Protein AF-0000000076126625 (afdb_homodimer)

Nearest PDB structures (foldseek):
  3po4-assembly1_A  TM=3.884E-01  e=6.428E+00  Thermus aquaticus
  5m52-assembly2_B  TM=1.556E-01  e=1.421E+00  Saccharomyces cerevisiae
  5m52-assembly1_A  TM=1.516E-01  e=2.270E+00  Saccharomyces cerevisiae
  8r2m-assembly1_C  TM=2.492E-01  e=7.133E+00  Mycolicibacterium smegmatis MC2 155
  3po4-assembly1_A  TM=3.760E-01  e=5.041E+00  Thermus aquaticus

Foldseek 3Di:
DCPVVVVVVVVPPPDPPPPDQDPLLVCLCPQACVNPVVVVCLVPQVVNCLQQVDGPVVLVVLCVQQQVQVDDDCPDDDDQHSSNLLSLLSNCQQPLDDLVVSCSRSSHDSVSNVVSNLSRLLSLLVRQCVPQQAADQEQVLQVVLQCLCCPPLVDHLERWAKDKDWQFAPDDPPPPCQQQAPVRTGTKIKIFIAGSVLATHDIDIQHRRHDFPQVCLCPTPNNVCVVVVVRHHDAWDDDVPDRDTAHRAYEYEPSHDDDSRYDYADDPPPDDPVSVVVNVSSVSSNCSNVVSVVVLCNRGVSRVDHHHDDSVSVRSSVSSSSSVSRSD/DCPVVVVVVVVPPDDPPPPDQDPLLVCLCPQACVNPVQVVCLVPQVVNCLQQVDGPVVLVVLCVQQQVQVDDDCPDDDDQHSSNLLSLLSNCQQPLDDLVVSCSRSSHDSVSNVVSNLSRLLSLLVRQCVPQQAADQEQVLQVVLQCLCCPPLVDHLERWAKDKDWQFAPDDPPPPCQQQAPVRTGTKIKIFIAGSVLATHDIDIQHRRHDFPQVCLCPTPNNVCVVVVVRHHDAWDDDVPGRDTAHREYEYEPSHDDDSRYDYADDPPPDDPVSVVVNVSSVSSNCSNVVSVVVLCNRGVSRVDHHHDDSVSVRSSVSSSSSVSRSD

InterPro domains:
  IPR027806 Harbinger transposase-derived nuclease domain [PF13359] (162-326)
  IPR045249 Putative nuclease HARBI1-like [PTHR22930] (35-326)

Structure (mmCIF, N/CA/C/O backbone):
data_AF-0000000076126625-model_v1
#
loop_
_entity.id
_entity.type
_entity.pdbx_description
1 polymer 'DDE Tnp4 domain-containing protein'
#
loop_
_atom_site.group_PDB
_atom_site.id
_atom_site.type_symbol
_atom_site.label_atom_id
_atom_site.label_alt_id
_atom_site.label_comp_id
_atom_site.label_asym_id
_atom_site.label_entity_id
_atom_site.label_seq_id
_atom_site.pdbx_PDB_ins_code
_atom_site.Cartn_x
_atom_site.Cartn_y
_atom_site.Cartn_z
_atom_site.occupancy
_atom_site.B_iso_or_equiv
_atom_site.auth_seq_id
_atom_site.auth_comp_id
_atom_site.auth_asym_id
_atom_site.auth_atom_id
_atom_site.pdbx_PDB_model_num
ATOM 1 N N . MET A 1 1 ? -5.285 -17.578 -19.266 1 30.25 1 MET A N 1
ATOM 2 C CA . MET A 1 1 ? -4.434 -16.656 -18.5 1 30.25 1 MET A CA 1
ATOM 3 C C . MET A 1 1 ? -4.426 -15.281 -19.141 1 30.25 1 MET A C 1
ATOM 5 O O . MET A 1 1 ? -4.477 -14.266 -18.453 1 30.25 1 MET A O 1
ATOM 9 N N . THR A 1 2 ? -4.164 -15.469 -20.469 1 40.91 2 THR A N 1
ATOM 10 C CA . THR A 1 2 ? -4.492 -14.469 -21.484 1 40.91 2 THR A CA 1
ATOM 11 C C . THR A 1 2 ? -5.953 -14.039 -21.375 1 40.91 2 THR A C 1
ATOM 13 O O . THR A 1 2 ? -6.297 -12.898 -21.688 1 40.91 2 THR A O 1
ATOM 16 N N . GLY A 1 3 ? -6.562 -15 -20.688 1 39.75 3 GLY A N 1
ATOM 17 C CA . GLY A 1 3 ? -8 -14.797 -20.766 1 39.75 3 GLY A CA 1
ATOM 18 C C . GLY A 1 3 ? -8.508 -13.742 -19.797 1 39.75 3 GLY A C 1
ATOM 19 O O . GLY A 1 3 ? -9.367 -12.938 -20.156 1 39.75 3 GLY A O 1
ATOM 20 N N . ILE A 1 4 ? -7.945 -13.852 -18.609 1 42.31 4 ILE A N 1
ATOM 21 C CA . ILE A 1 4 ? -8.508 -12.906 -17.656 1 42.31 4 ILE A CA 1
ATOM 22 C C . ILE A 1 4 ? -7.988 -11.5 -17.953 1 42.31 4 ILE A C 1
ATOM 24 O O . ILE A 1 4 ? -8.742 -10.523 -17.891 1 42.31 4 ILE A O 1
ATOM 28 N N . TRP A 1 5 ? -6.695 -11.375 -18.219 1 44.44 5 TRP A N 1
ATOM 29 C CA . TRP A 1 5 ? -6.188 -10.07 -18.641 1 44.44 5 TRP A CA 1
ATOM 30 C C . TRP A 1 5 ? -6.93 -9.562 -19.875 1 44.44 5 TRP A C 1
ATOM 32 O O . TRP A 1 5 ? -7.309 -8.391 -19.938 1 44.44 5 TRP A O 1
ATOM 42 N N . LEU A 1 6 ? -7.07 -10.461 -20.859 1 43.75 6 LEU A N 1
ATOM 43 C CA . LEU A 1 6 ? -7.848 -10.133 -22.047 1 43.75 6 LEU A CA 1
ATOM 44 C C . LEU A 1 6 ? -9.289 -9.789 -21.672 1 43.75 6 LEU A C 1
ATOM 46 O O . LEU A 1 6 ? -9.883 -8.883 -22.266 1 43.75 6 LEU A O 1
ATOM 50 N N . LEU A 1 7 ? -9.75 -10.43 -20.719 1 41.84 7 LEU A N 1
ATOM 51 C CA . LEU A 1 7 ? -11.117 -10.133 -20.312 1 41.84 7 LEU A CA 1
ATOM 52 C C . LEU A 1 7 ? -11.195 -8.781 -19.609 1 41.84 7 LEU A C 1
ATOM 54 O O . LEU A 1 7 ? -12.125 -8.008 -19.844 1 41.84 7 LEU A O 1
ATOM 58 N N . TYR A 1 8 ? -10.258 -8.461 -18.812 1 42.84 8 TYR A N 1
ATOM 59 C CA . TYR A 1 8 ? -10.227 -7.141 -18.188 1 42.84 8 TYR A CA 1
ATOM 60 C C . TYR A 1 8 ? -10.07 -6.047 -19.25 1 42.84 8 TYR A C 1
ATOM 62 O O . TYR A 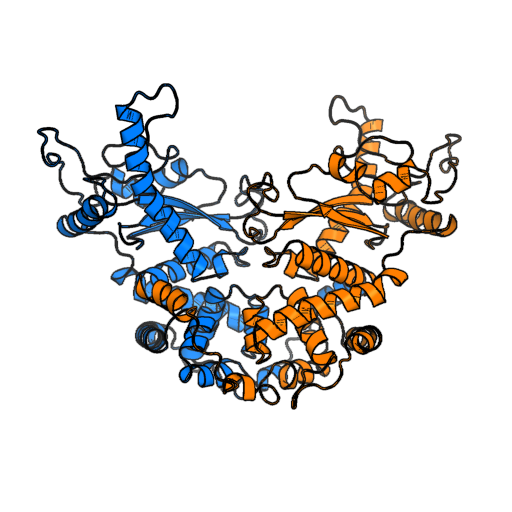1 8 ? -10.75 -5.023 -19.188 1 42.84 8 TYR A O 1
ATOM 70 N N . ASN A 1 9 ? -9.156 -6.199 -20.188 1 43.12 9 ASN A N 1
ATOM 71 C CA . ASN A 1 9 ? -9.031 -5.254 -21.281 1 43.12 9 ASN A CA 1
ATOM 72 C C . ASN A 1 9 ? -10.297 -5.223 -22.141 1 43.12 9 ASN A C 1
ATOM 74 O O . ASN A 1 9 ? -10.68 -4.168 -22.641 1 43.12 9 ASN A O 1
ATOM 78 N N . ARG A 1 10 ? -10.812 -6.387 -22.516 1 41.62 10 ARG A N 1
ATOM 79 C CA . ARG A 1 10 ? -12.039 -6.414 -23.312 1 41.62 10 ARG A CA 1
ATOM 80 C C . ARG A 1 10 ? -13.195 -5.75 -22.562 1 41.62 10 ARG A C 1
ATOM 82 O O . ARG A 1 10 ? -14.062 -5.129 -23.172 1 41.62 10 ARG A O 1
ATOM 89 N N . LEU A 1 11 ? -13.25 -5.883 -21.328 1 43.09 11 LEU A N 1
ATOM 90 C CA . LEU A 1 11 ? -14.312 -5.23 -20.562 1 43.09 11 LEU A CA 1
ATOM 91 C C . LEU A 1 11 ? -14.102 -3.721 -20.516 1 43.09 11 LEU A C 1
ATOM 93 O O . LEU A 1 11 ? -15.031 -2.969 -20.203 1 43.09 11 LEU A O 1
ATOM 97 N N . ARG A 1 12 ? -12.906 -3.311 -20.719 1 40.72 12 ARG A N 1
ATOM 98 C CA . ARG A 1 12 ? -12.68 -1.878 -20.875 1 40.72 12 ARG A CA 1
ATOM 99 C C . ARG A 1 12 ? -13.219 -1.384 -22.219 1 40.72 12 ARG A C 1
ATOM 101 O O . ARG A 1 12 ? -13.094 -0.202 -22.547 1 40.72 12 ARG A O 1
ATOM 108 N N . SER A 1 13 ? -13.414 -2.191 -23.219 1 36.56 13 SER A N 1
ATOM 109 C CA . SER A 1 13 ? -13.969 -1.616 -24.438 1 36.56 13 SER A CA 1
ATOM 110 C C . SER A 1 13 ? -15.211 -0.78 -24.141 1 36.56 13 SER A C 1
ATOM 112 O O . SER A 1 13 ? -15.914 -1.034 -23.156 1 36.56 13 SER A O 1
ATOM 114 N N . ARG A 1 14 ? -15.492 0.24 -25.109 1 40.16 14 ARG A N 1
ATOM 115 C CA . ARG A 1 14 ? -16.469 1.322 -25.109 1 40.16 14 ARG A CA 1
ATOM 116 C C . ARG A 1 14 ? -17.891 0.776 -25 1 40.16 14 ARG A C 1
ATOM 118 O O . ARG A 1 14 ? -18.562 0.55 -26 1 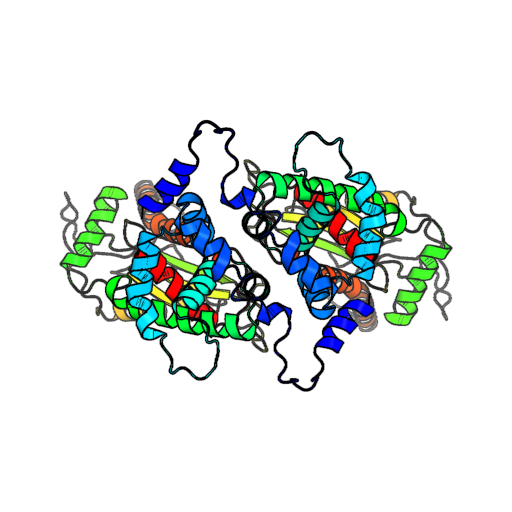40.16 14 ARG A O 1
ATOM 125 N N . ARG A 1 15 ? -18.172 -0.172 -24.25 1 34.47 15 ARG A N 1
ATOM 126 C CA . ARG A 1 15 ? -19.609 -0.454 -24.344 1 34.47 15 ARG A CA 1
ATOM 127 C C . ARG A 1 15 ? -20.438 0.813 -24.141 1 34.47 15 ARG A C 1
ATOM 129 O O . ARG A 1 15 ? -20.047 1.697 -23.375 1 34.47 15 ARG A O 1
ATOM 136 N N . LYS A 1 16 ? -21.391 1.102 -24.922 1 34.84 16 LYS A N 1
ATOM 137 C CA . LYS A 1 16 ? -22.406 2.156 -24.844 1 34.84 16 LYS A CA 1
ATOM 138 C C . LYS A 1 16 ? -22.906 2.34 -23.422 1 34.84 16 LYS A C 1
ATOM 140 O O . LYS A 1 16 ? -23.312 1.373 -22.766 1 34.84 16 LYS A O 1
ATOM 145 N N . ARG A 1 17 ? -22.422 3.352 -22.703 1 41.38 17 ARG A N 1
ATOM 146 C CA . ARG A 1 17 ? -22.938 3.807 -21.406 1 41.38 17 ARG A CA 1
ATOM 147 C C . ARG A 1 17 ? -24.422 3.5 -21.281 1 41.38 17 ARG A C 1
ATOM 149 O O . ARG A 1 17 ? -25.25 4.199 -21.844 1 41.38 17 ARG A O 1
ATOM 156 N N . THR A 1 18 ? -24.953 2.299 -21.391 1 38.34 18 THR A N 1
ATOM 157 C CA . THR A 1 18 ? -26.375 2.203 -21.125 1 38.34 18 THR A CA 1
ATOM 158 C C . THR A 1 18 ? -26.734 2.887 -19.812 1 38.34 18 THR A C 1
ATOM 160 O O . THR A 1 18 ? -25.984 2.803 -18.828 1 38.34 18 THR A O 1
ATOM 163 N N . LYS A 1 19 ? -27.578 3.895 -19.734 1 42.88 19 LYS A N 1
ATOM 164 C CA . LYS A 1 19 ? -28.281 4.699 -18.734 1 42.88 19 LYS A CA 1
ATOM 165 C C . LYS A 1 19 ? -28.672 3.85 -17.531 1 42.88 19 LYS A C 1
ATOM 167 O O . LYS A 1 19 ? -29.391 4.316 -16.641 1 42.88 19 LYS A O 1
ATOM 172 N N . TYR A 1 20 ? -28.469 2.531 -17.469 1 47.06 20 TYR A N 1
ATOM 173 C CA . TYR A 1 20 ? -29.047 1.716 -16.422 1 47.06 20 TYR A CA 1
ATOM 174 C C . TYR A 1 20 ? -28.094 1.594 -15.234 1 47.06 20 TYR A C 1
ATOM 176 O O . TYR A 1 20 ? -26.922 1.24 -15.406 1 47.06 20 TYR A O 1
ATOM 184 N N . THR A 1 21 ? -28.453 2.311 -14.195 1 62.97 21 THR A N 1
ATOM 185 C CA . THR A 1 21 ? -27.797 2.104 -12.914 1 62.97 21 THR A CA 1
ATOM 186 C C . THR A 1 21 ? -27.656 0.614 -12.602 1 62.97 21 THR A C 1
ATOM 188 O O . THR A 1 21 ? -28.656 -0.116 -12.609 1 62.97 21 THR A O 1
ATOM 191 N N . ARG A 1 22 ? -26.531 0.138 -12.492 1 77.88 22 ARG A N 1
ATOM 192 C CA . ARG A 1 22 ? -26.266 -1.253 -12.141 1 77.88 22 ARG A CA 1
ATOM 193 C C . ARG A 1 22 ? -27.016 -1.65 -10.875 1 77.88 22 ARG A C 1
ATOM 195 O O . ARG A 1 22 ? -27.125 -0.854 -9.938 1 77.88 22 ARG A O 1
ATOM 202 N N . SER A 1 23 ? -27.688 -2.674 -10.891 1 78.69 23 SER A N 1
ATOM 203 C CA . SER A 1 23 ? -28.516 -3.16 -9.789 1 78.69 23 SER A CA 1
ATOM 204 C C . SER A 1 23 ? -27.781 -3.051 -8.461 1 78.69 23 SER A C 1
ATOM 206 O O . SER A 1 23 ? -28.375 -2.689 -7.445 1 78.69 23 SER A O 1
ATOM 208 N N . ILE A 1 24 ? -26.531 -3.301 -8.453 1 82.56 24 ILE A N 1
ATOM 209 C CA . ILE A 1 24 ? -25.734 -3.268 -7.23 1 82.56 24 ILE A CA 1
ATOM 210 C C . ILE A 1 24 ? -25.688 -1.846 -6.68 1 82.56 24 ILE A C 1
ATOM 212 O O . ILE A 1 24 ? -25.766 -1.643 -5.465 1 82.56 24 ILE A O 1
ATOM 216 N N . LEU A 1 25 ? -25.672 -0.874 -7.523 1 83.94 25 LEU A N 1
ATOM 217 C CA . LEU A 1 25 ? -25.609 0.522 -7.105 1 83.94 25 LEU A CA 1
ATOM 218 C C . LEU A 1 25 ? -26.969 1.021 -6.645 1 83.94 25 LEU A C 1
ATOM 220 O O . LEU A 1 25 ? -27.047 1.939 -5.828 1 83.94 25 LEU A O 1
ATOM 224 N N . ALA A 1 26 ? -27.938 0.359 -7.164 1 81.44 26 ALA A N 1
ATOM 225 C CA . ALA A 1 26 ? -29.297 0.724 -6.789 1 81.44 26 ALA A CA 1
ATOM 226 C C . ALA A 1 26 ? -29.578 0.393 -5.324 1 81.44 26 ALA A C 1
ATOM 228 O O . ALA A 1 26 ? -30.5 0.94 -4.719 1 81.44 26 ALA A O 1
ATOM 229 N N . GLN A 1 27 ? -28.719 -0.432 -4.715 1 83.94 27 GLN A N 1
ATOM 230 C CA . GLN A 1 27 ? -28.922 -0.875 -3.34 1 83.94 27 GLN A CA 1
ATOM 231 C C . GLN A 1 27 ? -28.172 0.017 -2.357 1 83.94 27 GLN A C 1
ATOM 233 O O . GLN A 1 27 ? -28.125 -0.274 -1.161 1 83.94 27 GLN A O 1
ATOM 238 N N . ARG A 1 28 ? -27.719 1.124 -2.793 1 88 28 ARG A N 1
ATOM 239 C CA . ARG A 1 28 ? -26.859 1.982 -1.991 1 88 28 ARG A CA 1
ATOM 240 C C . ARG A 1 28 ? -27.547 2.398 -0.696 1 88 28 ARG A C 1
ATOM 242 O O . ARG A 1 28 ? -26.953 2.311 0.383 1 88 28 ARG A O 1
ATOM 249 N N . ARG A 1 29 ? -28.734 2.826 -0.815 1 85.81 29 ARG A N 1
ATOM 250 C CA . ARG A 1 29 ? -29.438 3.41 0.325 1 85.81 29 ARG A CA 1
ATOM 251 C C . ARG A 1 29 ? -29.781 2.344 1.359 1 85.81 29 ARG A C 1
ATOM 253 O O . ARG A 1 29 ? -30.062 2.662 2.518 1 85.81 29 ARG A O 1
ATOM 260 N N . ARG A 1 30 ? -29.641 1.096 0.968 1 83.75 30 ARG A N 1
ATOM 261 C CA . ARG A 1 30 ? -30 0.018 1.883 1 83.75 30 ARG A CA 1
ATOM 262 C C . ARG A 1 30 ? -28.766 -0.774 2.312 1 83.75 30 ARG A C 1
ATOM 264 O O . ARG A 1 30 ? -28.688 -1.218 3.459 1 83.75 30 ARG A O 1
ATOM 271 N N . GLN A 1 31 ? -27.859 -0.89 1.404 1 87.12 31 GLN A N 1
ATOM 272 C CA . GLN A 1 31 ? -26.781 -1.853 1.659 1 87.12 31 GLN A CA 1
ATOM 273 C C . GLN A 1 31 ? -25.422 -1.172 1.67 1 87.12 31 GLN A C 1
ATOM 275 O O . GLN A 1 31 ? -24.422 -1.789 2.031 1 87.12 31 GLN A O 1
ATOM 280 N N . GLY A 1 32 ? -25.375 0.095 1.284 1 90.94 32 GLY A N 1
ATOM 281 C CA . GLY A 1 32 ? -24.109 0.801 1.316 1 90.94 32 GLY A CA 1
ATOM 282 C C . GLY A 1 32 ? -23.594 1.033 2.725 1 90.94 32 GLY A C 1
ATOM 283 O O . GLY A 1 32 ? -24.375 1.115 3.674 1 90.94 32 GLY A O 1
ATOM 284 N N . ASP A 1 33 ? -22.312 1.173 2.855 1 93.31 33 ASP A N 1
ATOM 285 C CA . ASP A 1 33 ? -21.672 1.33 4.16 1 93.31 33 ASP A CA 1
ATOM 286 C C . ASP A 1 33 ? -22.25 2.521 4.914 1 93.31 33 ASP A C 1
ATOM 288 O O . ASP A 1 33 ? -22.438 2.461 6.133 1 93.31 33 ASP A O 1
ATOM 292 N N . TYR A 1 34 ? -22.5 3.605 4.18 1 94 34 TYR A N 1
ATOM 293 C CA . TYR A 1 34 ? -22.953 4.816 4.855 1 94 34 TYR A CA 1
ATOM 294 C C . TYR A 1 34 ? -24.281 4.582 5.555 1 94 34 TYR A C 1
ATOM 296 O O . TYR A 1 34 ? -24.484 5.016 6.691 1 94 34 TYR A O 1
ATOM 304 N N . ALA A 1 35 ? -25.156 3.91 4.879 1 90.5 35 ALA A N 1
ATOM 305 C CA . ALA A 1 35 ? -26.516 3.701 5.379 1 90.5 35 ALA A CA 1
ATOM 306 C C . ALA A 1 35 ? -26.547 2.607 6.441 1 90.5 35 ALA A C 1
ATOM 308 O O . ALA A 1 35 ? -27.5 2.52 7.223 1 90.5 35 ALA A O 1
ATOM 309 N N . ASN A 1 36 ? -25.531 1.801 6.508 1 91.19 36 ASN A N 1
ATOM 310 C CA . ASN A 1 36 ? -25.531 0.663 7.422 1 91.19 36 ASN A CA 1
ATOM 311 C C . ASN A 1 36 ? -24.391 0.755 8.438 1 91.19 36 ASN A C 1
ATOM 313 O O . ASN A 1 36 ? -24.578 1.269 9.539 1 91.19 36 ASN A O 1
ATOM 317 N N . LEU A 1 37 ? -23.25 0.447 8.016 1 91.81 37 LEU A N 1
ATOM 318 C CA . LEU A 1 37 ? -22.094 0.315 8.898 1 91.81 37 LEU A CA 1
ATOM 319 C C . LEU A 1 37 ? -21.797 1.632 9.602 1 91.81 37 LEU A C 1
ATOM 321 O O . LEU A 1 37 ? -21.609 1.658 10.82 1 91.81 37 LEU A O 1
ATOM 325 N N . VAL A 1 38 ? -21.781 2.701 8.836 1 94.06 38 VAL A N 1
ATOM 326 C CA . VAL A 1 38 ? -21.422 4.004 9.383 1 94.06 38 VAL A CA 1
ATOM 327 C C . VAL A 1 38 ? -22.469 4.449 10.414 1 94.06 38 VAL A C 1
ATOM 329 O O . VAL A 1 38 ? -22.109 5.016 11.445 1 94.06 38 VAL A O 1
ATOM 332 N N . GLN A 1 39 ? -23.734 4.152 10.125 1 91.94 39 GLN A N 1
ATOM 333 C CA . GLN A 1 39 ? -24.781 4.508 11.07 1 91.94 39 GLN A CA 1
ATOM 334 C C . GLN A 1 39 ? -24.672 3.688 12.352 1 91.94 39 GLN A C 1
ATOM 336 O O . GLN A 1 39 ? -24.844 4.215 13.453 1 91.94 39 GLN A O 1
ATOM 341 N N . GLU A 1 40 ? -24.375 2.459 12.188 1 90.88 40 GLU A N 1
ATOM 342 C CA . GLU A 1 40 ? -24.234 1.573 13.336 1 90.88 40 GLU A CA 1
ATOM 343 C C . GLU A 1 40 ? -23.047 1.978 14.203 1 90.88 40 GLU A C 1
ATOM 345 O O . GLU A 1 40 ? -23.094 1.879 15.43 1 90.88 40 GLU A O 1
ATOM 350 N N . MET A 1 41 ? -22.031 2.424 13.617 1 90.88 41 MET A N 1
ATOM 351 C CA . MET A 1 41 ? -20.797 2.754 14.32 1 90.88 41 MET A CA 1
ATOM 352 C C . MET A 1 41 ? -20.953 4.031 15.141 1 90.88 41 MET A C 1
ATOM 354 O O . MET A 1 41 ? -20.172 4.285 16.062 1 90.88 41 MET A O 1
ATOM 358 N N . ARG A 1 42 ? -21.938 4.805 14.781 1 89.94 42 ARG A N 1
ATOM 359 C CA . ARG A 1 42 ? -22.188 6.004 15.57 1 89.94 42 ARG A CA 1
ATOM 360 C C . ARG A 1 42 ? -22.484 5.648 17.031 1 89.94 42 ARG A C 1
ATOM 362 O O . ARG A 1 42 ? -22.25 6.453 17.922 1 89.94 42 ARG A O 1
ATOM 369 N N . LEU A 1 43 ? -22.906 4.402 17.219 1 88.88 43 LEU A N 1
ATOM 370 C CA . LEU A 1 43 ? -23.234 3.939 18.562 1 88.88 43 LEU A CA 1
ATOM 371 C C . LEU A 1 43 ? -22.078 3.139 19.172 1 88.88 43 LEU A C 1
ATOM 373 O O . LEU A 1 43 ? -22.203 2.588 20.266 1 88.88 43 LEU A O 1
ATOM 377 N N . ASP A 1 44 ? -21.062 3.021 18.5 1 90.69 44 ASP A N 1
ATOM 378 C CA . ASP A 1 44 ? -19.859 2.299 18.922 1 90.69 44 ASP A CA 1
ATOM 379 C C . ASP A 1 44 ? -18.609 3.152 18.734 1 90.69 44 ASP A C 1
ATOM 381 O O . ASP A 1 44 ? -17.938 3.062 17.703 1 90.69 44 ASP A O 1
ATOM 385 N N . PRO A 1 45 ? -18.234 3.859 19.703 1 89.81 45 PRO A N 1
ATOM 386 C CA . PRO A 1 45 ? -17.125 4.812 19.578 1 89.81 45 PRO A CA 1
ATOM 387 C C . PRO A 1 45 ? -15.82 4.148 19.156 1 89.81 45 PRO A C 1
ATOM 389 O O . PRO A 1 45 ? -15.031 4.746 18.422 1 89.81 45 PRO A O 1
ATOM 392 N N . GLU A 1 46 ? -15.531 2.982 19.578 1 90.75 46 GLU A N 1
ATOM 393 C CA . GLU A 1 46 ? -14.297 2.297 19.219 1 90.75 46 GLU A CA 1
ATOM 394 C C . GLU A 1 46 ? -14.234 2.004 17.734 1 90.75 46 GLU A C 1
ATOM 396 O O . GLU A 1 46 ? -13.211 2.25 17.078 1 90.75 46 GLU A O 1
ATOM 401 N N . TYR A 1 47 ? -15.305 1.54 17.234 1 92.06 47 TYR A N 1
ATOM 402 C CA . TYR A 1 47 ? -15.32 1.207 15.812 1 92.06 47 TYR A CA 1
ATOM 403 C C . TYR A 1 47 ? -15.352 2.469 14.953 1 92.06 47 TYR A C 1
ATOM 405 O O . TYR A 1 47 ? -14.82 2.484 13.844 1 92.06 47 TYR A O 1
ATOM 413 N N . HIS A 1 48 ? -16.031 3.496 15.539 1 94.31 48 HIS A N 1
ATOM 414 C CA . HIS A 1 48 ? -16.016 4.762 14.812 1 94.31 48 HIS A CA 1
ATOM 415 C C . HIS A 1 48 ? -14.602 5.285 14.641 1 94.31 48 HIS A C 1
ATOM 417 O O . HIS A 1 48 ? -14.219 5.695 13.539 1 94.31 48 HIS A O 1
ATOM 423 N N . ILE A 1 49 ? -13.844 5.16 15.641 1 94.12 49 ILE A N 1
ATOM 424 C CA . ILE A 1 49 ? -12.461 5.617 15.602 1 94.12 49 ILE A CA 1
ATOM 425 C C . ILE A 1 49 ? -11.641 4.699 14.703 1 94.12 49 ILE A C 1
ATOM 427 O O . ILE A 1 49 ? -10.781 5.168 13.945 1 94.12 49 ILE A O 1
ATOM 431 N N . LEU A 1 50 ? -11.922 3.475 14.766 1 93 50 LEU A N 1
ATOM 432 C CA . LEU A 1 50 ? -11.219 2.5 13.938 1 93 50 LEU A CA 1
ATOM 433 C C . LEU A 1 50 ? -11.477 2.752 12.461 1 93 50 LEU A C 1
ATOM 435 O O . LEU A 1 50 ? -10.562 2.629 11.633 1 93 50 LEU A O 1
ATOM 439 N N . TYR A 1 51 ? -12.68 3.139 12.148 1 95.56 51 TYR A N 1
ATOM 440 C CA . TYR A 1 51 ? -13.125 3.289 10.766 1 95.56 51 TYR A CA 1
ATOM 441 C C . TYR A 1 51 ? -12.703 4.637 10.195 1 95.56 51 TYR A C 1
ATOM 443 O O . TYR A 1 51 ? -12.203 4.715 9.07 1 95.56 51 TYR A O 1
ATOM 451 N N . PHE A 1 52 ? -12.812 5.746 10.977 1 96.5 52 PHE A N 1
ATOM 452 C CA . PHE A 1 52 ? -12.602 7.094 10.461 1 96.5 52 PHE A CA 1
ATOM 453 C C . PHE A 1 52 ? -11.336 7.707 11.047 1 96.5 52 PHE A C 1
ATOM 455 O O . PHE A 1 52 ? -10.883 8.758 10.594 1 96.5 52 PHE A O 1
ATOM 462 N N . ARG A 1 53 ? -10.805 7.164 12.078 1 95.31 53 ARG A N 1
ATOM 463 C CA . ARG A 1 53 ? -9.641 7.672 12.805 1 95.31 53 ARG A CA 1
ATOM 464 C C . ARG A 1 53 ? -9.977 8.977 13.523 1 95.31 53 ARG A C 1
ATOM 466 O O . ARG A 1 53 ? -9.125 9.867 13.625 1 95.31 53 ARG A O 1
ATOM 473 N N . MET A 1 54 ? -11.195 9.125 13.883 1 94.94 54 MET A N 1
ATOM 474 C CA . MET A 1 54 ? -11.656 10.25 14.688 1 94.94 54 MET A CA 1
ATOM 475 C C . MET A 1 54 ? -12.945 9.898 15.422 1 94.94 54 MET A C 1
ATOM 477 O O . MET A 1 54 ? -13.664 8.984 15.008 1 94.94 54 MET A O 1
ATOM 481 N N . SER A 1 55 ? -13.234 10.562 16.453 1 94.88 55 SER A N 1
ATOM 482 C CA . SER A 1 55 ? -14.461 10.344 17.219 1 94.88 55 SER A CA 1
ATOM 483 C C . SER A 1 55 ? -15.68 10.859 16.453 1 94.88 55 SER A C 1
ATOM 485 O O . SER A 1 55 ? -15.547 11.625 15.5 1 94.88 55 SER A O 1
ATOM 487 N N . ARG A 1 56 ? -16.797 10.391 16.969 1 95.38 56 ARG A N 1
ATOM 488 C CA . ARG A 1 56 ? -18.062 10.859 16.375 1 95.38 56 ARG A CA 1
ATOM 489 C C . ARG A 1 56 ? -18.188 12.375 16.516 1 95.38 56 ARG A C 1
ATOM 491 O O . ARG A 1 56 ? -18.609 13.055 15.578 1 95.38 56 ARG A O 1
ATOM 498 N N . GLU A 1 57 ? -17.859 12.883 17.641 1 95.12 57 GLU A N 1
ATOM 499 C CA . GLU A 1 57 ? -17.953 14.32 17.906 1 95.12 57 GLU A CA 1
ATOM 500 C C . GLU A 1 57 ? -17.062 15.109 16.953 1 95.12 57 GLU A C 1
ATOM 502 O O . GLU A 1 57 ? -17.484 16.141 16.422 1 95.12 57 GLU A O 1
ATOM 507 N N . HIS A 1 58 ? -15.891 14.625 16.781 1 95.44 58 HIS A N 1
ATOM 508 C CA . HIS A 1 58 ? -14.969 15.297 15.875 1 95.44 58 HIS A CA 1
ATOM 509 C C . HIS A 1 58 ? -15.469 15.234 14.438 1 95.44 58 HIS A C 1
ATOM 511 O O . HIS A 1 58 ? -15.312 16.188 13.672 1 95.44 58 HIS A O 1
ATOM 517 N N . PHE A 1 59 ? -16.016 14.109 14.102 1 96.81 59 PHE A N 1
ATOM 518 C CA . PHE A 1 59 ? -16.609 13.953 12.773 1 96.81 59 PHE A CA 1
ATOM 519 C C . PHE A 1 59 ? -17.719 14.969 12.547 1 96.81 59 PHE A C 1
ATOM 521 O O . PHE A 1 59 ? -17.781 15.609 11.492 1 96.81 59 PHE A O 1
ATOM 528 N N . GLU A 1 60 ? -18.562 15.109 13.5 1 96.44 60 GLU A N 1
ATOM 529 C CA . GLU A 1 60 ? -19.688 16.031 13.383 1 96.44 60 GLU A CA 1
ATOM 530 C C . GLU A 1 60 ? -19.203 17.484 13.32 1 96.44 60 GLU A C 1
ATOM 532 O O . GLU A 1 60 ? -19.75 18.281 12.562 1 96.44 60 GLU A O 1
ATOM 537 N N . LYS A 1 61 ? -18.234 17.797 14.109 1 96.44 61 LYS A N 1
ATOM 538 C CA . LYS A 1 61 ? -17.656 19.125 14.062 1 96.44 61 LYS A CA 1
ATOM 539 C C . LYS A 1 61 ? -17.062 19.422 12.688 1 96.44 61 LYS A C 1
ATOM 541 O O . LYS A 1 61 ? -17.25 20.5 12.133 1 96.44 61 LYS A O 1
ATOM 546 N N . LEU A 1 62 ? -16.359 18.438 12.172 1 97.19 62 LEU A N 1
ATOM 547 C CA . LEU A 1 62 ? -15.766 18.578 10.844 1 97.19 62 LEU A CA 1
ATOM 548 C C . LEU A 1 62 ? -16.844 18.719 9.781 1 97.19 62 LEU A C 1
ATOM 550 O O . LEU A 1 62 ? -16.734 19.547 8.875 1 97.19 62 LEU A O 1
ATOM 554 N N . ALA A 1 63 ? -17.859 17.922 9.875 1 97.38 63 ALA A N 1
ATOM 555 C CA . ALA A 1 63 ? -18.953 17.953 8.914 1 97.38 63 ALA A CA 1
ATOM 556 C C . ALA A 1 63 ? -19.625 19.328 8.891 1 97.38 63 ALA A C 1
ATOM 558 O O . ALA A 1 63 ? -19.969 19.828 7.82 1 97.38 63 ALA A O 1
ATOM 559 N N . ARG A 1 64 ? -19.766 19.938 10.016 1 96.75 64 ARG A N 1
ATOM 560 C CA . ARG A 1 64 ? -20.391 21.266 10.102 1 96.75 64 ARG A CA 1
ATOM 561 C C . ARG A 1 64 ? -19.547 22.297 9.367 1 96.75 64 ARG A C 1
ATOM 563 O O . ARG A 1 64 ? -20.094 23.234 8.781 1 96.75 64 ARG A O 1
ATOM 570 N N . LYS A 1 65 ? -18.312 22.109 9.367 1 95.94 65 LYS A N 1
ATOM 571 C CA . LYS A 1 65 ? -17.406 23.078 8.742 1 95.94 65 LYS A CA 1
ATOM 572 C C . LYS A 1 65 ? -17.266 22.797 7.246 1 95.94 65 LYS A C 1
ATOM 574 O O . LYS A 1 65 ? -17.188 23.734 6.441 1 95.94 65 LYS A O 1
ATOM 579 N N . VAL A 1 66 ? -17.281 21.547 6.84 1 97.06 66 VAL A N 1
ATOM 580 C CA . VAL A 1 66 ? -16.859 21.156 5.5 1 97.06 66 VAL A CA 1
ATOM 581 C C . VAL A 1 66 ? -18.094 20.984 4.609 1 97.06 66 VAL A C 1
ATOM 583 O O . VAL A 1 66 ? -18.078 21.375 3.438 1 97.06 66 VAL A O 1
ATOM 586 N N . CYS A 1 67 ? -19.203 20.469 5.09 1 96.44 67 CYS A N 1
ATOM 587 C CA . CYS A 1 67 ? -20.344 20.031 4.289 1 96.44 67 CYS A CA 1
ATOM 588 C C . CYS A 1 67 ? -20.984 21.219 3.586 1 96.44 67 CYS A C 1
ATOM 590 O O . CYS A 1 67 ? -21.438 21.094 2.447 1 96.44 67 CYS A O 1
ATOM 592 N N . PRO A 1 68 ? -21.047 22.391 4.215 1 94.94 68 PRO A N 1
ATOM 593 C CA . PRO A 1 68 ? -21.625 23.547 3.504 1 94.94 68 PRO A CA 1
ATOM 594 C C . PRO A 1 68 ? -20.859 23.891 2.223 1 94.94 68 PRO A C 1
ATOM 596 O O . PRO A 1 68 ? -21.453 24.406 1.276 1 94.94 68 PRO A O 1
ATOM 599 N N . LEU A 1 69 ? -19.625 23.562 2.137 1 94.88 69 LEU A N 1
ATOM 600 C CA . LEU A 1 69 ? -18.797 23.859 0.971 1 94.88 69 LEU A CA 1
ATOM 601 C C . LEU A 1 69 ? -19.016 22.828 -0.129 1 94.88 69 LEU A C 1
ATOM 603 O O . LEU A 1 69 ? -18.594 23.031 -1.268 1 94.88 69 LEU A O 1
ATOM 607 N N . LEU A 1 70 ? -19.656 21.734 0.206 1 93.69 70 LEU A N 1
ATOM 608 C CA . LEU A 1 70 ? -19.844 20.641 -0.732 1 93.69 70 LEU A CA 1
ATOM 609 C C . LEU A 1 70 ? -21.25 20.672 -1.334 1 93.69 70 LEU A C 1
ATOM 611 O O . LEU A 1 70 ? -21.562 19.891 -2.242 1 93.69 70 LEU A O 1
ATOM 615 N N . GLU A 1 71 ? -22.047 21.438 -0.834 1 84.44 71 GLU A N 1
ATOM 616 C CA . GLU A 1 71 ? -23.438 21.453 -1.272 1 84.44 71 GLU A CA 1
ATOM 617 C C . GLU A 1 71 ? -23.547 21.922 -2.719 1 84.44 71 GLU A C 1
ATOM 619 O O . GLU A 1 71 ? -22.875 22.875 -3.121 1 84.44 71 GLU A O 1
ATOM 624 N N . ARG A 1 72 ? -24.234 21.016 -3.5 1 75.12 72 ARG A N 1
ATOM 625 C CA . ARG A 1 72 ? -24.516 21.266 -4.91 1 75.12 72 ARG A CA 1
ATOM 626 C C . ARG A 1 72 ? -26 21.297 -5.188 1 75.12 72 ARG A C 1
ATOM 628 O O . ARG A 1 72 ? -26.797 20.734 -4.438 1 75.12 72 ARG A O 1
ATOM 635 N N . PRO A 1 73 ? -26.281 22.078 -6.18 1 68.19 73 PRO A N 1
ATOM 636 C CA . PRO A 1 73 ? -27.688 22 -6.566 1 68.19 73 PRO A CA 1
ATOM 637 C C . PRO A 1 73 ? -28.109 20.578 -6.949 1 68.19 73 PRO A C 1
ATOM 639 O O . PRO A 1 73 ? -27.297 19.812 -7.473 1 68.19 73 PRO A O 1
ATOM 642 N N . ARG A 1 74 ? -29.172 20.156 -6.48 1 63.69 74 ARG A N 1
ATOM 643 C CA . ARG A 1 74 ? -29.703 18.812 -6.727 1 63.69 74 ARG A CA 1
ATOM 644 C C . ARG A 1 74 ? -29.875 18.562 -8.219 1 63.69 74 ARG A C 1
ATOM 646 O O . ARG A 1 74 ? -30.609 19.266 -8.898 1 63.69 74 ARG A O 1
ATOM 653 N N . THR A 1 75 ? -29.016 17.922 -8.828 1 57.53 75 THR A N 1
ATOM 654 C CA . THR A 1 75 ? -29.109 17.672 -10.266 1 57.53 75 THR A CA 1
ATOM 655 C C . THR A 1 75 ? -29.75 16.312 -10.531 1 57.53 75 THR A C 1
ATOM 657 O O . THR A 1 75 ? -30.172 16.016 -11.648 1 57.53 75 THR A O 1
ATOM 660 N N . HIS A 1 76 ? -29.75 15.414 -9.516 1 65.94 76 HIS A N 1
ATOM 661 C CA . HIS A 1 76 ? -30.281 14.078 -9.789 1 65.94 76 HIS A CA 1
ATOM 662 C C . HIS A 1 76 ? -31.141 13.578 -8.633 1 65.94 76 HIS A C 1
ATOM 664 O O . HIS A 1 76 ? -31.156 14.188 -7.559 1 65.94 76 HIS A O 1
ATOM 670 N N . LEU A 1 77 ? -31.906 12.594 -8.93 1 56.12 77 LEU A N 1
ATOM 671 C CA . LEU A 1 7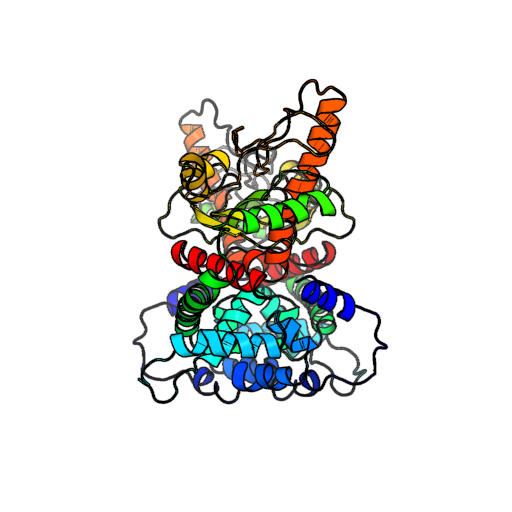7 ? -32.938 12.062 -8.055 1 56.12 77 LEU A CA 1
ATOM 672 C C . LEU A 1 77 ? -32.344 11.562 -6.742 1 56.12 77 LEU A C 1
ATOM 674 O O . LEU A 1 77 ? -32.906 11.773 -5.672 1 56.12 77 LEU A O 1
ATOM 678 N N . TYR A 1 78 ? -31.219 10.906 -6.77 1 67 78 TYR A N 1
ATOM 679 C CA . TYR A 1 78 ? -30.656 10.383 -5.539 1 67 78 TYR A CA 1
ATOM 680 C C . TYR A 1 78 ? -29.203 10.828 -5.379 1 67 78 TYR A C 1
ATOM 682 O O . TYR A 1 78 ? -28.281 10.016 -5.5 1 67 78 TYR A O 1
ATOM 690 N N . PRO A 1 79 ? -29.188 12.086 -5.051 1 80.75 79 PRO A N 1
ATOM 691 C CA . PRO A 1 79 ? -27.812 12.602 -4.949 1 80.75 79 PRO A CA 1
ATOM 692 C C . PRO A 1 79 ? -27.094 12.102 -3.707 1 80.75 79 PRO A C 1
ATOM 694 O O . PRO A 1 79 ? -27.719 11.789 -2.695 1 80.75 79 PRO A O 1
ATOM 697 N N . ILE A 1 80 ? -25.875 11.797 -3.756 1 90.19 80 ILE A N 1
ATOM 698 C CA . ILE A 1 80 ? -25.016 11.469 -2.619 1 90.19 80 ILE A CA 1
ATOM 699 C C . ILE A 1 80 ? -24.859 12.695 -1.725 1 90.19 80 ILE A C 1
ATOM 701 O O . ILE A 1 80 ? -24.438 13.758 -2.189 1 90.19 80 ILE A O 1
ATOM 705 N N . SER A 1 81 ? -25.25 12.586 -0.487 1 91.69 81 SER A N 1
ATOM 706 C CA . SER A 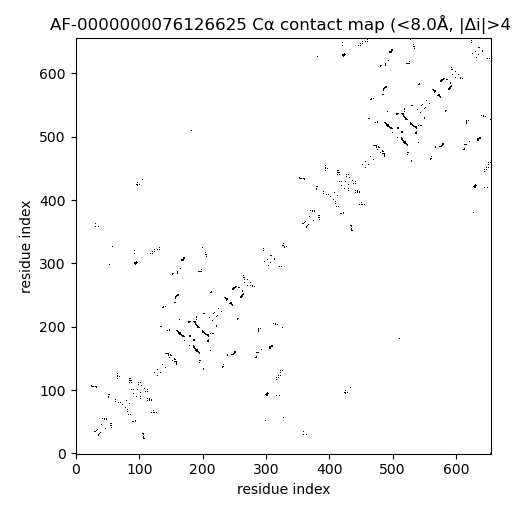1 81 ? -25.203 13.711 0.435 1 91.69 81 SER A CA 1
ATOM 707 C C . SER A 1 81 ? -23.781 14.172 0.691 1 91.69 81 SER A C 1
ATOM 709 O O . SER A 1 81 ? -22.828 13.422 0.463 1 91.69 81 SER A O 1
ATOM 711 N N . ALA A 1 82 ? -23.641 15.367 1.138 1 94.75 82 ALA A N 1
ATOM 712 C CA . ALA A 1 82 ? -22.328 15.922 1.485 1 94.75 82 ALA A CA 1
ATOM 713 C C . ALA A 1 82 ? -21.656 15.094 2.582 1 94.75 82 ALA A C 1
ATOM 715 O O . ALA A 1 82 ? -20.453 14.836 2.529 1 94.75 82 ALA A O 1
ATOM 716 N N . THR A 1 83 ? -22.453 14.664 3.492 1 95.56 83 THR A N 1
ATOM 717 C CA . THR A 1 83 ? -21.922 13.898 4.613 1 95.56 83 THR A CA 1
ATOM 718 C C . THR A 1 83 ? -21.453 12.523 4.152 1 95.56 83 THR A C 1
ATOM 720 O O . THR A 1 83 ? -20.469 11.984 4.68 1 95.56 83 THR A O 1
ATOM 723 N N . GLU A 1 84 ? -22.156 11.961 3.271 1 95.75 84 GLU A N 1
ATOM 724 C CA . GLU A 1 84 ? -21.75 10.672 2.715 1 95.75 84 GLU A CA 1
ATOM 725 C C . GLU A 1 84 ? -20.438 10.805 1.94 1 95.75 84 GLU A C 1
ATOM 727 O O . GLU A 1 84 ? -19.578 9.93 2.014 1 95.75 84 GLU A O 1
ATOM 732 N N . ARG A 1 85 ? -20.281 11.875 1.201 1 97.06 85 ARG A N 1
ATOM 733 C CA . ARG A 1 85 ? -19.031 12.133 0.488 1 97.06 85 ARG A CA 1
ATOM 734 C C . ARG A 1 85 ? -17.875 12.336 1.462 1 97.06 85 ARG A C 1
ATOM 736 O O . ARG A 1 85 ? -16.766 11.859 1.226 1 97.06 85 ARG A O 1
ATOM 743 N N . LEU A 1 86 ? -18.172 13.039 2.514 1 97.88 86 LEU A N 1
ATOM 744 C CA . LEU A 1 86 ? -17.172 13.227 3.562 1 97.88 86 LEU A CA 1
ATOM 745 C C . LEU A 1 86 ? -16.766 11.891 4.172 1 97.88 86 LEU A C 1
ATOM 747 O O . LEU A 1 86 ? -15.586 11.617 4.363 1 97.88 86 LEU A O 1
ATOM 751 N N . ALA A 1 87 ? -17.75 11.062 4.395 1 97.81 87 ALA A N 1
ATOM 752 C CA . ALA A 1 87 ? -17.516 9.758 5 1 97.81 87 ALA A CA 1
ATOM 753 C C . ALA A 1 87 ? -16.641 8.891 4.098 1 97.81 87 ALA A C 1
ATOM 755 O O . ALA A 1 87 ? -15.68 8.266 4.562 1 97.81 87 ALA A O 1
ATOM 756 N N . MET A 1 88 ? -16.938 8.867 2.867 1 97 88 MET A N 1
ATOM 757 C CA . MET A 1 88 ? -16.172 8.078 1.904 1 97 88 MET A CA 1
ATOM 758 C C . MET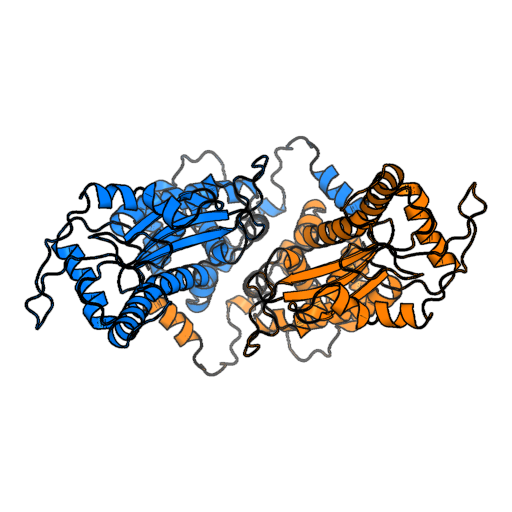 A 1 88 ? -14.719 8.555 1.846 1 97 88 MET A C 1
ATOM 760 O O . MET A 1 88 ? -13.797 7.734 1.789 1 97 88 MET A O 1
ATOM 764 N N . THR A 1 89 ? -14.57 9.797 1.841 1 98.19 89 THR A N 1
ATOM 765 C CA . THR A 1 89 ? -13.242 10.375 1.706 1 98.19 89 THR A CA 1
ATOM 766 C C . THR A 1 89 ? -12.406 10.109 2.955 1 98.19 89 THR A C 1
ATOM 768 O O . THR A 1 89 ? -11.234 9.727 2.855 1 98.19 89 THR A O 1
ATOM 771 N N . LEU A 1 90 ? -13.031 10.305 4.086 1 98.31 90 LEU A N 1
ATOM 772 C CA . LEU A 1 90 ? -12.312 10.039 5.328 1 98.31 90 LEU A CA 1
ATOM 773 C C . LEU A 1 90 ? -11.93 8.57 5.438 1 98.31 90 LEU A C 1
ATOM 775 O O . LEU A 1 90 ? -10.852 8.242 5.938 1 98.31 90 LEU A O 1
ATOM 779 N N . ARG A 1 91 ? -12.828 7.695 4.98 1 98.12 91 ARG A N 1
ATOM 780 C CA . ARG A 1 91 ? -12.523 6.266 4.969 1 98.12 91 ARG A CA 1
ATOM 781 C C . ARG A 1 91 ? -11.336 5.969 4.059 1 98.12 91 ARG A C 1
ATOM 783 O O . ARG A 1 91 ? -10.461 5.176 4.41 1 98.12 91 ARG A O 1
ATOM 790 N N . TYR A 1 92 ? -11.336 6.637 2.986 1 98 92 TYR A N 1
ATOM 791 C CA . TYR A 1 92 ? -10.242 6.496 2.029 1 98 92 TYR A CA 1
ATOM 792 C C . TYR A 1 92 ? -8.914 6.918 2.646 1 98 92 TYR A C 1
ATOM 794 O O . TYR A 1 92 ? -7.926 6.188 2.561 1 98 92 TYR A O 1
ATOM 802 N N . LEU A 1 93 ? -8.891 8.008 3.254 1 98.19 93 LEU A N 1
ATOM 803 C CA . LEU A 1 93 ? -7.684 8.516 3.895 1 98.19 93 LEU A CA 1
ATOM 804 C C . LEU A 1 93 ? -7.266 7.617 5.055 1 98.19 93 LEU A C 1
ATOM 806 O O . LEU A 1 93 ? -6.082 7.309 5.211 1 98.19 93 LEU A O 1
ATOM 810 N N . ALA A 1 94 ? -8.227 7.23 5.852 1 97.81 94 ALA A N 1
ATOM 811 C CA . ALA A 1 94 ? -7.973 6.488 7.082 1 97.81 94 ALA A CA 1
ATOM 812 C C . ALA A 1 94 ? -7.43 5.094 6.781 1 97.81 94 ALA A C 1
ATOM 814 O O . ALA A 1 94 ? -6.535 4.605 7.477 1 97.81 94 ALA A O 1
ATOM 815 N N . SER A 1 95 ? -7.965 4.441 5.793 1 95.88 95 SER A N 1
ATOM 816 C CA . SER A 1 95 ? -7.676 3.029 5.562 1 95.88 95 SER A CA 1
ATOM 817 C C . SER A 1 95 ? -6.555 2.855 4.539 1 95.88 95 SER A C 1
ATOM 819 O O . SER A 1 95 ? -5.812 1.872 4.586 1 95.88 95 SER A O 1
ATOM 821 N N . GLY A 1 96 ? -6.535 3.762 3.586 1 94.44 96 GLY A N 1
ATOM 822 C CA . GLY A 1 96 ? -5.645 3.559 2.453 1 94.44 96 GLY A CA 1
ATOM 823 C C . GLY A 1 96 ? -6.18 2.559 1.446 1 94.44 96 GLY A C 1
ATOM 824 O O . GLY A 1 96 ? -5.469 2.156 0.525 1 94.44 96 GLY A O 1
ATOM 825 N N . ASP A 1 97 ? -7.426 2.156 1.595 1 95.06 97 ASP A N 1
ATOM 826 C CA . ASP A 1 97 ? -8.031 1.223 0.649 1 95.06 97 ASP A CA 1
ATOM 827 C C . ASP A 1 97 ? -8.164 1.854 -0.734 1 95.06 97 ASP A C 1
ATOM 829 O O . ASP A 1 97 ? -8.141 3.08 -0.869 1 95.06 97 ASP A O 1
ATOM 833 N N . SER A 1 98 ? -8.32 1.017 -1.719 1 93.44 98 SER A N 1
ATOM 834 C CA . SER A 1 98 ? -8.453 1.517 -3.084 1 93.44 98 SER A CA 1
ATOM 835 C C . SER A 1 98 ? -9.781 2.229 -3.287 1 93.44 98 SER A C 1
ATOM 837 O O . SER A 1 98 ? -10.758 1.952 -2.58 1 93.44 98 SER A O 1
ATOM 839 N N . GLN A 1 99 ? -9.766 3.104 -4.281 1 94.25 99 GLN A N 1
ATOM 840 C CA . GLN A 1 99 ? -11.023 3.76 -4.629 1 94.25 99 GLN A CA 1
ATOM 841 C C . GLN A 1 99 ? -12.07 2.74 -5.055 1 94.25 99 GLN A C 1
ATOM 843 O O . GLN A 1 99 ? -13.266 2.922 -4.785 1 94.25 99 GLN A O 1
ATOM 848 N N . THR A 1 100 ? -11.609 1.693 -5.617 1 93.75 100 THR A N 1
ATOM 849 C CA . THR A 1 100 ? -12.508 0.617 -6.023 1 93.75 100 THR A CA 1
ATOM 850 C C . THR A 1 100 ? -13.148 -0.041 -4.805 1 93.75 100 THR A C 1
ATOM 852 O O . THR A 1 100 ? -14.352 -0.306 -4.805 1 93.75 100 THR A O 1
ATOM 855 N N . SER A 1 101 ? -12.359 -0.287 -3.811 1 95.69 101 SER A N 1
ATOM 856 C CA . SER A 1 101 ? -12.883 -0.899 -2.592 1 95.69 101 SER A CA 1
ATOM 857 C C . SER A 1 101 ? -13.914 0.002 -1.917 1 95.69 101 SER A C 1
ATOM 859 O O . SER A 1 101 ? -14.953 -0.47 -1.464 1 95.69 101 SER A O 1
ATOM 861 N N . ILE A 1 102 ? -13.578 1.26 -1.868 1 96.5 102 ILE A N 1
ATOM 862 C CA . ILE A 1 102 ? -14.5 2.213 -1.271 1 96.5 102 ILE A CA 1
ATOM 863 C C . ILE A 1 102 ? -15.789 2.264 -2.092 1 96.5 102 ILE A C 1
ATOM 865 O O . ILE A 1 102 ? -16.891 2.281 -1.533 1 96.5 102 ILE A O 1
ATOM 869 N N . ALA A 1 103 ? -15.656 2.281 -3.42 1 95.44 103 ALA A N 1
ATOM 870 C CA . ALA A 1 103 ? -16.797 2.336 -4.324 1 95.44 103 ALA A CA 1
ATOM 871 C C . ALA A 1 103 ? -17.734 1.146 -4.105 1 95.44 103 ALA A C 1
ATOM 873 O O . ALA A 1 103 ? -18.938 1.314 -3.986 1 95.44 103 ALA A O 1
ATOM 874 N N . LEU A 1 104 ? -17.203 -0.005 -3.998 1 93.88 104 LEU A N 1
ATOM 875 C CA . LEU A 1 104 ? -17.984 -1.218 -3.801 1 93.88 104 LEU A CA 1
ATOM 876 C C . LEU A 1 104 ? -18.641 -1.221 -2.426 1 93.88 104 LEU A C 1
ATOM 878 O O . LEU A 1 104 ? -19.812 -1.583 -2.295 1 93.88 104 LEU A O 1
ATOM 882 N N . ALA A 1 105 ? -17.938 -0.773 -1.425 1 94.75 105 ALA A N 1
ATOM 883 C CA . ALA A 1 105 ? -18.453 -0.764 -0.056 1 94.75 105 ALA A CA 1
ATOM 884 C C . ALA A 1 105 ? -19.609 0.217 0.09 1 94.75 105 ALA A C 1
ATOM 886 O O . ALA A 1 105 ? -20.594 -0.081 0.757 1 94.75 105 ALA A O 1
ATOM 887 N N . TYR A 1 106 ? -19.453 1.354 -0.553 1 95.56 106 TYR A N 1
ATOM 888 C CA . TYR A 1 106 ? -20.469 2.404 -0.418 1 95.56 106 TYR A CA 1
ATOM 889 C C . TYR A 1 106 ? -21.516 2.299 -1.517 1 95.56 106 TYR A C 1
ATOM 891 O O . TYR A 1 106 ? -22.484 3.062 -1.534 1 95.56 106 TYR A O 1
ATOM 899 N N . ARG A 1 107 ? -21.312 1.341 -2.414 1 93.25 107 ARG A N 1
ATOM 900 C CA . ARG A 1 107 ? -22.25 1.084 -3.508 1 93.25 107 ARG A CA 1
ATOM 901 C C . ARG A 1 107 ? -22.406 2.316 -4.391 1 93.25 107 ARG A C 1
ATOM 903 O O . ARG A 1 107 ? -23.531 2.707 -4.723 1 93.25 107 ARG A O 1
ATOM 910 N N . VAL A 1 108 ? -21.328 2.906 -4.797 1 93 108 VAL A N 1
ATOM 911 C CA . VAL A 1 108 ? -21.266 4.012 -5.746 1 93 108 VAL A CA 1
ATOM 912 C C . VAL A 1 108 ? -20.234 3.701 -6.832 1 93 108 VAL A C 1
ATOM 914 O O . VAL A 1 108 ? -19.484 2.727 -6.727 1 93 108 VAL A O 1
ATOM 917 N N . SER A 1 109 ? -20.312 4.461 -7.852 1 91.75 109 SER A N 1
ATOM 918 C CA . SER A 1 109 ? -19.344 4.246 -8.922 1 91.75 109 SER A CA 1
ATOM 919 C C . SER A 1 109 ? -17.953 4.73 -8.508 1 91.75 109 SER A C 1
ATOM 921 O O . SER A 1 109 ? -17.812 5.586 -7.637 1 91.75 109 SER A O 1
ATOM 923 N N . LYS A 1 110 ? -16.984 4.176 -9.133 1 92.56 110 LYS A N 1
ATOM 924 C CA . LYS A 1 110 ? -15.602 4.59 -8.883 1 92.56 110 LYS A CA 1
ATOM 925 C C . LYS A 1 110 ? -15.406 6.07 -9.203 1 92.56 110 LYS A C 1
ATOM 927 O O . LYS A 1 110 ? -14.68 6.773 -8.508 1 92.56 110 LYS A O 1
ATOM 932 N N . SER A 1 111 ? -15.992 6.504 -10.281 1 91.44 111 SER A N 1
ATOM 933 C CA . SER A 1 111 ? -15.883 7.906 -10.672 1 91.44 111 SER A CA 1
ATOM 934 C C . SER A 1 111 ? -16.453 8.828 -9.594 1 91.44 111 SER A C 1
ATOM 936 O O . SER A 1 111 ? -15.914 9.906 -9.344 1 91.44 111 SER A O 1
ATOM 938 N N . THR A 1 112 ? -17.531 8.391 -9 1 91.56 112 THR A N 1
ATOM 939 C CA . THR A 1 112 ? -18.141 9.156 -7.922 1 91.56 112 THR A CA 1
ATOM 940 C C . THR A 1 112 ? -17.188 9.273 -6.734 1 91.56 112 THR A C 1
ATOM 942 O O . THR A 1 112 ? -17.031 10.352 -6.152 1 91.56 112 THR A O 1
ATOM 945 N N . VAL A 1 113 ? -16.547 8.188 -6.398 1 95.12 113 VAL A N 1
ATOM 946 C CA . VAL A 1 113 ? -15.578 8.195 -5.301 1 95.12 113 VAL A CA 1
ATOM 947 C C . VAL A 1 113 ? -14.422 9.133 -5.637 1 95.12 113 VAL A C 1
ATOM 949 O O . VAL A 1 113 ? -14 9.938 -4.805 1 95.12 113 VAL A O 1
ATOM 952 N N . CYS A 1 114 ? -13.922 9 -6.824 1 94.5 114 CYS A N 1
ATOM 953 C CA . CYS A 1 114 ? -12.805 9.812 -7.277 1 94.5 114 CYS A CA 1
ATOM 954 C C . CYS A 1 114 ? -13.125 11.297 -7.156 1 94.5 114 CYS A C 1
ATOM 956 O O . CYS A 1 114 ? -12.336 12.07 -6.617 1 94.5 114 CYS A O 1
ATOM 958 N N . ASN A 1 115 ? -14.266 11.672 -7.602 1 93.75 115 ASN A N 1
ATOM 959 C CA . ASN A 1 115 ? -14.703 13.062 -7.543 1 93.75 115 ASN A CA 1
ATOM 960 C C . ASN A 1 115 ? -14.922 13.523 -6.105 1 93.75 115 ASN A C 1
ATOM 962 O O . ASN A 1 115 ? -14.562 14.641 -5.746 1 93.75 115 ASN A O 1
ATOM 966 N N . ALA A 1 116 ? -15.531 12.688 -5.348 1 95.69 116 ALA A N 1
ATOM 967 C CA . ALA A 1 116 ? -15.789 13.023 -3.949 1 95.69 116 ALA A CA 1
ATOM 968 C C . ALA A 1 116 ? -14.484 13.305 -3.203 1 95.69 116 ALA A C 1
ATOM 970 O O . ALA A 1 116 ? -14.391 14.266 -2.436 1 95.69 116 ALA A O 1
ATOM 971 N N . ILE A 1 117 ? -13.516 12.461 -3.418 1 97.12 117 ILE A N 1
ATOM 972 C CA . ILE A 1 117 ? -12.234 12.602 -2.74 1 97.12 117 ILE A CA 1
ATOM 973 C C . ILE A 1 117 ? -11.617 13.961 -3.072 1 97.12 117 ILE A C 1
ATOM 975 O O . ILE A 1 117 ? -11.164 14.68 -2.178 1 97.12 117 ILE A O 1
ATOM 979 N N . SER A 1 118 ? -11.617 14.32 -4.297 1 96.44 118 SER A N 1
ATOM 980 C CA . SER A 1 118 ? -11.047 15.602 -4.719 1 96.44 118 SER A CA 1
ATOM 981 C C . SER A 1 118 ? -11.812 16.766 -4.109 1 96.44 118 SER A C 1
ATOM 983 O O . SER A 1 118 ? -11.203 17.672 -3.535 1 96.44 118 SER A O 1
ATOM 985 N N . GLU A 1 119 ? -13.078 16.734 -4.199 1 96.5 119 GLU A N 1
ATOM 986 C CA . GLU A 1 119 ? -13.93 17.812 -3.711 1 96.5 119 GLU A CA 1
ATOM 987 C C . GLU A 1 119 ? -13.812 17.969 -2.197 1 96.5 119 GLU A C 1
ATOM 989 O O . GLU A 1 119 ? -13.688 19.078 -1.687 1 96.5 119 GLU A O 1
ATOM 994 N N . VAL A 1 120 ? -13.875 16.891 -1.58 1 98.25 120 VAL A N 1
ATOM 995 C CA . VAL A 1 120 ? -13.883 16.906 -0.121 1 98.25 120 VAL A CA 1
ATOM 996 C C . VAL A 1 120 ? -12.508 17.328 0.395 1 98.25 120 VAL A C 1
ATOM 998 O O . VAL A 1 120 ? -12.406 18.125 1.334 1 98.25 120 VAL A O 1
ATOM 1001 N N . CYS A 1 121 ? -11.453 16.797 -0.154 1 98.25 121 CYS A N 1
ATOM 1002 C CA . CYS A 1 121 ? -10.109 17.188 0.267 1 98.25 121 CYS A CA 1
ATOM 1003 C C . CYS A 1 121 ? -9.906 18.703 0.099 1 98.25 121 CYS A C 1
ATOM 1005 O O . CYS A 1 121 ? -9.352 19.359 0.978 1 98.25 121 CYS A O 1
ATOM 1007 N N . ASN A 1 122 ? -10.367 19.219 -0.986 1 97.38 122 ASN A N 1
ATOM 1008 C CA . ASN A 1 122 ? -10.281 20.656 -1.212 1 97.38 122 ASN A CA 1
ATOM 1009 C C . ASN A 1 122 ? -11.094 21.422 -0.183 1 97.38 122 ASN A C 1
ATOM 1011 O O . ASN A 1 122 ? -10.648 22.453 0.321 1 97.38 122 ASN A O 1
ATOM 1015 N N . ALA A 1 123 ? -12.242 20.953 0.073 1 97.88 123 ALA A N 1
ATOM 1016 C CA . ALA A 1 123 ? -13.109 21.594 1.056 1 97.88 123 ALA A CA 1
ATOM 1017 C C . ALA A 1 123 ? -12.477 21.562 2.445 1 97.88 123 ALA A C 1
ATOM 1019 O O . ALA A 1 123 ? -12.555 22.547 3.191 1 97.88 123 ALA A O 1
ATOM 1020 N N . ILE A 1 124 ? -11.891 20.453 2.779 1 97.88 124 ILE A N 1
ATOM 1021 C CA . ILE A 1 124 ? -11.219 20.328 4.062 1 97.88 124 ILE A CA 1
ATOM 1022 C C . ILE A 1 124 ? -10.086 21.344 4.156 1 97.88 124 ILE A C 1
ATOM 1024 O O . ILE A 1 124 ? -9.969 22.062 5.148 1 97.88 124 ILE A O 1
ATOM 1028 N N . TRP A 1 125 ? -9.336 21.438 3.137 1 97 125 TRP A N 1
ATOM 1029 C CA . TRP A 1 125 ? -8.219 22.375 3.105 1 97 125 TRP A CA 1
ATOM 1030 C C . TRP A 1 125 ? -8.711 23.812 3.246 1 97 125 TRP A C 1
ATOM 1032 O O . TRP A 1 125 ? -8.219 24.562 4.09 1 97 125 TRP A O 1
ATOM 1042 N N . ARG A 1 126 ? -9.695 24.141 2.566 1 95.5 126 ARG A N 1
ATOM 1043 C CA . ARG A 1 126 ? -10.219 25.5 2.568 1 95.5 126 ARG A CA 1
ATOM 1044 C C . ARG A 1 126 ? -10.812 25.859 3.928 1 95.5 126 ARG A C 1
ATOM 1046 O O . ARG A 1 126 ? -10.742 27.016 4.359 1 95.5 126 ARG A O 1
ATOM 1053 N N . SER A 1 127 ? -11.336 24.906 4.535 1 95.38 127 SER A N 1
ATOM 1054 C CA . SER A 1 127 ? -12.031 25.156 5.793 1 95.38 127 SER A CA 1
ATOM 1055 C C . SER A 1 127 ? -11.062 25.188 6.969 1 95.38 127 SER A C 1
ATOM 1057 O O . SER A 1 127 ? -11.273 25.906 7.938 1 95.38 127 SER A O 1
ATOM 1059 N N . LEU A 1 128 ? -10.016 24.391 6.844 1 95.31 128 LEU A N 1
ATOM 1060 C CA . LEU A 1 128 ? -9.234 24.156 8.055 1 95.31 128 LEU A CA 1
ATOM 1061 C C . LEU A 1 128 ? -7.879 24.844 7.969 1 95.31 128 LEU A C 1
ATOM 1063 O O . LEU A 1 128 ? -7.254 25.125 8.992 1 95.31 128 LEU A O 1
ATOM 1067 N N . ASN A 1 129 ? -7.332 25.125 6.84 1 92.44 129 ASN A N 1
ATOM 1068 C CA . ASN A 1 129 ? -5.949 25.562 6.695 1 92.44 129 ASN A CA 1
ATOM 1069 C C . ASN A 1 129 ? -5.695 26.875 7.426 1 92.44 129 ASN A C 1
ATOM 1071 O O . ASN A 1 129 ? -4.648 27.047 8.047 1 92.44 129 ASN A O 1
ATOM 1075 N N . THR A 1 130 ? -6.648 27.781 7.461 1 90.69 130 THR A N 1
ATOM 1076 C CA . THR A 1 130 ? -6.449 29.109 8.047 1 90.69 130 THR A CA 1
ATOM 1077 C C . THR A 1 130 ? -6.461 29.031 9.57 1 90.69 130 THR A C 1
ATOM 1079 O O . THR A 1 130 ? -5.859 29.859 10.242 1 90.69 130 THR A O 1
ATOM 1082 N N . GLU A 1 131 ? -7.062 28 9.984 1 91.06 131 GLU A N 1
ATOM 1083 C CA . GLU A 1 131 ? -7.195 27.875 11.438 1 91.06 131 GLU A CA 1
ATOM 1084 C C . GLU A 1 131 ? -6.121 26.938 12 1 91.06 131 GLU A C 1
ATOM 1086 O O . GLU A 1 131 ? -5.59 27.188 13.086 1 91.06 131 GLU A O 1
ATOM 1091 N N . TYR A 1 132 ? -5.793 25.938 11.258 1 91.75 132 TYR A N 1
ATOM 1092 C CA . TYR A 1 132 ? -5 24.875 11.875 1 91.75 132 TYR A CA 1
ATOM 1093 C C . TYR A 1 132 ? -3.633 24.766 11.211 1 91.75 132 TYR A C 1
ATOM 1095 O O . TYR A 1 132 ? -2.729 24.125 11.742 1 91.75 132 TYR A O 1
ATOM 1103 N N . LEU A 1 133 ? -3.465 25.266 10.094 1 91.12 133 LEU A N 1
ATOM 1104 C CA . LEU A 1 133 ? -2.184 25.234 9.391 1 91.12 133 LEU A CA 1
ATOM 1105 C C . LEU A 1 133 ? -1.732 26.641 9.016 1 91.12 133 LEU A C 1
ATOM 1107 O O . LEU A 1 133 ? -1.608 26.953 7.828 1 91.12 133 LEU A O 1
ATOM 1111 N N . LYS A 1 134 ? -1.536 27.406 10.047 1 86.31 134 LYS A N 1
ATOM 1112 C CA . LYS A 1 134 ? -1.12 28.797 9.859 1 86.31 134 LYS A CA 1
ATOM 1113 C C . LYS A 1 134 ? 0.262 29.031 10.461 1 86.31 134 LYS A C 1
ATOM 1115 O O . LYS A 1 134 ? 0.509 28.703 11.617 1 86.31 134 LYS A O 1
ATOM 1120 N N . ALA A 1 135 ? 1.039 29.578 9.578 1 89.94 135 ALA A N 1
ATOM 1121 C CA . ALA A 1 135 ? 2.35 29.984 10.086 1 89.94 135 ALA A CA 1
ATOM 1122 C C . ALA A 1 135 ? 2.221 31.078 11.141 1 89.94 135 ALA A C 1
ATOM 1124 O O . ALA A 1 135 ? 1.356 31.953 11.039 1 89.94 135 ALA A O 1
ATOM 1125 N N . PRO A 1 136 ? 3.051 31.016 12.133 1 92.88 136 PRO A N 1
ATOM 1126 C CA . PRO A 1 136 ? 3.041 32.125 13.086 1 92.88 136 PRO A CA 1
ATOM 1127 C C . PRO A 1 136 ? 3.25 33.5 12.422 1 92.88 136 PRO A C 1
ATOM 1129 O O . PRO A 1 136 ? 4.047 33.594 11.484 1 92.88 136 PRO A O 1
ATOM 1132 N N . THR A 1 137 ? 2.49 34.438 12.891 1 90 137 THR A N 1
ATOM 1133 C CA . THR A 1 137 ? 2.562 35.75 12.273 1 90 137 THR A CA 1
ATOM 1134 C C . THR A 1 137 ? 3.082 36.781 13.266 1 90 137 THR A C 1
ATOM 1136 O O . THR A 1 137 ? 3.465 37.875 12.867 1 90 137 THR A O 1
ATOM 1139 N N . THR A 1 138 ? 3.102 36.438 14.531 1 92.75 138 THR A N 1
ATOM 1140 C CA . THR A 1 138 ? 3.541 37.375 15.555 1 92.75 138 THR A CA 1
ATOM 1141 C C . THR A 1 138 ? 4.746 36.844 16.312 1 92.75 138 THR A C 1
ATOM 1143 O O . THR A 1 138 ? 4.957 35.625 16.344 1 92.75 138 THR A O 1
ATOM 1146 N N . GLY A 1 139 ? 5.414 37.719 16.875 1 93.69 139 GLY A N 1
ATOM 1147 C CA . GLY A 1 139 ? 6.543 37.312 17.703 1 93.69 139 GLY A CA 1
ATOM 1148 C C . GLY A 1 139 ? 6.148 36.406 18.859 1 93.69 139 GLY A C 1
ATOM 1149 O O . GLY A 1 139 ? 6.852 35.438 19.156 1 93.69 139 GLY A O 1
ATOM 1150 N N . GLN A 1 140 ? 5.043 36.75 19.391 1 95 140 GLN A N 1
ATOM 1151 C CA . GLN A 1 140 ? 4.574 35.969 20.547 1 95 140 GLN A CA 1
ATOM 1152 C C . GLN A 1 140 ? 4.281 34.531 20.156 1 95 140 GLN A C 1
ATOM 1154 O O . GLN A 1 140 ? 4.559 33.594 20.922 1 95 140 GLN A O 1
ATOM 1159 N N . GLU A 1 141 ? 3.709 34.312 18.984 1 95.31 141 GLU A N 1
ATOM 1160 C CA . GLU A 1 141 ? 3.422 32.969 18.516 1 95.31 141 GLU A CA 1
ATOM 1161 C C . GLU A 1 141 ? 4.707 32.156 18.344 1 95.31 141 GLU A C 1
ATOM 1163 O O . GLU A 1 141 ? 4.75 30.984 18.688 1 95.31 141 GLU A O 1
ATOM 1168 N N . TRP A 1 142 ? 5.719 32.812 17.875 1 96.81 142 TRP A N 1
ATOM 1169 C CA . TRP A 1 142 ? 7.016 32.156 17.719 1 96.81 142 TRP A CA 1
ATOM 1170 C C . TRP A 1 142 ? 7.613 31.797 19.078 1 96.81 142 TRP A C 1
ATOM 1172 O O . TRP A 1 142 ? 8.164 30.719 19.25 1 96.81 142 TRP A O 1
ATOM 1182 N N . LEU A 1 143 ? 7.492 32.688 19.969 1 96.06 143 LEU A N 1
ATOM 1183 C CA . LEU A 1 143 ? 8.055 32.469 21.297 1 96.06 143 LEU A CA 1
ATOM 1184 C C . LEU A 1 143 ? 7.332 31.328 22 1 96.06 143 LEU A C 1
ATOM 1186 O O . LEU A 1 143 ? 7.941 30.578 22.781 1 96.06 143 LEU A O 1
ATOM 1190 N N . ASN A 1 144 ? 6.043 31.234 21.719 1 96.44 144 ASN A N 1
ATOM 1191 C CA . ASN A 1 144 ? 5.301 30.094 22.266 1 96.44 144 ASN A CA 1
ATOM 1192 C C . ASN A 1 144 ? 5.863 28.766 21.781 1 96.44 144 ASN A C 1
ATOM 1194 O O . ASN A 1 144 ? 5.98 27.812 22.547 1 96.44 144 ASN A O 1
ATOM 1198 N N . ILE A 1 145 ? 6.121 28.672 20.531 1 97.25 145 ILE A N 1
ATOM 1199 C CA . ILE A 1 145 ? 6.715 27.453 19.953 1 97.25 145 ILE A CA 1
ATOM 1200 C C . ILE A 1 145 ? 8.086 27.219 20.578 1 97.25 145 ILE A C 1
ATOM 1202 O O . ILE A 1 145 ? 8.414 26.078 20.938 1 97.25 145 ILE A O 1
ATOM 1206 N N . GLU A 1 146 ? 8.867 28.281 20.688 1 97.56 146 GLU A N 1
ATOM 1207 C CA . GLU A 1 146 ? 10.195 28.188 21.297 1 97.56 146 GLU A CA 1
ATOM 1208 C C . GLU A 1 146 ? 10.125 27.609 22.703 1 97.56 146 GLU A C 1
ATOM 1210 O O . GLU A 1 146 ? 10.961 26.797 23.094 1 97.56 146 GLU A O 1
ATOM 1215 N N . GLU A 1 147 ? 9.203 28.062 23.422 1 96.69 147 GLU A N 1
ATOM 1216 C CA . GLU A 1 147 ? 9.031 27.578 24.797 1 96.69 147 GLU A CA 1
ATOM 1217 C C . GLU A 1 147 ? 8.812 26.062 24.812 1 96.69 147 GLU A C 1
ATOM 1219 O O . GLU A 1 147 ? 9.312 25.375 25.719 1 96.69 147 GLU A O 1
ATOM 1224 N N . GLY A 1 148 ? 8.078 25.625 23.844 1 97 148 GLY A N 1
ATOM 1225 C CA . GLY A 1 148 ? 7.875 24.188 23.75 1 97 148 GLY A CA 1
ATOM 1226 C C . GLY A 1 148 ? 9.156 23.422 23.469 1 97 148 GLY A C 1
ATOM 1227 O O . GLY A 1 148 ? 9.43 22.406 24.109 1 97 148 GLY A O 1
ATOM 1228 N N . PHE A 1 149 ? 9.945 23.859 22.578 1 97.62 149 PHE A N 1
ATOM 1229 C CA . PHE A 1 149 ? 11.188 23.188 22.219 1 97.62 149 PHE A CA 1
ATOM 1230 C C . PHE A 1 149 ? 12.188 23.281 23.375 1 97.62 149 PHE A C 1
ATOM 1232 O O . PHE A 1 149 ? 12.883 22.297 23.672 1 97.62 149 PHE A O 1
ATOM 1239 N N . SER A 1 150 ? 12.234 24.453 24 1 95.62 150 SER A N 1
ATOM 1240 C CA . SER A 1 150 ? 13.141 24.641 25.125 1 95.62 150 SER A CA 1
ATOM 1241 C C . SER A 1 150 ? 12.75 23.766 26.312 1 95.62 150 SER A C 1
ATOM 1243 O O . SER A 1 150 ? 13.602 23.125 26.922 1 95.62 150 SER A O 1
ATOM 1245 N N . GLY A 1 151 ? 11.555 23.75 26.578 1 95 151 GLY A N 1
ATOM 1246 C CA . GLY A 1 151 ? 11.062 23.031 27.734 1 95 151 GLY A CA 1
ATOM 1247 C C . GLY A 1 151 ? 11.016 21.531 27.531 1 95 151 GLY A C 1
ATOM 1248 O O . GLY A 1 151 ? 11.477 20.766 28.375 1 95 151 GLY A O 1
ATOM 1249 N N . THR A 1 152 ? 10.516 21.078 26.438 1 95.12 152 THR A N 1
ATOM 1250 C CA . THR A 1 152 ? 10.242 19.656 26.203 1 95.12 152 THR A CA 1
ATOM 1251 C C . THR A 1 152 ? 11.453 18.969 25.578 1 95.12 152 THR A C 1
ATOM 1253 O O . THR A 1 152 ? 11.758 17.828 25.891 1 95.12 152 THR A O 1
ATOM 1256 N N . TRP A 1 153 ? 12.156 19.688 24.734 1 94.38 153 TRP A N 1
ATOM 1257 C CA . TRP A 1 153 ? 13.18 19.016 23.938 1 94.38 153 TRP A CA 1
ATOM 1258 C C . TRP A 1 153 ? 14.562 19.578 24.25 1 94.38 153 TRP A C 1
ATOM 1260 O O . TRP A 1 153 ? 15.555 19.188 23.625 1 94.38 153 TRP A O 1
ATOM 1270 N N . ASN A 1 154 ? 14.641 20.562 25.125 1 93.81 154 ASN A N 1
ATOM 1271 C CA . ASN A 1 154 ? 15.883 21.109 25.656 1 93.81 154 ASN A CA 1
ATOM 1272 C C . ASN A 1 154 ? 16.734 21.734 24.547 1 93.81 154 ASN A C 1
ATOM 1274 O O . ASN A 1 154 ? 17.938 21.469 24.469 1 93.81 154 ASN A O 1
ATOM 1278 N N . PHE A 1 155 ? 16.141 22.438 23.656 1 96.62 155 PHE A N 1
ATOM 1279 C CA . PHE A 1 155 ? 16.844 23.172 22.625 1 96.62 155 PHE A CA 1
ATOM 1280 C C . PHE A 1 155 ? 16.344 24.609 22.531 1 96.62 155 PHE A C 1
ATOM 1282 O O . PHE A 1 155 ? 15.477 24.922 21.703 1 96.62 155 PHE A O 1
ATOM 1289 N N . PRO A 1 156 ? 16.969 25.391 23.297 1 95.38 156 PRO A N 1
ATOM 1290 C CA . PRO A 1 156 ? 16.531 26.781 23.344 1 95.38 156 PRO A CA 1
ATOM 1291 C C . PRO A 1 156 ? 16.641 27.484 22 1 95.38 156 PRO A C 1
ATOM 1293 O O . PRO A 1 156 ? 17.516 27.156 21.188 1 95.38 156 PRO A O 1
ATOM 1296 N N . HIS A 1 157 ? 15.727 28.391 21.734 1 96.75 157 HIS A N 1
ATOM 1297 C CA . HIS A 1 157 ? 15.664 29.25 20.562 1 96.75 157 HIS A CA 1
ATOM 1298 C C . HIS A 1 157 ? 15.25 28.469 19.328 1 96.75 157 HIS A C 1
ATOM 1300 O O . HIS A 1 157 ? 15.359 28.984 18.203 1 96.75 157 HIS A O 1
ATOM 1306 N N . CYS A 1 158 ? 14.836 27.281 19.5 1 98 158 CYS A N 1
ATOM 1307 C CA . CYS A 1 158 ? 14.266 26.531 18.391 1 98 158 CYS A CA 1
ATOM 1308 C C . CYS A 1 158 ? 12.805 26.922 18.172 1 98 158 CYS A C 1
ATOM 1310 O O . CYS A 1 158 ? 12.016 26.938 19.109 1 98 158 CYS A O 1
ATOM 1312 N N . ILE A 1 159 ? 12.492 27.188 16.938 1 97.81 159 ILE A N 1
ATOM 1313 C CA . ILE A 1 159 ? 11.133 27.625 16.672 1 97.81 159 ILE A CA 1
ATOM 1314 C C . ILE A 1 159 ? 10.469 26.688 15.672 1 97.81 159 ILE A C 1
ATOM 1316 O O . ILE A 1 159 ? 9.375 26.953 15.172 1 97.81 159 ILE A O 1
ATOM 1320 N N . GLY A 1 160 ? 11.047 25.578 15.328 1 98.19 160 GLY A N 1
ATOM 1321 C CA . GLY A 1 160 ? 10.461 24.578 14.445 1 98.19 160 GLY A CA 1
ATOM 1322 C C . GLY A 1 160 ? 11.461 23.562 13.953 1 98.19 160 GLY A C 1
ATOM 1323 O O . GLY A 1 160 ? 12.641 23.859 13.773 1 98.19 160 GLY A O 1
ATOM 1324 N N . ALA A 1 161 ? 11.008 22.391 13.758 1 98.5 161 ALA A N 1
ATOM 1325 C CA . ALA A 1 161 ? 11.789 21.344 13.117 1 98.5 161 ALA A CA 1
ATOM 1326 C C . ALA A 1 161 ? 11.352 21.141 11.672 1 98.5 161 ALA A C 1
ATOM 1328 O O . ALA A 1 161 ? 10.156 21.047 11.391 1 98.5 161 ALA A O 1
ATOM 1329 N N . ILE A 1 162 ? 12.32 21.047 10.758 1 97.69 162 ILE A N 1
ATOM 1330 C CA . ILE A 1 162 ? 12 21 9.336 1 97.69 162 ILE A CA 1
ATOM 1331 C C . ILE A 1 162 ? 12.547 19.703 8.727 1 97.69 162 ILE A C 1
ATOM 1333 O O . ILE A 1 162 ? 13.633 19.25 9.094 1 97.69 162 ILE A O 1
ATOM 1337 N N . ASP A 1 163 ? 11.828 19.109 7.852 1 96.5 163 ASP A N 1
ATOM 1338 C CA . ASP A 1 163 ? 12.273 17.938 7.098 1 96.5 163 ASP A CA 1
ATOM 1339 C C . ASP A 1 163 ? 11.414 17.734 5.855 1 96.5 163 ASP A C 1
ATOM 1341 O O . ASP A 1 163 ? 10.328 18.297 5.738 1 96.5 163 ASP A O 1
ATOM 1345 N N . GLY A 1 164 ? 11.969 17.016 4.918 1 93.5 164 GLY A N 1
ATOM 1346 C CA . GLY A 1 164 ? 11.219 16.578 3.746 1 93.5 164 GLY A CA 1
ATOM 1347 C C . GLY A 1 164 ? 10.781 15.133 3.824 1 93.5 164 GLY A C 1
ATOM 1348 O O . GLY A 1 164 ? 11.508 14.289 4.344 1 93.5 164 GLY A O 1
ATOM 1349 N N . LYS A 1 165 ? 9.578 14.914 3.367 1 92.88 165 LYS A N 1
ATOM 1350 C CA . LYS A 1 165 ? 9.055 13.555 3.299 1 92.88 165 LYS A CA 1
ATOM 1351 C C . LYS A 1 165 ? 8.586 13.211 1.888 1 92.88 165 LYS A C 1
ATOM 1353 O O . LYS A 1 165 ? 7.84 13.984 1.276 1 92.88 165 LYS A O 1
ATOM 1358 N N . HIS A 1 166 ? 9.023 12.062 1.39 1 89.5 166 HIS A N 1
ATOM 1359 C CA . HIS A 1 166 ? 8.562 11.586 0.09 1 89.5 166 HIS A CA 1
ATOM 1360 C C . HIS A 1 166 ? 7.227 10.867 0.208 1 89.5 166 HIS A C 1
ATOM 1362 O O . HIS A 1 166 ? 7.078 9.953 1.018 1 89.5 166 HIS A O 1
ATOM 1368 N N . VAL A 1 167 ? 6.273 11.336 -0.476 1 90.75 167 VAL A N 1
ATOM 1369 C CA . VAL A 1 167 ? 4.98 10.664 -0.608 1 90.75 167 VAL A CA 1
ATOM 1370 C C . VAL A 1 167 ? 4.934 9.891 -1.923 1 90.75 167 VAL A C 1
ATOM 1372 O O . VAL A 1 167 ? 4.895 10.492 -3.002 1 90.75 167 VAL A O 1
ATOM 1375 N N . THR A 1 168 ? 4.898 8.578 -1.761 1 87.62 168 THR A N 1
ATOM 1376 C CA . THR A 1 168 ? 4.957 7.719 -2.939 1 87.62 168 THR A CA 1
ATOM 1377 C C . THR A 1 168 ? 3.637 7.754 -3.701 1 87.62 168 THR A C 1
ATOM 1379 O O . THR A 1 168 ? 2.564 7.703 -3.096 1 87.62 168 THR A O 1
ATOM 1382 N N . ILE A 1 169 ? 3.738 7.898 -5.031 1 85.5 169 ILE A N 1
ATOM 1383 C CA . ILE A 1 169 ? 2.547 7.934 -5.875 1 85.5 169 ILE A CA 1
ATOM 1384 C C . ILE A 1 169 ? 2.701 6.941 -7.027 1 85.5 169 ILE A C 1
ATOM 1386 O O . ILE A 1 169 ? 3.791 6.406 -7.25 1 85.5 169 ILE A O 1
ATOM 1390 N N . GLN A 1 170 ? 1.562 6.562 -7.566 1 78.12 170 GLN A N 1
ATOM 1391 C CA . GLN A 1 170 ? 1.605 5.73 -8.766 1 78.12 170 GLN A CA 1
ATOM 1392 C C . GLN A 1 170 ? 2.334 6.441 -9.898 1 78.12 170 GLN A C 1
ATOM 1394 O O . GLN A 1 170 ? 2.271 7.664 -10.016 1 78.12 170 GLN A O 1
ATOM 1399 N N . SER A 1 171 ? 3.07 5.566 -10.625 1 68 171 SER A N 1
ATOM 1400 C CA . SER A 1 171 ? 3.764 6.152 -11.766 1 68 171 SER A CA 1
ATOM 1401 C C . SER A 1 171 ? 2.812 6.98 -12.625 1 68 171 SER A C 1
ATOM 1403 O O . SER A 1 171 ? 1.803 6.465 -13.109 1 68 171 SER A O 1
ATOM 1405 N N . PRO A 1 172 ? 3.082 8.25 -12.555 1 56.78 172 PRO A N 1
ATOM 1406 C CA . PRO A 1 172 ? 2.201 9.094 -13.367 1 56.78 172 PRO A CA 1
ATOM 1407 C C . PRO A 1 172 ? 2.268 8.75 -14.859 1 56.78 172 PRO A C 1
ATOM 1409 O O . PRO A 1 172 ? 3.295 8.273 -15.344 1 56.78 172 PRO A O 1
ATOM 1412 N N . ALA A 1 173 ? 1.165 8.852 -15.367 1 55.16 173 ALA A N 1
ATOM 1413 C CA . ALA A 1 173 ? 1.148 8.68 -16.812 1 55.16 173 ALA A CA 1
ATOM 1414 C C . ALA A 1 173 ? 2.096 9.664 -17.5 1 55.16 173 ALA A C 1
ATOM 1416 O O . ALA A 1 173 ? 2.127 10.844 -17.156 1 55.16 173 ALA A O 1
ATOM 1417 N N . ASN A 1 174 ? 2.916 9.234 -18.375 1 50.81 174 ASN A N 1
ATOM 1418 C CA . ASN A 1 174 ? 3.711 10.07 -19.281 1 50.81 174 ASN A CA 1
ATOM 1419 C C . ASN A 1 174 ? 4.777 10.852 -18.516 1 50.81 174 ASN A C 1
ATOM 1421 O O . ASN A 1 174 ? 5.133 11.961 -18.906 1 50.81 174 ASN A O 1
ATOM 1425 N N . SER A 1 175 ? 4.984 10.57 -17.234 1 52.19 175 SER A N 1
ATOM 1426 C CA . SER A 1 175 ? 5.812 11.5 -16.484 1 52.19 175 SER A CA 1
ATOM 1427 C C . SER A 1 175 ? 7.293 11.156 -16.609 1 52.19 175 SER A C 1
ATOM 1429 O O . SER A 1 175 ? 8.156 11.969 -16.281 1 52.19 175 SER A O 1
ATOM 1431 N N . GLY A 1 176 ? 7.633 10.266 -17.562 1 50.22 176 GLY A N 1
ATOM 1432 C CA . GLY A 1 176 ? 9.047 9.945 -17.656 1 50.22 176 GLY A CA 1
ATOM 1433 C C . GLY A 1 176 ? 9.711 9.75 -16.297 1 50.22 176 GLY A C 1
ATOM 1434 O O . GLY A 1 176 ? 9.148 9.094 -15.422 1 50.22 176 GLY A O 1
ATOM 1435 N N . SER A 1 177 ? 10.969 10.375 -15.977 1 55.84 177 SER A N 1
ATOM 1436 C CA . SER A 1 177 ? 11.828 10.219 -14.805 1 55.84 177 SER A CA 1
ATOM 1437 C C . SER A 1 177 ? 11.562 11.305 -13.773 1 55.84 177 SER A C 1
ATOM 1439 O O . SER A 1 177 ? 12.125 11.281 -12.68 1 55.84 177 SER A O 1
ATOM 1441 N N . ASN A 1 178 ? 10.711 12.227 -14.086 1 49.06 178 ASN A N 1
ATOM 1442 C CA . ASN A 1 178 ? 10.586 13.406 -13.234 1 49.06 178 ASN A CA 1
ATOM 1443 C C . ASN A 1 178 ? 10.18 13.023 -11.812 1 49.06 178 ASN A C 1
ATOM 1445 O O . ASN A 1 178 ? 10.672 13.617 -10.844 1 49.06 178 ASN A O 1
ATOM 1449 N N . PHE A 1 179 ? 9.438 11.992 -11.734 1 49.31 179 PHE A N 1
ATOM 1450 C CA . PHE A 1 179 ? 8.922 11.664 -10.406 1 49.31 179 PHE A CA 1
ATOM 1451 C C . PHE A 1 179 ? 9.57 10.398 -9.867 1 49.31 179 PHE A C 1
ATOM 1453 O O . PHE A 1 179 ? 9.172 9.883 -8.828 1 49.31 179 PHE A O 1
ATOM 1460 N N . PHE A 1 180 ? 10.547 10.109 -10.656 1 51.03 180 PHE A N 1
ATOM 1461 C CA . PHE A 1 180 ? 11.266 8.898 -10.281 1 51.03 180 PHE A CA 1
ATOM 1462 C C . PHE A 1 180 ? 12.328 9.203 -9.234 1 51.03 180 PHE A C 1
ATOM 1464 O O . PHE A 1 180 ? 13.172 10.078 -9.43 1 51.03 180 PHE A O 1
ATOM 1471 N N . ASN A 1 181 ? 12.141 8.617 -8.055 1 47.69 181 ASN A N 1
ATOM 1472 C CA . ASN A 1 181 ? 13.062 8.922 -6.965 1 47.69 181 ASN A CA 1
ATOM 1473 C C . ASN A 1 181 ? 14.219 7.93 -6.91 1 47.69 181 ASN A C 1
ATOM 1475 O O . ASN A 1 181 ? 14.25 6.969 -7.684 1 47.69 181 ASN A O 1
ATOM 1479 N N . TYR A 1 182 ? 15.234 8.305 -6.203 1 41.97 182 TYR A N 1
ATOM 1480 C CA . TYR A 1 182 ? 16.422 7.48 -6.059 1 41.97 182 TYR A CA 1
ATOM 1481 C C . TYR A 1 182 ? 16.078 6.078 -5.574 1 41.97 182 TYR A C 1
ATOM 1483 O O . TYR A 1 182 ? 16.859 5.148 -5.711 1 41.97 182 TYR A O 1
ATOM 1491 N N . LYS A 1 183 ? 14.875 6.043 -5.094 1 50.53 183 LYS A N 1
ATOM 1492 C CA . LYS A 1 183 ? 14.469 4.754 -4.539 1 50.53 183 LYS A CA 1
ATOM 1493 C C . LYS A 1 183 ? 13.688 3.936 -5.566 1 50.53 183 LYS A C 1
ATOM 1495 O O . LYS A 1 183 ? 13.102 2.906 -5.234 1 50.53 183 LYS A O 1
ATOM 1500 N N . LYS A 1 184 ? 13.688 4.383 -6.793 1 56.47 184 LYS A N 1
ATOM 1501 C CA . LYS A 1 184 ? 13.094 3.678 -7.918 1 56.47 184 LYS A CA 1
ATOM 1502 C C . LYS A 1 184 ? 11.57 3.652 -7.805 1 56.47 184 LYS A C 1
ATOM 1504 O O . LYS A 1 184 ? 10.938 2.633 -8.086 1 56.47 184 LYS A O 1
ATOM 1509 N N . SER A 1 185 ? 11.156 4.773 -7.156 1 67.19 185 SER A N 1
ATOM 1510 C CA . SER A 1 185 ? 9.711 4.949 -7.09 1 67.19 185 SER A CA 1
ATOM 1511 C C . SER A 1 185 ? 9.312 6.379 -7.449 1 67.19 185 SER A C 1
ATOM 1513 O O . SER A 1 185 ? 10.172 7.262 -7.539 1 67.19 185 SER A O 1
ATOM 1515 N N . PHE A 1 186 ? 8.109 6.629 -7.789 1 79.69 186 PHE A N 1
ATOM 1516 C CA . PHE A 1 186 ? 7.57 7.953 -8.07 1 79.69 186 PHE A CA 1
ATOM 1517 C C . PHE A 1 186 ? 6.996 8.578 -6.801 1 79.69 186 PHE A C 1
ATOM 1519 O O . PHE A 1 186 ? 6.281 7.918 -6.047 1 79.69 186 PHE A O 1
ATOM 1526 N N . SER A 1 187 ? 7.477 9.852 -6.559 1 87.75 187 SER A N 1
ATOM 1527 C CA . SER A 1 187 ? 6.988 10.477 -5.332 1 87.75 187 SER A CA 1
ATOM 1528 C C . SER A 1 187 ? 6.871 11.984 -5.492 1 87.75 187 SER A C 1
ATOM 1530 O O . SER A 1 187 ? 7.461 12.57 -6.402 1 87.75 187 SER A O 1
ATOM 1532 N N . ILE A 1 188 ? 6.023 12.625 -4.746 1 89.25 188 ILE A N 1
ATOM 1533 C CA . ILE A 1 188 ? 6.047 14.055 -4.484 1 89.25 188 ILE A CA 1
ATOM 1534 C C . ILE A 1 188 ? 6.633 14.32 -3.102 1 89.25 188 ILE A C 1
ATOM 1536 O O . ILE A 1 188 ? 6.578 13.461 -2.221 1 89.25 188 ILE A O 1
ATOM 1540 N N . VAL A 1 189 ? 7.227 15.484 -2.953 1 91 189 VAL A N 1
ATOM 1541 C CA . VAL A 1 189 ? 7.902 15.766 -1.69 1 91 189 VAL A CA 1
ATOM 1542 C C . VAL A 1 189 ? 7.059 16.719 -0.853 1 91 189 VAL A C 1
ATOM 1544 O O . VAL A 1 189 ? 6.516 17.703 -1.373 1 91 189 VAL A O 1
ATOM 1547 N N . LEU A 1 190 ? 6.875 16.391 0.358 1 95.12 190 LEU A N 1
ATOM 1548 C CA . LEU A 1 190 ? 6.289 17.25 1.381 1 95.12 190 LEU A CA 1
ATOM 1549 C C . LEU A 1 190 ? 7.371 17.828 2.279 1 95.12 190 LEU A C 1
ATOM 1551 O O . LEU A 1 190 ? 7.984 17.125 3.072 1 95.12 190 LEU A O 1
ATOM 1555 N N . LEU A 1 191 ? 7.695 19.094 2.045 1 95.94 191 LEU A N 1
ATOM 1556 C CA . LEU A 1 191 ? 8.516 19.859 2.988 1 95.94 191 LEU A CA 1
ATOM 1557 C C . LEU A 1 191 ? 7.652 20.469 4.09 1 95.94 191 LEU A C 1
ATOM 1559 O O . LEU A 1 191 ? 6.676 21.156 3.803 1 95.94 191 LEU A O 1
ATOM 1563 N N . ALA A 1 192 ? 7.996 20.172 5.348 1 97.25 192 ALA A N 1
ATOM 1564 C CA . ALA A 1 192 ? 7.125 20.656 6.422 1 97.25 192 ALA A CA 1
ATOM 1565 C C . ALA A 1 192 ? 7.941 21.109 7.625 1 97.25 192 ALA A C 1
ATOM 1567 O O . ALA A 1 192 ? 9.062 20.656 7.832 1 97.25 192 ALA A O 1
ATOM 1568 N N . VAL A 1 193 ? 7.434 22.062 8.344 1 97.75 193 VAL A N 1
ATOM 1569 C CA . VAL A 1 193 ? 7.902 22.5 9.648 1 97.75 193 VAL A CA 1
ATOM 1570 C C . VAL A 1 193 ? 6.855 22.172 10.711 1 97.75 193 VAL A C 1
ATOM 1572 O O . VAL A 1 193 ? 5.656 22.344 10.484 1 97.75 193 VAL A O 1
ATOM 1575 N N . CYS A 1 194 ? 7.277 21.641 11.828 1 97.94 194 CYS A N 1
ATOM 1576 C CA . CYS A 1 194 ? 6.316 21.391 12.891 1 97.94 194 CYS A CA 1
ATOM 1577 C C . CYS A 1 194 ? 6.762 22.031 14.195 1 97.94 194 CYS A C 1
ATOM 1579 O O . CYS A 1 194 ? 7.926 22.406 14.344 1 97.94 194 CYS A O 1
ATOM 1581 N N . ASP A 1 195 ? 5.895 22.234 15.086 1 97.69 195 ASP A N 1
ATOM 1582 C CA . ASP A 1 195 ? 6.195 22.781 16.406 1 97.69 195 ASP A CA 1
ATOM 1583 C C . ASP A 1 195 ? 6.555 21.656 17.391 1 97.69 195 ASP A C 1
ATOM 1585 O O . ASP A 1 195 ? 6.762 20.516 16.984 1 97.69 195 ASP A O 1
ATOM 1589 N N . ALA A 1 196 ? 6.695 22.031 18.609 1 97.56 196 ALA A N 1
ATOM 1590 C CA . ALA A 1 196 ? 7.184 21.109 19.625 1 97.56 196 ALA A CA 1
ATOM 1591 C C . ALA A 1 196 ? 6.133 20.062 19.953 1 97.56 196 ALA A C 1
ATOM 1593 O O . ALA A 1 196 ? 6.438 19.047 20.594 1 97.56 196 ALA A O 1
ATOM 1594 N N . ASP A 1 197 ? 4.895 20.266 19.516 1 96.31 197 ASP A N 1
ATOM 1595 C CA . ASP A 1 197 ? 3.787 19.375 19.844 1 96.31 197 ASP A CA 1
ATOM 1596 C C . ASP A 1 197 ? 3.334 18.578 18.609 1 96.31 197 ASP A C 1
ATOM 1598 O O . ASP A 1 197 ? 2.174 18.172 18.516 1 96.31 197 ASP A O 1
ATOM 1602 N N . TYR A 1 198 ? 4.152 18.516 17.609 1 96.81 198 TYR A N 1
ATOM 1603 C CA . TYR A 1 198 ? 3.965 17.672 16.438 1 96.81 198 TYR A CA 1
ATOM 1604 C C . TYR A 1 198 ? 2.898 18.266 15.508 1 96.81 198 TYR A C 1
ATOM 1606 O O . TYR A 1 198 ? 2.289 17.531 14.719 1 96.81 198 TYR A O 1
ATOM 1614 N N . ASN A 1 199 ? 2.564 19.547 15.695 1 97.31 199 ASN A N 1
ATOM 1615 C CA . ASN A 1 199 ? 1.669 20.219 14.758 1 97.31 199 ASN A CA 1
ATOM 1616 C C . ASN A 1 199 ? 2.441 20.875 13.617 1 97.31 199 ASN A C 1
ATOM 1618 O O . ASN A 1 199 ? 3.439 21.562 13.844 1 97.31 199 ASN A O 1
ATOM 1622 N N . PHE A 1 200 ? 1.946 20.641 12.438 1 97.75 200 PHE A N 1
ATOM 1623 C CA . PHE A 1 200 ? 2.582 21.266 11.289 1 97.75 200 PHE A CA 1
ATOM 1624 C C . PHE A 1 200 ? 2.246 22.75 11.227 1 97.75 200 PHE A C 1
ATOM 1626 O O . PHE A 1 200 ? 1.082 23.141 11.367 1 97.75 200 PHE A O 1
ATOM 1633 N N . THR A 1 201 ? 3.266 23.562 11.055 1 96.62 201 THR A N 1
ATOM 1634 C CA . THR A 1 201 ? 3.047 25.016 11.07 1 96.62 201 THR A CA 1
ATOM 1635 C C . THR A 1 201 ? 3.225 25.594 9.672 1 96.62 201 THR A C 1
ATOM 1637 O O . THR A 1 201 ? 2.59 26.594 9.328 1 96.62 201 THR A O 1
ATOM 1640 N N . MET A 1 202 ? 4.078 25.062 8.914 1 96.25 202 MET A N 1
ATOM 1641 C CA . MET A 1 202 ? 4.309 25.438 7.527 1 96.25 202 MET A CA 1
ATOM 1642 C C . MET A 1 202 ? 4.539 24.219 6.656 1 96.25 202 MET A C 1
ATOM 1644 O O . MET A 1 202 ? 5.191 23.266 7.082 1 96.25 202 MET A O 1
ATOM 1648 N N . ILE A 1 203 ? 3.971 24.328 5.43 1 96.12 203 ILE A N 1
ATOM 1649 C CA . ILE A 1 203 ? 4.148 23.188 4.531 1 96.12 203 ILE A CA 1
ATOM 1650 C C . ILE A 1 203 ? 4.379 23.688 3.105 1 96.12 203 ILE A C 1
ATOM 1652 O O . ILE A 1 203 ? 3.98 24.797 2.758 1 96.12 203 ILE A O 1
ATOM 1656 N N . ASP A 1 204 ? 5.066 22.922 2.393 1 94.75 204 ASP A N 1
ATOM 1657 C CA . ASP A 1 204 ? 5.246 23.047 0.95 1 94.75 204 ASP A CA 1
ATOM 1658 C C . ASP A 1 204 ? 5.215 21.672 0.278 1 94.75 204 ASP A C 1
ATOM 1660 O O . ASP A 1 204 ? 6.078 20.828 0.537 1 94.75 204 ASP A O 1
ATOM 1664 N N . VAL A 1 205 ? 4.176 21.484 -0.539 1 93.19 205 VAL A N 1
ATOM 1665 C CA . VAL A 1 205 ? 3.979 20.141 -1.091 1 93.19 205 VAL A CA 1
ATOM 1666 C C . VAL A 1 205 ? 3.926 20.219 -2.615 1 93.19 205 VAL A C 1
ATOM 1668 O O . VAL A 1 205 ? 3.334 21.141 -3.178 1 93.19 205 VAL A O 1
ATOM 1671 N N . GLY A 1 206 ? 4.574 19.188 -3.309 1 86.06 206 GLY A N 1
ATOM 1672 C CA . GLY A 1 206 ? 4.32 19.062 -4.734 1 86.06 206 GLY A CA 1
ATOM 1673 C C . GLY A 1 206 ? 5.59 18.938 -5.555 1 86.06 206 GLY A C 1
ATOM 1674 O O . GLY A 1 206 ? 5.543 18.516 -6.719 1 86.06 206 GLY A O 1
ATOM 1675 N N . CYS A 1 207 ? 6.68 19.234 -4.953 1 84.69 207 CYS A N 1
ATOM 1676 C CA . CYS A 1 207 ? 7.926 19.125 -5.703 1 84.69 207 CYS A CA 1
ATOM 1677 C C . CYS A 1 207 ? 8.203 17.672 -6.086 1 84.69 207 CYS A C 1
ATOM 1679 O O . CYS A 1 207 ? 7.926 16.766 -5.309 1 84.69 207 CYS A O 1
ATOM 1681 N N . PRO A 1 208 ? 8.719 17.547 -7.328 1 79.38 208 PRO A N 1
ATOM 1682 C CA . PRO A 1 208 ? 9.055 16.188 -7.75 1 79.38 208 PRO A CA 1
ATOM 1683 C C . PRO A 1 208 ? 10.094 15.523 -6.852 1 79.38 208 PRO A C 1
ATOM 1685 O O . PRO A 1 208 ? 11.008 16.203 -6.359 1 79.38 208 PRO A O 1
ATOM 1688 N N . GLY A 1 209 ? 10.062 14.242 -6.699 1 75.12 209 GLY A N 1
ATOM 1689 C CA . GLY A 1 209 ? 10.859 13.445 -5.785 1 75.12 209 GLY A CA 1
ATOM 1690 C C . GLY A 1 209 ? 12.328 13.383 -6.176 1 75.12 209 GLY A C 1
ATOM 1691 O O . GLY A 1 209 ? 13.164 12.938 -5.387 1 75.12 209 GLY A O 1
ATOM 1692 N N . ARG A 1 210 ? 12.68 13.859 -7.215 1 71.38 210 ARG A N 1
ATOM 1693 C CA . ARG A 1 210 ? 14.062 13.766 -7.664 1 71.38 210 ARG A CA 1
ATOM 1694 C C . ARG A 1 210 ? 14.938 14.797 -6.969 1 71.38 210 ARG A C 1
ATOM 1696 O O . ARG A 1 210 ? 16.172 14.688 -6.973 1 71.38 210 ARG A O 1
ATOM 1703 N N . PHE A 1 211 ? 14.375 15.766 -6.352 1 75.12 211 PHE A N 1
ATOM 1704 C CA . PHE A 1 211 ? 15.141 16.859 -5.762 1 75.12 211 PHE A CA 1
ATOM 1705 C C . PHE A 1 211 ? 15.469 16.562 -4.305 1 75.12 211 PHE A C 1
ATOM 1707 O O . PHE A 1 211 ? 14.695 15.922 -3.605 1 75.12 211 PHE A O 1
ATOM 1714 N N . SER A 1 212 ? 16.609 17.047 -3.871 1 77.69 212 SER A N 1
ATOM 1715 C CA . SER A 1 212 ? 17.031 16.891 -2.48 1 77.69 212 SER A CA 1
ATOM 1716 C C . SER A 1 212 ? 16.281 17.859 -1.57 1 77.69 212 SER A C 1
ATOM 1718 O O . SER A 1 212 ? 15.719 18.859 -2.037 1 77.69 212 SER A O 1
ATOM 1720 N N . ASP A 1 213 ? 16.359 17.594 -0.332 1 80.06 213 ASP A N 1
ATOM 1721 C CA . ASP A 1 213 ? 15.695 18.438 0.658 1 80.06 213 ASP A CA 1
ATOM 1722 C C . ASP A 1 213 ? 16.234 19.859 0.609 1 80.06 213 ASP A C 1
ATOM 1724 O O . ASP A 1 213 ? 15.461 20.828 0.691 1 80.06 213 ASP A O 1
ATOM 1728 N N . GLY A 1 214 ? 17.562 19.969 0.513 1 81.88 214 GLY A N 1
ATOM 1729 C CA . GLY A 1 214 ? 18.156 21.297 0.427 1 81.88 214 GLY A CA 1
ATOM 1730 C C . GLY A 1 214 ? 17.703 22.078 -0.789 1 81.88 214 GLY A C 1
ATOM 1731 O O . GLY A 1 214 ? 17.375 23.266 -0.685 1 81.88 214 GLY A O 1
ATOM 1732 N N . GLY A 1 215 ? 17.703 21.406 -1.896 1 82.69 215 GLY A N 1
ATOM 1733 C CA . GLY A 1 215 ? 17.234 22.031 -3.121 1 82.69 215 GLY A CA 1
ATOM 1734 C C . GLY A 1 215 ? 15.773 22.438 -3.066 1 82.69 215 GLY A C 1
ATOM 1735 O O . GLY A 1 215 ? 15.406 23.531 -3.498 1 82.69 215 GLY A O 1
ATOM 1736 N N . ILE A 1 216 ? 15.008 21.656 -2.518 1 86.62 216 ILE A N 1
ATOM 1737 C CA . ILE A 1 216 ? 13.578 21.922 -2.389 1 86.62 216 ILE A CA 1
ATOM 1738 C C . ILE A 1 216 ? 13.367 23.094 -1.437 1 86.62 216 ILE A C 1
ATOM 1740 O O . ILE A 1 216 ? 12.555 23.984 -1.709 1 86.62 216 ILE A O 1
ATOM 1744 N N . PHE A 1 217 ? 14.109 23.125 -0.375 1 91.31 217 PHE A N 1
ATOM 1745 C CA . PHE A 1 217 ? 13.977 24.188 0.623 1 91.31 217 PHE A CA 1
ATOM 1746 C C . PHE A 1 217 ? 14.258 25.547 0.008 1 91.31 217 PHE A C 1
ATOM 1748 O O . PHE A 1 217 ? 13.469 26.484 0.17 1 91.31 217 PHE A O 1
ATOM 1755 N N . SER A 1 218 ? 15.328 25.656 -0.737 1 89.25 218 SER A N 1
ATOM 1756 C CA . SER A 1 218 ? 15.742 26.938 -1.299 1 89.25 218 SER A CA 1
ATOM 1757 C C . SER A 1 218 ? 14.688 27.484 -2.256 1 89.25 218 SER A C 1
ATOM 1759 O O . SER A 1 218 ? 14.516 28.703 -2.371 1 89.25 218 SER A O 1
ATOM 1761 N N . ASN A 1 219 ? 13.953 26.625 -2.832 1 89.25 219 ASN A N 1
ATOM 1762 C CA . ASN A 1 219 ? 12.969 27.047 -3.826 1 89.25 219 ASN A CA 1
ATOM 1763 C C . ASN A 1 219 ? 11.555 27 -3.262 1 89.25 219 ASN A C 1
ATOM 1765 O O . ASN A 1 219 ? 10.594 27.359 -3.947 1 89.25 219 ASN A O 1
ATOM 1769 N N . SER A 1 220 ? 11.477 26.688 -2.08 1 92.06 220 SER A N 1
ATOM 1770 C CA . SER A 1 220 ? 10.172 26.562 -1.45 1 92.06 220 SER A CA 1
ATOM 1771 C C . SER A 1 220 ? 9.688 27.891 -0.911 1 92.06 220 SER A C 1
ATOM 1773 O O . SER A 1 220 ? 10.477 28.828 -0.74 1 92.06 220 SER A O 1
ATOM 1775 N N . LYS A 1 221 ? 8.43 27.969 -0.653 1 90.25 221 LYS A N 1
ATOM 1776 C CA . LYS A 1 221 ? 7.859 29.156 -0.026 1 90.25 221 LYS A CA 1
ATOM 1777 C C . LYS A 1 221 ? 8.422 29.359 1.378 1 90.25 221 LYS A C 1
ATOM 1779 O O . LYS A 1 221 ? 8.641 30.484 1.806 1 90.25 221 LYS A O 1
ATOM 1784 N N . ILE A 1 222 ? 8.656 28.312 2.043 1 91.94 222 ILE A N 1
ATOM 1785 C CA . ILE A 1 222 ? 9.211 28.375 3.391 1 91.94 222 ILE A CA 1
ATOM 1786 C C . ILE A 1 222 ? 10.602 29.016 3.346 1 91.94 222 ILE A C 1
ATOM 1788 O O . ILE A 1 222 ? 10.891 29.938 4.105 1 91.94 222 ILE A O 1
ATOM 1792 N N . GLY A 1 223 ? 11.359 28.5 2.434 1 91.56 223 GLY A N 1
ATOM 1793 C CA . GLY A 1 223 ? 12.711 29.031 2.291 1 91.56 223 GLY A CA 1
ATOM 1794 C C . GLY A 1 223 ? 12.75 30.484 1.856 1 91.56 223 GLY A C 1
ATOM 1795 O O . GLY A 1 223 ? 13.492 31.281 2.42 1 91.56 223 GLY A O 1
ATOM 1796 N N . GLN A 1 224 ? 11.992 30.812 0.953 1 92.75 224 GLN A N 1
ATOM 1797 C CA . GLN A 1 224 ? 11.953 32.188 0.427 1 92.75 224 GLN A CA 1
ATOM 1798 C C . GLN A 1 224 ? 11.469 33.156 1.483 1 92.75 224 GLN A C 1
ATOM 1800 O O . GLN A 1 224 ? 12.047 34.25 1.649 1 92.75 224 GLN A O 1
ATOM 1805 N N . ARG A 1 225 ? 10.461 32.812 2.172 1 92.44 225 ARG A N 1
ATOM 1806 C CA . ARG A 1 225 ? 9.922 33.688 3.215 1 92.44 225 ARG A CA 1
ATOM 1807 C C . ARG A 1 225 ? 10.922 33.844 4.352 1 92.44 225 ARG A C 1
ATOM 1809 O O . ARG A 1 225 ? 10.984 34.906 4.977 1 92.44 225 ARG A O 1
ATOM 1816 N N . SER A 1 226 ? 11.648 32.844 4.59 1 91.81 226 SER A N 1
ATOM 1817 C CA . SER A 1 226 ? 12.68 32.938 5.613 1 91.81 226 SER A CA 1
ATOM 1818 C C . SER A 1 226 ? 13.828 33.812 5.172 1 91.81 226 SER A C 1
ATOM 1820 O O . SER A 1 226 ? 14.305 34.656 5.945 1 91.81 226 SER A O 1
ATOM 1822 N N . GLU A 1 227 ? 14.188 33.656 3.945 1 91.5 227 GLU A N 1
ATOM 1823 C CA . GLU A 1 227 ? 15.289 34.438 3.391 1 91.5 227 GLU A CA 1
ATOM 1824 C C . GLU A 1 227 ? 14.938 35.938 3.322 1 91.5 227 GLU A C 1
ATOM 1826 O O . GLU A 1 227 ? 15.789 36.781 3.576 1 91.5 227 GLU A O 1
ATOM 1831 N N . ASN A 1 228 ? 13.75 36.188 3.039 1 92.31 228 ASN A N 1
ATOM 1832 C CA . ASN A 1 228 ? 13.305 37.562 2.863 1 92.31 228 ASN A CA 1
ATOM 1833 C C . ASN A 1 228 ? 12.812 38.156 4.18 1 92.31 228 ASN A C 1
ATOM 1835 O O . ASN A 1 228 ? 12.242 39.25 4.191 1 92.31 228 ASN A O 1
ATOM 1839 N N . GLU A 1 229 ? 12.938 37.5 5.254 1 90.62 229 GLU A N 1
ATOM 1840 C CA . GLU A 1 229 ? 12.555 37.938 6.59 1 90.62 229 GLU A CA 1
ATOM 1841 C C . GLU A 1 229 ? 11.078 38.312 6.645 1 90.62 229 GLU A C 1
ATOM 1843 O O . GLU A 1 229 ? 10.727 39.375 7.188 1 90.62 229 GLU A O 1
ATOM 1848 N N . GLU A 1 230 ? 10.305 37.5 6.027 1 91.81 230 GLU A N 1
ATOM 1849 C CA . GLU A 1 230 ? 8.875 37.75 5.949 1 91.81 230 GLU A CA 1
ATOM 1850 C C . GLU A 1 230 ? 8.117 37 7.043 1 91.81 230 GLU A C 1
ATOM 1852 O O . GLU A 1 230 ? 6.891 37.094 7.137 1 91.81 230 GLU A O 1
ATOM 1857 N N . LEU A 1 231 ? 8.781 36.312 7.926 1 91.88 231 LEU A N 1
ATOM 1858 C CA . LEU A 1 231 ? 8.141 35.469 8.922 1 91.88 231 LEU A CA 1
ATOM 1859 C C . LEU A 1 231 ? 8.008 36.188 10.25 1 91.88 231 LEU A C 1
ATOM 1861 O O . LEU A 1 231 ? 7.398 35.656 11.195 1 91.88 231 LEU A O 1
ATOM 1865 N N . ASN A 1 232 ? 8.516 37.375 10.367 1 92.12 232 ASN A N 1
ATOM 1866 C CA . ASN A 1 232 ? 8.43 38.156 11.578 1 92.12 232 ASN A CA 1
ATOM 1867 C C . ASN A 1 232 ? 9 37.406 12.781 1 92.12 232 ASN A C 1
ATOM 1869 O O . ASN A 1 232 ? 8.359 37.344 13.836 1 92.12 232 ASN A O 1
ATOM 1873 N N . ILE A 1 233 ? 10.109 36.781 12.617 1 93.19 233 ILE A N 1
ATOM 1874 C CA . ILE A 1 233 ? 10.812 36.094 13.688 1 93.19 233 ILE A CA 1
ATOM 1875 C C . ILE A 1 233 ? 11.406 37.094 14.664 1 93.19 233 ILE A C 1
ATOM 1877 O O . ILE A 1 233 ? 11.945 38.125 14.25 1 93.19 233 ILE A O 1
ATOM 1881 N N . PRO A 1 234 ? 11.305 36.844 15.922 1 94 234 PRO A N 1
ATOM 1882 C CA . PRO A 1 234 ? 11.852 37.781 16.906 1 94 234 PRO A CA 1
ATOM 1883 C C . PRO A 1 234 ? 13.352 38 16.734 1 94 234 PRO A C 1
ATOM 1885 O O . PRO A 1 234 ? 14.047 37.125 16.188 1 94 234 PRO A O 1
ATOM 1888 N N . ALA A 1 235 ? 13.797 39.094 17.25 1 93.25 235 ALA A N 1
ATOM 1889 C CA . ALA A 1 235 ? 15.219 39.438 17.219 1 93.25 235 ALA A CA 1
ATOM 1890 C C . ALA A 1 235 ? 16.016 38.5 18.125 1 93.25 235 ALA A C 1
ATOM 1892 O O . ALA A 1 235 ? 15.484 37.969 19.109 1 93.25 235 ALA A O 1
ATOM 1893 N N . PRO A 1 236 ? 17.234 38.312 17.688 1 94 236 PRO A N 1
ATOM 1894 C CA . PRO A 1 236 ? 18.094 37.5 18.562 1 94 236 PRO A CA 1
ATOM 1895 C C . PRO A 1 236 ? 18.156 38 19.984 1 94 236 PRO A C 1
ATOM 1897 O O . PRO A 1 236 ? 18 39.219 20.219 1 94 236 PRO A O 1
ATOM 1900 N N . CYS A 1 237 ? 18.312 37.094 20.875 1 91.44 237 CYS A N 1
ATOM 1901 C CA . CYS A 1 237 ? 18.453 37.469 22.281 1 91.44 237 CYS A CA 1
ATOM 1902 C C . CYS A 1 237 ? 19.438 36.531 22.984 1 91.44 237 CYS A C 1
ATOM 1904 O O . CYS A 1 237 ? 19.906 35.562 22.406 1 91.44 237 CYS A O 1
ATOM 1906 N N . CYS A 1 238 ? 19.719 36.875 24.25 1 90.69 238 CYS A N 1
ATOM 1907 C CA . CYS A 1 238 ? 20.688 36.062 25 1 90.69 238 CYS A CA 1
ATOM 1908 C C . CYS A 1 238 ? 20.078 34.75 25.469 1 90.69 238 CYS A C 1
ATOM 1910 O O . CYS A 1 238 ? 18.906 34.719 25.859 1 90.69 238 CYS A O 1
ATOM 1912 N N . LEU A 1 239 ? 20.906 33.719 25.281 1 88.81 239 LEU A N 1
ATOM 1913 C CA . LEU A 1 239 ? 20.5 32.438 25.828 1 88.81 239 LEU A CA 1
ATOM 1914 C C . LEU A 1 239 ? 20.406 32.5 27.359 1 88.81 239 LEU A C 1
ATOM 1916 O O . LEU A 1 239 ? 21.203 33.188 28 1 88.81 239 LEU A O 1
ATOM 1920 N N . SER A 1 240 ? 19.484 31.797 27.859 1 80.25 240 SER A N 1
ATOM 1921 C CA . SER A 1 240 ? 19.312 31.828 29.312 1 80.25 240 SER A CA 1
ATOM 1922 C C . SER A 1 240 ? 20.625 31.484 30.031 1 80.25 240 SER A C 1
ATOM 1924 O O . SER A 1 240 ? 21.219 30.438 29.75 1 80.25 240 SER A O 1
ATOM 1926 N N . GLY A 1 241 ? 21.094 32.312 30.812 1 80.12 241 GLY A N 1
ATOM 1927 C CA . GLY A 1 241 ? 22.266 32.031 31.641 1 80.12 241 GLY A CA 1
ATOM 1928 C C . GLY A 1 241 ? 23.578 32.438 30.984 1 80.12 241 GLY A C 1
ATOM 1929 O O . GLY A 1 241 ? 24.656 32.156 31.5 1 80.12 241 GLY A O 1
ATOM 1930 N N . THR A 1 242 ? 23.422 32.906 29.719 1 83.94 242 THR A N 1
ATOM 1931 C CA . THR A 1 242 ? 24.641 33.312 29.016 1 83.94 242 THR A CA 1
ATOM 1932 C C . THR A 1 242 ? 24.516 34.719 28.453 1 83.94 242 THR A C 1
ATOM 1934 O O . THR A 1 242 ? 23.422 35.281 28.453 1 83.94 242 THR A O 1
ATOM 1937 N N . ASP A 1 243 ? 25.703 35.312 28.062 1 87.62 243 ASP A N 1
ATOM 1938 C CA . ASP A 1 243 ? 25.719 36.625 27.438 1 87.62 243 ASP A CA 1
ATOM 1939 C C . ASP A 1 243 ? 25.828 36.5 25.922 1 87.62 243 ASP A C 1
ATOM 1941 O O . ASP A 1 243 ? 26 37.531 25.219 1 87.62 243 ASP A O 1
ATOM 1945 N N . ASN A 1 244 ? 25.625 35.312 25.5 1 87.56 244 ASN A N 1
ATOM 1946 C CA . ASN A 1 244 ? 25.734 35.094 24.062 1 87.56 244 ASN A CA 1
ATOM 1947 C C . ASN A 1 244 ? 24.406 35.281 23.359 1 87.56 244 ASN A C 1
ATOM 1949 O O . ASN A 1 244 ? 23.406 34.625 23.688 1 87.56 244 ASN A O 1
ATOM 1953 N N . THR A 1 245 ? 24.391 36.188 22.438 1 91.38 245 THR A N 1
ATOM 1954 C CA . THR A 1 245 ? 23.188 36.438 21.656 1 91.38 245 THR A CA 1
ATOM 1955 C C . THR A 1 245 ? 23.047 35.438 20.531 1 91.38 245 THR A C 1
ATOM 1957 O O . THR A 1 245 ? 23.969 35.219 19.75 1 91.38 245 THR A O 1
ATOM 1960 N N . CYS A 1 246 ? 21.922 34.812 20.578 1 93.31 246 CYS A N 1
ATOM 1961 C CA . CYS A 1 246 ? 21.672 33.781 19.562 1 93.31 246 CYS A CA 1
ATOM 1962 C C . CYS A 1 246 ? 20.344 34.062 18.859 1 93.31 246 CYS A C 1
ATOM 1964 O O . CYS A 1 246 ? 19.375 34.469 19.484 1 93.31 246 CYS A O 1
ATOM 1966 N N . PRO A 1 247 ? 20.266 33.812 17.594 1 95.5 247 PRO A N 1
ATOM 1967 C CA . PRO A 1 247 ? 19 33.938 16.875 1 95.5 247 PRO A CA 1
ATOM 1968 C C . PRO A 1 247 ? 18.047 32.781 17.125 1 95.5 247 PRO A C 1
ATOM 1970 O O . PRO A 1 247 ? 18.453 31.766 17.719 1 95.5 247 PRO A O 1
ATOM 1973 N N . TYR A 1 248 ? 16.75 33.062 16.875 1 96.56 248 TYR A N 1
ATOM 1974 C CA . TYR A 1 248 ? 15.789 31.953 16.812 1 96.56 248 TYR A CA 1
ATOM 1975 C C . TYR A 1 248 ? 15.922 31.203 15.5 1 96.56 248 TYR A C 1
ATOM 1977 O O . TYR A 1 248 ? 16.094 31.797 14.438 1 96.56 248 TYR A O 1
ATOM 1985 N N . VAL A 1 249 ? 15.891 29.828 15.57 1 97.31 249 VAL A N 1
ATOM 1986 C CA . VAL A 1 249 ? 16.297 29.062 14.391 1 97.31 249 VAL A CA 1
ATOM 1987 C C . VAL A 1 249 ? 15.359 27.875 14.195 1 97.31 249 VAL A C 1
ATOM 1989 O O . VAL A 1 249 ? 14.797 27.359 15.164 1 97.31 249 VAL A O 1
ATOM 1992 N N . PHE A 1 250 ? 15.211 27.5 12.953 1 97.56 250 PHE A N 1
ATOM 1993 C CA . PHE A 1 250 ? 14.719 26.172 12.617 1 97.56 250 PHE A CA 1
ATOM 1994 C C . PHE A 1 250 ? 15.828 25.141 12.727 1 97.56 250 PHE A C 1
ATOM 1996 O O . PHE A 1 250 ? 17 25.453 12.562 1 97.56 250 PHE A O 1
ATOM 2003 N N . VAL A 1 251 ? 15.422 23.922 13.008 1 98.19 251 VAL A N 1
ATOM 2004 C CA . VAL A 1 251 ? 16.422 22.859 13.07 1 98.19 251 VAL A CA 1
ATOM 2005 C C . VAL A 1 251 ? 16.172 21.859 11.953 1 98.19 251 VAL A C 1
ATOM 2007 O O . VAL A 1 251 ? 15.039 21.422 11.727 1 98.19 251 VAL A O 1
ATOM 2010 N N . GLY A 1 252 ? 17.125 21.516 11.156 1 96.75 252 GLY A N 1
ATOM 2011 C CA . GLY A 1 252 ? 17.094 20.562 10.062 1 96.75 252 GLY A CA 1
ATOM 2012 C C . GLY A 1 252 ? 18.297 19.625 10.047 1 96.75 252 GLY A C 1
ATOM 2013 O O . GLY A 1 252 ? 19.203 19.766 10.867 1 96.75 252 GLY A O 1
ATOM 2014 N N . ASP A 1 253 ? 18.281 18.688 9.211 1 93.94 253 ASP A N 1
ATOM 2015 C CA . ASP A 1 253 ? 19.406 17.766 9.102 1 93.94 253 ASP A CA 1
ATOM 2016 C C . ASP A 1 253 ? 20.516 18.359 8.234 1 93.94 253 ASP A C 1
ATOM 2018 O O . ASP A 1 253 ? 20.516 19.562 7.949 1 93.94 253 ASP A O 1
ATOM 2022 N N . GLU A 1 254 ? 21.516 17.578 7.883 1 92.19 254 GLU A N 1
ATOM 2023 C CA . GLU A 1 254 ? 22.703 18.047 7.18 1 92.19 254 GLU A CA 1
ATOM 2024 C C . GLU A 1 254 ? 22.375 18.469 5.75 1 92.19 254 GLU A C 1
ATOM 2026 O O . GLU A 1 254 ? 23.156 19.188 5.113 1 92.19 254 GLU A O 1
ATOM 2031 N N . ALA A 1 255 ? 21.266 18.031 5.305 1 89.62 255 ALA A N 1
ATOM 2032 C CA . ALA A 1 255 ? 20.891 18.344 3.932 1 89.62 255 ALA A CA 1
ATOM 2033 C C . ALA A 1 255 ? 20.469 19.812 3.801 1 89.62 255 ALA A C 1
ATOM 2035 O O . ALA A 1 255 ? 20.453 20.359 2.697 1 89.62 255 ALA A O 1
ATOM 2036 N N . PHE A 1 256 ? 20.141 20.453 4.906 1 93.5 256 PHE A N 1
ATOM 2037 C CA . PHE A 1 256 ? 19.734 21.859 4.902 1 93.5 256 PHE A CA 1
ATOM 2038 C C . PHE A 1 256 ? 20.938 22.781 5.07 1 93.5 256 PHE A C 1
ATOM 2040 O O . PHE A 1 256 ? 21.938 22.391 5.691 1 93.5 256 PHE A O 1
ATOM 2047 N N . PRO A 1 257 ? 20.875 23.922 4.551 1 92.88 257 PRO A N 1
ATOM 2048 C CA . PRO A 1 257 ? 21.984 24.859 4.707 1 92.88 257 PRO A CA 1
ATOM 2049 C C . PRO A 1 257 ? 22.047 25.484 6.102 1 92.88 257 PRO A C 1
ATOM 2051 O O . PRO A 1 257 ? 21 25.625 6.754 1 92.88 257 PRO A O 1
ATOM 2054 N N . LEU A 1 258 ? 23.266 25.828 6.516 1 94.06 258 LEU A N 1
ATOM 2055 C CA . LEU A 1 258 ? 23.422 26.609 7.73 1 94.06 258 LEU A CA 1
ATOM 2056 C C . LEU A 1 258 ? 23.141 28.094 7.457 1 94.06 258 LEU A C 1
ATOM 2058 O O . LEU A 1 258 ? 23.766 28.688 6.574 1 94.06 258 LEU A O 1
ATOM 2062 N N . LYS A 1 259 ? 22.188 28.609 8.156 1 94.44 259 LYS A N 1
ATOM 2063 C CA . LYS A 1 259 ? 21.797 30.016 8.039 1 94.44 259 LYS A CA 1
ATOM 2064 C C . LYS A 1 259 ? 21.469 30.609 9.406 1 94.44 259 LYS A C 1
ATOM 2066 O O . LYS A 1 259 ? 21.422 29.891 10.406 1 94.44 259 LYS A O 1
ATOM 2071 N N . GLN A 1 260 ? 21.266 31.922 9.422 1 93.56 260 GLN A N 1
ATOM 2072 C CA . GLN A 1 260 ? 20.922 32.594 10.672 1 93.56 260 GLN A CA 1
ATOM 2073 C C . GLN A 1 260 ? 19.609 32.062 11.242 1 93.56 260 GLN A C 1
ATOM 2075 O O . GLN A 1 260 ? 19.422 32.031 12.461 1 93.56 260 GLN A O 1
ATOM 2080 N N . TYR A 1 261 ? 18.766 31.609 10.32 1 94.88 261 TYR A N 1
ATOM 2081 C CA . TYR A 1 261 ? 17.453 31.141 10.75 1 94.88 261 TYR A CA 1
ATOM 2082 C C . TYR A 1 261 ? 17.375 29.625 10.703 1 94.88 261 TYR A C 1
ATOM 2084 O O . TYR A 1 261 ? 16.312 29.031 10.945 1 94.88 261 TYR A O 1
ATOM 2092 N N . MET A 1 262 ? 18.484 28.922 10.328 1 96.19 262 MET A N 1
ATOM 2093 C CA . MET A 1 262 ? 18.516 27.469 10.141 1 96.19 262 MET A CA 1
ATOM 2094 C C . MET A 1 262 ? 19.75 26.859 10.781 1 96.19 262 MET A C 1
ATOM 2096 O O . MET A 1 262 ? 20.875 27.234 10.461 1 96.19 262 MET A O 1
ATOM 2100 N N . MET A 1 263 ? 19.516 25.984 11.703 1 96.38 263 MET A N 1
ATOM 2101 C CA . MET A 1 263 ? 20.609 25.297 12.391 1 96.38 263 MET A CA 1
ATOM 2102 C C . MET A 1 263 ? 20.688 23.828 11.961 1 96.38 263 MET A C 1
ATOM 2104 O O . MET A 1 263 ? 19.656 23.172 11.82 1 96.38 263 MET A O 1
ATOM 2108 N N . ARG A 1 264 ? 21.766 23.297 11.727 1 95.69 264 ARG A N 1
ATOM 2109 C CA . ARG A 1 264 ? 22.062 21.906 11.367 1 95.69 264 ARG A CA 1
ATOM 2110 C C . ARG A 1 264 ? 23.203 21.344 12.203 1 95.69 264 ARG A C 1
ATOM 2112 O O . ARG A 1 264 ? 23.938 22.109 12.836 1 95.69 264 ARG A O 1
ATOM 2119 N N . PRO A 1 265 ? 23.328 20.094 12.266 1 95.38 265 PRO A N 1
ATOM 2120 C CA . PRO A 1 265 ? 24.406 19.516 13.086 1 95.38 265 PRO A CA 1
ATOM 2121 C C . PRO A 1 265 ? 25.797 19.766 12.5 1 95.38 265 PRO A C 1
ATOM 2123 O O . PRO A 1 265 ? 25.922 20 11.297 1 95.38 265 PRO A O 1
ATOM 2126 N N . TYR A 1 266 ? 26.781 19.75 13.477 1 93.5 266 TYR A N 1
ATOM 2127 C CA . TYR A 1 266 ? 28.172 19.703 13.031 1 93.5 266 TYR A CA 1
ATOM 2128 C C . TYR A 1 266 ? 28.453 18.438 12.227 1 93.5 266 TYR A C 1
ATOM 2130 O O . TYR A 1 266 ? 27.906 17.375 12.523 1 93.5 266 TYR A O 1
ATOM 2138 N N . PRO A 1 267 ? 29.25 18.609 11.219 1 88.88 267 PRO A N 1
ATOM 2139 C CA . PRO A 1 267 ? 29.625 17.406 10.469 1 88.88 267 PRO A CA 1
ATOM 2140 C C . PRO A 1 267 ? 30.25 16.328 11.359 1 88.88 267 PRO A C 1
ATOM 2142 O O . PRO A 1 267 ? 30.906 16.656 12.352 1 88.88 267 PRO A O 1
ATOM 2145 N N . ARG A 1 268 ? 30 15.086 11.062 1 80.94 268 ARG A N 1
ATOM 2146 C CA . ARG A 1 268 ? 30.359 13.938 11.891 1 80.94 268 ARG A CA 1
ATOM 2147 C C . ARG A 1 268 ? 31.875 13.719 11.883 1 80.94 268 ARG A C 1
ATOM 2149 O O . ARG A 1 268 ? 32.406 12.961 12.703 1 80.94 268 ARG A O 1
ATOM 2156 N N . THR A 1 269 ? 32.562 14.461 11.164 1 80.94 269 THR A N 1
ATOM 2157 C CA . THR A 1 269 ? 34 14.266 11.141 1 80.94 269 THR A CA 1
ATOM 2158 C C . THR A 1 269 ? 34.656 15.07 12.25 1 80.94 269 THR A C 1
ATOM 2160 O O . THR A 1 269 ? 34.438 16.281 12.375 1 80.94 269 THR A O 1
ATOM 2163 N N . GLN A 1 270 ? 35.562 14.469 13.172 1 81.94 270 GLN A N 1
ATOM 2164 C CA . GLN A 1 270 ? 36.406 15.039 14.195 1 81.94 270 GLN A CA 1
ATOM 2165 C C . GLN A 1 270 ? 35.625 15.875 15.195 1 81.94 270 GLN A C 1
ATOM 2167 O O . GLN A 1 270 ? 35.969 17.031 15.461 1 81.94 270 GLN A O 1
ATOM 2172 N N . LEU A 1 271 ? 34.625 15.328 15.75 1 84.69 271 LEU A N 1
ATOM 2173 C CA . LEU A 1 271 ? 33.75 16.016 16.703 1 84.69 271 LEU A CA 1
ATOM 2174 C C . LEU A 1 271 ? 34.375 16.016 18.094 1 84.69 271 LEU A C 1
ATOM 2176 O O . LEU A 1 271 ? 34.781 14.977 18.594 1 84.69 271 LEU A O 1
ATOM 2180 N N . ASP A 1 272 ? 34.656 17.25 18.578 1 88.62 272 ASP A N 1
ATOM 2181 C CA . ASP A 1 272 ? 35 17.328 20 1 88.62 272 ASP A CA 1
ATOM 2182 C C . ASP A 1 272 ? 33.781 17.094 20.875 1 88.62 272 ASP A C 1
ATOM 2184 O O . ASP A 1 272 ? 32.688 16.859 20.375 1 88.62 272 ASP A O 1
ATOM 2188 N N . TYR A 1 273 ? 33.969 17.125 22.125 1 90.12 273 TYR A N 1
ATOM 2189 C CA . TYR A 1 273 ? 32.938 16.75 23.078 1 90.12 273 TYR A CA 1
ATOM 2190 C C . TYR A 1 273 ? 31.781 17.719 23.031 1 90.12 273 TYR A C 1
ATOM 2192 O O . TYR A 1 273 ? 30.609 17.312 23.016 1 90.12 273 TYR A O 1
ATOM 2200 N N . THR A 1 274 ? 32.062 18.953 22.984 1 89.56 274 THR A N 1
ATOM 2201 C CA . THR A 1 274 ? 31.031 19.984 22.984 1 89.56 274 THR A CA 1
ATOM 2202 C C . THR A 1 274 ? 30.172 19.906 21.719 1 89.56 274 THR A C 1
ATOM 2204 O O . THR A 1 274 ? 28.953 20.031 21.781 1 89.56 274 THR A O 1
ATOM 2207 N N . LYS A 1 275 ? 30.828 19.609 20.672 1 92.25 275 LYS A N 1
ATOM 2208 C CA . LYS A 1 275 ? 30.125 19.5 19.406 1 92.25 275 LYS A CA 1
ATOM 2209 C C . LYS A 1 275 ? 29.234 18.25 19.375 1 92.25 275 LYS A C 1
ATOM 2211 O O . LYS A 1 275 ? 28.141 18.281 18.781 1 92.25 275 LYS A O 1
ATOM 2216 N N . ARG A 1 276 ? 29.688 17.281 20.016 1 92.81 276 ARG A N 1
ATOM 2217 C CA . ARG A 1 276 ? 28.891 16.047 20.109 1 92.81 276 ARG A CA 1
ATOM 2218 C C . ARG A 1 276 ? 27.625 16.266 20.922 1 92.81 276 ARG A C 1
ATOM 2220 O O . ARG A 1 276 ? 26.562 15.773 20.562 1 92.81 276 ARG A O 1
ATOM 2227 N N . ILE A 1 277 ? 27.812 16.953 21.969 1 92.12 277 ILE A N 1
ATOM 2228 C CA . ILE A 1 277 ? 26.656 17.266 22.812 1 92.12 277 ILE A CA 1
ATOM 2229 C C . ILE A 1 277 ? 25.656 18.109 22.047 1 92.12 277 ILE A C 1
ATOM 2231 O O . ILE A 1 277 ? 24.453 17.875 22.094 1 92.12 277 ILE A O 1
ATOM 2235 N N . PHE A 1 278 ? 26.234 19.078 21.375 1 93.5 278 PHE A N 1
ATOM 2236 C CA . PHE A 1 278 ? 25.391 19.938 20.562 1 93.5 278 PHE A CA 1
ATOM 2237 C C . PHE A 1 278 ? 24.609 19.125 19.547 1 93.5 278 PHE A 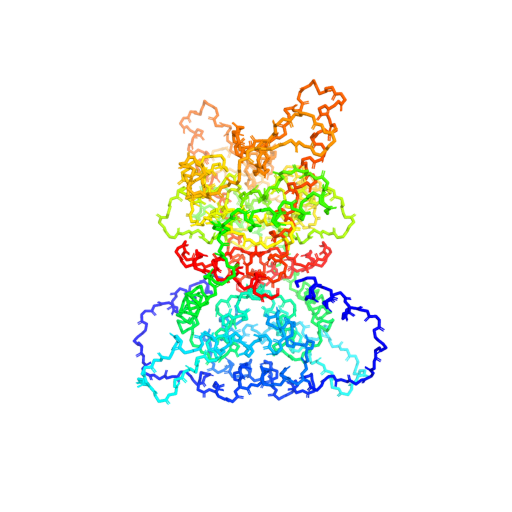C 1
ATOM 2239 O O . PHE A 1 278 ? 23.391 19.281 19.406 1 93.5 278 PHE A O 1
ATOM 2246 N N . ASN A 1 279 ? 25.312 18.281 18.812 1 94.75 279 ASN A N 1
ATOM 2247 C CA . ASN A 1 279 ? 24.672 17.453 17.797 1 94.75 279 ASN A CA 1
ATOM 2248 C C . ASN A 1 279 ? 23.578 16.562 18.406 1 94.75 279 ASN A C 1
ATOM 2250 O O . ASN A 1 279 ? 22.547 16.344 17.781 1 94.75 279 ASN A O 1
ATOM 2254 N N . TYR A 1 280 ? 23.844 16.125 19.562 1 93.44 280 TYR A N 1
ATOM 2255 C CA . TYR A 1 280 ? 22.859 15.281 20.234 1 93.44 280 TYR A CA 1
ATOM 2256 C C . TYR A 1 280 ? 21.594 16.078 20.562 1 93.44 280 TYR A C 1
ATOM 2258 O O . TYR A 1 280 ? 20.484 15.609 20.328 1 93.44 280 TYR A O 1
ATOM 2266 N N . ARG A 1 281 ? 21.734 17.219 21.109 1 94.19 281 ARG A N 1
ATOM 2267 C CA . ARG A 1 281 ? 20.609 18.062 21.469 1 94.19 281 ARG A CA 1
ATOM 2268 C C . ARG A 1 281 ? 19.812 18.469 20.234 1 94.19 281 ARG A C 1
ATOM 2270 O O . ARG A 1 281 ? 18.578 18.469 20.25 1 94.19 281 ARG A O 1
ATOM 2277 N N . LEU A 1 282 ? 20.531 18.812 19.234 1 96.31 282 LEU A N 1
ATOM 2278 C CA . LEU A 1 282 ? 19.875 19.203 17.984 1 96.31 282 LEU A CA 1
ATOM 2279 C C . LEU A 1 282 ? 19.078 18.047 17.406 1 96.31 282 LEU A C 1
ATOM 2281 O O . LEU A 1 282 ? 17.969 18.234 16.922 1 96.31 282 LEU A O 1
ATOM 2285 N N . SER A 1 283 ? 19.656 16.922 17.453 1 95.75 283 SER A N 1
ATOM 2286 C CA . SER A 1 283 ? 18.984 15.727 16.938 1 95.75 283 SER A CA 1
ATOM 2287 C C . SER A 1 283 ? 17.672 15.461 17.672 1 95.75 283 SER A C 1
ATOM 2289 O O . SER A 1 283 ? 16.688 15.039 17.062 1 95.75 283 SER A O 1
ATOM 2291 N N . ARG A 1 284 ? 17.688 15.656 18.875 1 95.56 284 ARG A N 1
ATOM 2292 C CA . ARG A 1 284 ? 16.484 15.445 19.688 1 95.56 284 ARG A CA 1
ATOM 2293 C C . ARG A 1 284 ? 15.367 16.391 19.266 1 95.56 284 ARG A C 1
ATOM 2295 O O . ARG A 1 284 ? 14.211 15.977 19.125 1 95.56 284 ARG A O 1
ATOM 2302 N N . ALA A 1 285 ? 15.719 17.609 19.078 1 97.19 285 ALA A N 1
ATOM 2303 C CA . ALA A 1 285 ? 14.75 18.609 18.625 1 97.19 285 ALA A CA 1
ATOM 2304 C C . ALA A 1 285 ? 14.281 18.312 17.203 1 97.19 285 ALA A C 1
ATOM 2306 O O . ALA A 1 285 ? 13.094 18.422 16.891 1 97.19 285 ALA A O 1
ATOM 2307 N N . ARG A 1 286 ? 15.18 17.922 16.391 1 96.88 286 ARG A N 1
ATOM 2308 C CA . ARG A 1 286 ? 14.891 17.656 14.992 1 96.88 286 ARG A CA 1
ATOM 2309 C C . ARG A 1 286 ? 13.961 16.453 14.844 1 96.88 286 ARG A C 1
ATOM 2311 O O . ARG A 1 286 ? 13.109 16.438 13.953 1 96.88 286 ARG A O 1
ATOM 2318 N N . ARG A 1 287 ? 14.047 15.461 15.656 1 96.56 287 ARG A N 1
ATOM 2319 C CA . ARG A 1 287 ? 13.305 14.203 15.57 1 96.56 287 ARG A CA 1
ATOM 2320 C C . ARG A 1 287 ? 11.805 14.453 15.695 1 96.56 287 ARG A C 1
ATOM 2322 O O . ARG A 1 287 ? 11 13.594 15.344 1 96.56 287 ARG A O 1
ATOM 2329 N N . VAL A 1 288 ? 11.445 15.625 16.203 1 97.38 288 VAL A N 1
ATOM 2330 C CA . VAL A 1 288 ? 10.039 15.953 16.406 1 97.38 288 VAL A CA 1
ATOM 2331 C C . VAL A 1 288 ? 9.305 15.898 15.07 1 97.38 288 VAL A C 1
ATOM 2333 O O . VAL A 1 288 ? 8.18 15.391 15 1 97.38 288 VAL A O 1
ATOM 2336 N N . ILE A 1 289 ? 9.922 16.344 14.031 1 97.69 289 ILE A N 1
ATOM 2337 C CA . ILE A 1 289 ? 9.281 16.359 12.719 1 97.69 289 ILE A CA 1
ATOM 2338 C C . ILE A 1 289 ? 9.156 14.938 12.188 1 97.69 289 ILE A C 1
ATOM 2340 O O . ILE A 1 289 ? 8.164 14.602 11.539 1 97.69 289 ILE A O 1
ATOM 2344 N N . GLU A 1 290 ? 10.117 14.117 12.414 1 95.69 290 GLU A N 1
ATOM 2345 C CA . GLU A 1 290 ? 10.023 12.719 12.023 1 95.69 290 GLU A CA 1
ATOM 2346 C C . GLU A 1 290 ? 8.859 12.023 12.727 1 95.69 290 GLU A C 1
ATOM 2348 O O . GLU A 1 290 ? 8.125 11.25 12.109 1 95.69 290 GLU A O 1
ATOM 2353 N N . ASN A 1 291 ? 8.758 12.352 13.961 1 96.12 291 ASN A N 1
ATOM 2354 C CA . ASN A 1 291 ? 7.641 11.812 14.727 1 96.12 291 ASN A CA 1
ATOM 2355 C C . ASN A 1 291 ? 6.301 12.336 14.219 1 96.12 291 ASN A C 1
ATOM 2357 O O . ASN A 1 291 ? 5.32 11.594 14.156 1 96.12 291 ASN A O 1
ATOM 2361 N N . ALA A 1 292 ? 6.281 13.586 13.922 1 97.06 292 ALA A N 1
ATOM 2362 C CA . ALA A 1 292 ? 5.059 14.164 13.375 1 97.06 292 ALA A CA 1
ATOM 2363 C C . ALA A 1 292 ? 4.633 13.445 12.102 1 97.06 292 ALA A C 1
ATOM 2365 O O . ALA A 1 292 ? 3.459 13.117 11.93 1 97.06 292 ALA A O 1
ATOM 2366 N N . PHE A 1 293 ? 5.582 13.156 11.188 1 96.81 293 PHE A N 1
ATOM 2367 C CA . PHE A 1 293 ? 5.297 12.398 9.977 1 96.81 293 PHE A CA 1
ATOM 2368 C C . PHE A 1 293 ? 4.797 11 10.32 1 96.81 293 PHE A C 1
ATOM 2370 O O . PHE A 1 293 ? 3.896 10.477 9.656 1 96.81 293 PHE A O 1
ATOM 2377 N N . GLY A 1 294 ? 5.414 10.406 11.297 1 94.5 294 GLY A N 1
ATOM 2378 C CA . GLY A 1 294 ? 4.992 9.086 11.734 1 94.5 294 GLY A CA 1
ATOM 2379 C C . GLY A 1 294 ? 3.564 9.055 12.242 1 94.5 294 GLY A C 1
ATOM 2380 O O . GLY A 1 294 ? 2.805 8.141 11.906 1 94.5 294 GLY A O 1
ATOM 2381 N N . ILE A 1 295 ? 3.238 10.031 13.008 1 96.06 295 ILE A N 1
ATOM 2382 C CA . ILE A 1 295 ? 1.889 10.133 13.555 1 96.06 295 ILE A CA 1
ATOM 2383 C C . ILE A 1 295 ? 0.89 10.352 12.422 1 96.06 295 ILE A C 1
ATOM 2385 O O . ILE A 1 295 ? -0.162 9.711 12.383 1 96.06 295 ILE A O 1
ATOM 2389 N N . LEU A 1 296 ? 1.241 11.203 11.555 1 96.75 296 LEU A N 1
ATOM 2390 C CA . LEU A 1 296 ? 0.407 11.461 10.383 1 96.75 296 LEU A CA 1
ATOM 2391 C C . LEU A 1 296 ? 0.13 10.164 9.617 1 96.75 296 LEU A C 1
ATOM 2393 O O . LEU A 1 296 ? -1.023 9.859 9.312 1 96.75 296 LEU A O 1
ATOM 2397 N N . ALA A 1 297 ? 1.134 9.406 9.352 1 94.75 297 ALA A N 1
ATOM 2398 C CA . ALA A 1 297 ? 1.014 8.188 8.555 1 94.75 297 ALA A CA 1
ATOM 2399 C C . ALA A 1 297 ? 0.267 7.098 9.328 1 94.75 297 ALA A C 1
ATOM 2401 O O . ALA A 1 297 ? -0.436 6.281 8.727 1 94.75 297 ALA A O 1
ATOM 2402 N N . SER A 1 298 ? 0.471 7.086 10.594 1 93.31 298 SER A N 1
ATOM 2403 C CA . SER A 1 298 ? -0.212 6.094 11.422 1 93.31 298 SER A CA 1
ATOM 2404 C C . SER A 1 298 ? -1.712 6.363 11.477 1 93.31 298 SER A C 1
ATOM 2406 O O . SER A 1 298 ? -2.514 5.426 11.5 1 93.31 298 SER A O 1
ATOM 2408 N N . ARG A 1 299 ? -2.029 7.594 11.516 1 95.56 299 ARG A N 1
ATOM 2409 C CA . ARG A 1 299 ? -3.439 7.965 11.57 1 95.56 299 ARG A CA 1
ATOM 2410 C C . ARG A 1 299 ? -4.098 7.82 10.203 1 95.56 299 ARG A C 1
ATOM 2412 O O . ARG A 1 299 ? -5.145 7.188 10.078 1 95.56 299 ARG A O 1
ATOM 2419 N N . TRP A 1 300 ? -3.467 8.414 9.242 1 97.19 300 TRP A N 1
ATOM 2420 C CA . TRP A 1 300 ? -3.967 8.344 7.871 1 97.19 300 TRP A CA 1
ATOM 2421 C C . TRP A 1 300 ? -3.15 7.359 7.043 1 97.19 300 TRP A C 1
ATOM 2423 O O . TRP A 1 300 ? -2.135 7.73 6.449 1 97.19 300 TRP A O 1
ATOM 2433 N N . ARG A 1 301 ? -3.672 6.246 6.836 1 94.69 301 ARG A N 1
ATOM 2434 C CA . ARG A 1 301 ? -2.918 5.105 6.328 1 94.69 301 ARG A CA 1
ATOM 2435 C C . ARG A 1 301 ? -2.766 5.176 4.812 1 94.69 301 ARG A C 1
ATOM 2437 O O . ARG A 1 301 ? -2.072 4.352 4.215 1 94.69 301 ARG A O 1
ATOM 2444 N N . ILE A 1 302 ? -3.396 6.176 4.211 1 95.81 302 ILE A N 1
ATOM 2445 C CA . ILE A 1 302 ? -3.18 6.441 2.791 1 95.81 302 ILE A CA 1
ATOM 2446 C C . ILE A 1 302 ? -1.695 6.688 2.535 1 95.81 302 ILE A C 1
ATOM 2448 O O . ILE A 1 302 ? -1.209 6.484 1.42 1 95.81 302 ILE A O 1
ATOM 2452 N N . PHE A 1 303 ? -0.941 7.062 3.6 1 94.44 303 PHE A N 1
ATOM 2453 C CA . PHE A 1 303 ? 0.467 7.406 3.441 1 94.44 303 PHE A CA 1
ATOM 2454 C C . PHE A 1 303 ? 1.346 6.168 3.578 1 94.44 303 PHE A C 1
ATOM 2456 O O . PHE A 1 303 ? 2.562 6.242 3.395 1 94.44 303 PHE A O 1
ATOM 2463 N N . ARG A 1 304 ? 0.749 5.043 3.84 1 89.44 304 ARG A N 1
ATOM 2464 C CA . ARG A 1 304 ? 1.528 3.826 4.043 1 89.44 304 ARG A CA 1
ATOM 2465 C C . ARG A 1 304 ? 1.586 2.994 2.766 1 89.44 304 ARG A C 1
ATOM 2467 O O . ARG A 1 304 ? 2.047 1.85 2.785 1 89.44 304 ARG A O 1
ATOM 2474 N N . ARG A 1 305 ? 1.055 3.533 1.717 1 88.12 305 ARG A N 1
ATOM 2475 C CA . ARG A 1 305 ? 1.076 2.893 0.406 1 88.12 305 ARG A CA 1
ATOM 2476 C C . ARG A 1 305 ? 1.183 3.928 -0.708 1 88.12 305 ARG A C 1
ATOM 2478 O O . ARG A 1 305 ? 0.915 5.113 -0.49 1 88.12 305 ARG A O 1
ATOM 2485 N N . PRO A 1 306 ? 1.579 3.443 -1.843 1 87.44 306 PRO A N 1
ATOM 2486 C CA . PRO A 1 306 ? 1.556 4.395 -2.957 1 87.44 306 PRO A CA 1
ATOM 2487 C C . PRO A 1 306 ? 0.153 4.914 -3.26 1 87.44 306 PRO A C 1
ATOM 2489 O O . PRO A 1 306 ? -0.793 4.129 -3.355 1 87.44 306 PRO A O 1
ATOM 2492 N N . ILE A 1 307 ? 0.095 6.207 -3.348 1 90.62 307 ILE A N 1
ATOM 2493 C CA . ILE A 1 307 ? -1.188 6.82 -3.672 1 90.62 307 ILE A CA 1
ATOM 2494 C C . ILE A 1 307 ? -1.453 6.699 -5.172 1 90.62 307 ILE A C 1
ATOM 2496 O O . ILE A 1 307 ? -0.647 7.152 -5.988 1 90.62 307 ILE A O 1
ATOM 2500 N N . LEU A 1 308 ? -2.557 6.059 -5.453 1 87.62 308 LEU A N 1
ATOM 2501 C CA . LEU A 1 308 ? -2.932 5.875 -6.852 1 87.62 308 LEU A CA 1
ATOM 2502 C C . LEU A 1 308 ? -3.727 7.07 -7.363 1 87.62 308 LEU A C 1
ATOM 2504 O O . LEU A 1 308 ? -4.926 6.957 -7.625 1 87.62 308 LEU A O 1
ATOM 2508 N N . ALA A 1 309 ? -3.109 8.125 -7.586 1 88.75 309 ALA A N 1
ATOM 2509 C CA . ALA A 1 309 ? -3.705 9.375 -8.055 1 88.75 309 ALA A CA 1
ATOM 2510 C C . ALA A 1 309 ? -2.67 10.242 -8.766 1 88.75 309 ALA A C 1
ATOM 2512 O O . ALA A 1 309 ? -1.471 9.969 -8.695 1 88.75 309 ALA A O 1
ATOM 2513 N N . THR A 1 310 ? -3.125 11.164 -9.438 1 87.62 310 THR A N 1
ATOM 2514 C CA . THR A 1 310 ? -2.24 12.125 -10.078 1 87.62 310 THR A CA 1
ATOM 2515 C C . THR A 1 310 ? -1.485 12.953 -9.039 1 87.62 310 THR A C 1
ATOM 2517 O O . THR A 1 310 ? -1.903 13.031 -7.883 1 87.62 310 THR A O 1
ATOM 2520 N N . PRO A 1 311 ? -0.36 13.547 -9.453 1 88.25 311 PRO A N 1
ATOM 2521 C CA . PRO A 1 311 ? 0.385 14.391 -8.523 1 88.25 311 PRO A CA 1
ATOM 2522 C C . PRO A 1 311 ? -0.469 15.508 -7.922 1 88.25 311 PRO A C 1
ATOM 2524 O O . PRO A 1 311 ? -0.354 15.805 -6.73 1 88.25 311 PRO A O 1
ATOM 2527 N N . GLU A 1 312 ? -1.298 16.109 -8.75 1 90.5 312 GLU A N 1
ATOM 2528 C CA . GLU A 1 312 ? -2.145 17.203 -8.289 1 90.5 312 GLU A CA 1
ATOM 2529 C C . GLU A 1 312 ? -3.139 16.719 -7.23 1 90.5 312 GLU A C 1
ATOM 2531 O O . GLU A 1 312 ? -3.314 17.359 -6.195 1 90.5 312 GLU A O 1
ATOM 2536 N N . LYS A 1 313 ? -3.762 15.641 -7.488 1 92.31 313 LYS A N 1
ATOM 2537 C CA . LYS A 1 313 ? -4.699 15.078 -6.527 1 92.31 313 LYS A CA 1
ATOM 2538 C C . LYS A 1 313 ? -3.98 14.625 -5.258 1 92.31 313 LYS A C 1
ATOM 2540 O O . LYS A 1 313 ? -4.512 14.766 -4.152 1 92.31 313 LYS A O 1
ATOM 2545 N N . SER A 1 314 ? -2.82 14.078 -5.473 1 94 314 SER A N 1
ATOM 2546 C CA . SER A 1 314 ? -2.021 13.672 -4.32 1 94 314 SER A CA 1
ATOM 2547 C C . SER A 1 314 ? -1.686 14.859 -3.43 1 94 314 SER A C 1
ATOM 2549 O O . SER A 1 314 ? -1.694 14.75 -2.203 1 94 314 SER A O 1
ATOM 2551 N N . LYS A 1 315 ? -1.403 15.992 -4.098 1 94.75 315 LYS A N 1
ATOM 2552 C CA . LYS A 1 315 ? -1.151 17.219 -3.348 1 94.75 315 LYS A CA 1
ATOM 2553 C C . LYS A 1 315 ? -2.359 17.594 -2.498 1 94.75 315 LYS A C 1
ATOM 2555 O O . LYS A 1 315 ? -2.211 17.969 -1.33 1 94.75 315 LYS A O 1
ATOM 2560 N N . GLU A 1 316 ? -3.5 17.5 -3.062 1 96.12 316 GLU A N 1
ATOM 2561 C CA . GLU A 1 316 ? -4.738 17.812 -2.359 1 96.12 316 GLU A CA 1
ATOM 2562 C C . GLU A 1 316 ? -4.949 16.891 -1.161 1 96.12 316 GLU A C 1
ATOM 2564 O O . GLU A 1 316 ? -5.363 17.344 -0.09 1 96.12 316 GLU A O 1
ATOM 2569 N N . ILE A 1 317 ? -4.688 15.672 -1.372 1 97.62 317 ILE A N 1
ATOM 2570 C CA . ILE A 1 317 ? -4.844 14.656 -0.334 1 97.62 317 ILE A CA 1
ATOM 2571 C C . ILE A 1 317 ? -3.904 14.969 0.831 1 97.62 317 ILE A C 1
ATOM 2573 O O . ILE A 1 317 ? -4.316 14.938 1.993 1 97.62 317 ILE A O 1
ATOM 2577 N N . VAL A 1 318 ? -2.672 15.32 0.516 1 97.62 318 VAL A N 1
ATOM 2578 C CA . VAL A 1 318 ? -1.666 15.609 1.533 1 97.62 318 VAL A CA 1
ATOM 2579 C C . VAL A 1 318 ? -2.084 16.828 2.346 1 97.62 318 VAL A C 1
ATOM 2581 O O . VAL A 1 318 ? -2.061 16.797 3.578 1 97.62 318 VAL A O 1
ATOM 2584 N N . LYS A 1 319 ? -2.48 17.844 1.632 1 97.25 319 LYS A N 1
ATOM 2585 C CA . LYS A 1 319 ? -2.893 19.078 2.293 1 97.25 319 LYS A CA 1
ATOM 2586 C C . LYS A 1 319 ? -4.066 18.844 3.232 1 97.25 319 LYS A C 1
ATOM 2588 O O . LYS A 1 319 ? -4.074 19.312 4.367 1 97.25 319 LYS A O 1
ATOM 2593 N N . ALA A 1 320 ? -5.023 18.109 2.783 1 98 320 ALA A N 1
ATOM 2594 C CA . ALA A 1 320 ? -6.195 17.797 3.598 1 98 320 ALA A CA 1
ATOM 2595 C C . ALA A 1 320 ? -5.805 17 4.836 1 98 320 ALA A C 1
ATOM 2597 O O . ALA A 1 320 ? -6.246 17.297 5.945 1 98 320 ALA A O 1
ATOM 2598 N N . ALA A 1 321 ? -4.996 16 4.637 1 98 321 ALA A N 1
ATOM 2599 C CA . ALA A 1 321 ? -4.59 15.125 5.738 1 98 321 ALA A CA 1
ATOM 2600 C C . ALA A 1 321 ? -3.822 15.906 6.801 1 98 321 ALA A C 1
ATOM 2602 O O . ALA A 1 321 ? -4 15.68 8 1 98 321 ALA A O 1
ATOM 2603 N N . LEU A 1 322 ? -2.963 16.828 6.367 1 97.81 322 LEU A N 1
ATOM 2604 C CA . LEU A 1 322 ? -2.191 17.641 7.309 1 97.81 322 LEU A CA 1
ATOM 2605 C C . LEU A 1 322 ? -3.107 18.547 8.125 1 97.81 322 LEU A C 1
ATOM 2607 O O . LEU A 1 322 ? -2.9 18.719 9.328 1 97.81 322 LEU A O 1
ATOM 2611 N N . SER A 1 323 ? -4.074 19.109 7.453 1 97 323 SER A N 1
ATOM 2612 C CA . SER A 1 323 ? -5.047 19.938 8.148 1 97 323 SER A CA 1
ATOM 2613 C C . SER A 1 323 ? -5.824 19.141 9.188 1 97 323 SER A C 1
ATOM 2615 O O . SER A 1 323 ? -6.082 19.625 10.289 1 97 323 SER A O 1
ATOM 2617 N N . LEU A 1 324 ? -6.188 17.953 8.797 1 97.25 324 LEU A N 1
ATOM 2618 C CA . LEU A 1 324 ? -6.914 17.078 9.703 1 97.25 324 LEU A CA 1
ATOM 2619 C C . LEU A 1 324 ? -6.039 16.672 10.891 1 97.25 324 LEU A C 1
ATOM 2621 O O . LEU A 1 324 ? -6.527 16.547 12.016 1 97.25 324 LEU A O 1
ATOM 2625 N N . HIS A 1 325 ? -4.816 16.438 10.641 1 96.62 325 HIS A N 1
ATOM 2626 C CA . HIS A 1 325 ? -3.859 16.094 11.688 1 96.62 325 HIS A CA 1
ATOM 2627 C C . HIS A 1 325 ? -3.803 17.172 12.766 1 96.62 325 HIS A C 1
ATOM 2629 O O . HIS A 1 325 ? -3.834 16.875 13.961 1 96.62 325 HIS A O 1
ATOM 2635 N N . ASN A 1 326 ? -3.738 18.406 12.344 1 95.94 326 ASN A N 1
ATOM 2636 C CA . ASN A 1 326 ? -3.617 19.531 13.266 1 95.94 326 ASN A CA 1
ATOM 2637 C C . ASN A 1 326 ? -4.934 19.797 13.984 1 95.94 326 ASN A C 1
ATOM 2639 O O . ASN A 1 326 ? -4.945 20.422 15.047 1 95.94 326 ASN A O 1
ATOM 2643 N N . SER A 1 327 ? -6.059 19.469 13.414 1 90.69 327 SER A N 1
ATOM 2644 C CA . SER A 1 327 ? -7.363 19.828 13.961 1 90.69 327 SER A CA 1
ATOM 2645 C C . SER A 1 327 ? -7.773 18.859 15.07 1 90.69 327 SER A C 1
ATOM 2647 O O . SER A 1 327 ? -8.688 19.141 15.844 1 90.69 327 SER A O 1
ATOM 2649 N N . ALA A 1 328 ? -7.242 17.672 15.148 1 76 328 ALA A N 1
ATOM 2650 C CA . ALA A 1 328 ? -7.699 16.672 16.094 1 76 328 ALA A CA 1
ATOM 2651 C C . ALA A 1 328 ? -6.754 16.578 17.297 1 76 328 ALA A C 1
ATOM 2653 O O . ALA A 1 328 ? -5.559 16.844 17.172 1 76 328 ALA A O 1
ATOM 2654 N N . MET B 1 1 ? -4.371 15.836 20.781 1 31.42 1 MET B N 1
ATOM 2655 C CA . MET B 1 1 ? -3.539 15.164 19.781 1 31.42 1 MET B CA 1
ATOM 2656 C C . MET B 1 1 ? -2.928 13.891 20.359 1 31.42 1 MET B C 1
ATOM 2658 O O . MET B 1 1 ? -2.879 12.859 19.688 1 31.42 1 MET B O 1
ATOM 2662 N N . THR B 1 2 ? -2.373 14.234 21.562 1 41.41 2 THR B N 1
ATOM 2663 C CA . THR B 1 2 ? -2.039 13.227 22.562 1 41.41 2 THR B CA 1
ATOM 2664 C C . THR B 1 2 ? -3.252 12.352 22.875 1 41.41 2 THR B C 1
ATOM 2666 O O . THR B 1 2 ? -3.104 11.172 23.203 1 41.41 2 THR B O 1
ATOM 2669 N N . GLY B 1 3 ? -4.309 13.016 22.484 1 40.38 3 GLY B N 1
ATOM 2670 C CA . GLY B 1 3 ? -5.508 12.359 22.984 1 40.38 3 GLY B CA 1
ATOM 2671 C C . GLY B 1 3 ? -5.93 11.164 22.156 1 40.38 3 GLY B C 1
ATOM 2672 O O . GLY B 1 3 ? -6.344 10.141 22.688 1 40.38 3 GLY B O 1
ATOM 2673 N N . ILE B 1 4 ? -5.832 11.391 20.859 1 42.81 4 ILE B N 1
ATOM 2674 C CA . ILE B 1 4 ? -6.324 10.281 20.047 1 42.81 4 ILE B CA 1
ATOM 2675 C C . ILE B 1 4 ? -5.32 9.125 20.078 1 42.81 4 ILE B C 1
ATOM 2677 O O . ILE B 1 4 ? -5.707 7.961 20.188 1 42.81 4 ILE B O 1
ATOM 2681 N N . TRP B 1 5 ? -4.051 9.438 19.969 1 44.41 5 TRP B N 1
ATOM 2682 C CA . TRP B 1 5 ? -3.047 8.391 20.141 1 44.41 5 TRP B CA 1
ATOM 2683 C C . TRP B 1 5 ? -3.191 7.699 21.484 1 44.41 5 TRP B C 1
ATOM 2685 O O . TRP B 1 5 ? -3.131 6.473 21.578 1 44.41 5 TRP B O 1
ATOM 2695 N N . LEU B 1 6 ? -3.322 8.531 22.531 1 44.25 6 LEU B N 1
ATOM 2696 C CA . LEU B 1 6 ? -3.559 8 23.875 1 44.25 6 LEU B CA 1
ATOM 2697 C C . LEU B 1 6 ? -4.844 7.184 23.906 1 44.25 6 LEU B C 1
ATOM 2699 O O . LEU B 1 6 ? -4.91 6.152 24.578 1 44.25 6 LEU B O 1
ATOM 2703 N N . LEU B 1 7 ? -5.758 7.598 23.203 1 42.19 7 LEU B N 1
ATOM 2704 C CA . LEU B 1 7 ? -7.016 6.855 23.188 1 42.19 7 LEU B CA 1
ATOM 2705 C C . LEU B 1 7 ? -6.863 5.539 22.438 1 42.19 7 LEU B C 1
ATOM 2707 O O . LEU B 1 7 ? -7.387 4.512 22.859 1 42.19 7 LEU B O 1
ATOM 2711 N N . TYR B 1 8 ? -6.152 5.523 21.375 1 43.12 8 TYR B N 1
ATOM 2712 C CA . TYR B 1 8 ? -5.883 4.273 20.688 1 43.12 8 TYR B CA 1
ATOM 2713 C C . TYR B 1 8 ? -5.082 3.318 21.562 1 43.12 8 TYR B C 1
ATOM 2715 O O . TYR B 1 8 ? -5.387 2.123 21.625 1 43.12 8 TYR B O 1
ATOM 2723 N N . ASN B 1 9 ? -4.059 3.803 22.219 1 43.44 9 ASN B N 1
ATOM 2724 C CA . ASN B 1 9 ? -3.314 2.982 23.172 1 43.44 9 ASN B CA 1
ATOM 2725 C C . ASN B 1 9 ? -4.191 2.553 24.344 1 43.44 9 ASN B C 1
ATOM 2727 O O . ASN B 1 9 ? -4.039 1.445 24.875 1 43.44 9 ASN B O 1
ATOM 2731 N N . ARG B 1 10 ? -4.93 3.49 24.938 1 42.44 10 ARG B N 1
ATOM 2732 C CA . ARG B 1 10 ? -5.812 3.137 26.047 1 42.44 10 ARG B CA 1
ATOM 2733 C C . ARG B 1 10 ? -6.852 2.109 25.609 1 42.44 10 ARG B C 1
ATOM 2735 O O . ARG B 1 10 ? -7.246 1.245 26.391 1 42.44 10 ARG B O 1
ATOM 2742 N N . LEU B 1 11 ? -7.312 2.158 24.469 1 43.59 11 LEU B N 1
ATOM 2743 C CA . LEU B 1 11 ? -8.273 1.174 23.984 1 43.59 11 LEU B CA 1
ATOM 2744 C C . LEU B 1 11 ? -7.617 -0.187 23.797 1 43.59 11 LEU B C 1
ATOM 2746 O O . LEU B 1 11 ? -8.297 -1.214 23.766 1 43.59 11 LEU B O 1
ATOM 2750 N N . ARG B 1 12 ? -6.348 -0.172 23.656 1 41.03 12 ARG B N 1
ATOM 2751 C CA . ARG B 1 12 ? -5.629 -1.443 23.688 1 41.03 12 ARG B CA 1
ATOM 2752 C C . ARG B 1 12 ? -5.574 -2.014 25.094 1 41.03 12 ARG B C 1
ATOM 2754 O O . ARG B 1 12 ? -4.98 -3.07 25.312 1 41.03 12 ARG B O 1
ATOM 2761 N N . SER B 1 13 ? -5.758 -1.264 26.156 1 37 13 SER B N 1
ATOM 2762 C CA . SER B 1 13 ? -5.738 -1.919 27.469 1 37 13 SER B CA 1
ATOM 2763 C C . SER B 1 13 ? -6.691 -3.107 27.5 1 37 13 SER B C 1
ATOM 2765 O O . SER B 1 13 ? -7.695 -3.125 26.781 1 37 13 SER B O 1
ATOM 2767 N N . ARG B 1 14 ? -6.348 -4.133 28.453 1 40.69 14 ARG B N 1
ATOM 2768 C CA . ARG B 1 14 ? -6.922 -5.457 28.688 1 40.69 14 ARG B CA 1
ATOM 2769 C C . ARG B 1 14 ? -8.391 -5.355 29.062 1 40.69 14 ARG B C 1
ATOM 2771 O O . ARG B 1 14 ? -8.734 -5.301 30.25 1 40.69 14 ARG B O 1
ATOM 2778 N N . ARG B 1 15 ? -9.172 -4.613 28.516 1 34.5 15 ARG B N 1
ATOM 2779 C CA . ARG B 1 15 ? -10.516 -4.785 29.078 1 34.5 15 ARG B CA 1
ATOM 2780 C C . ARG B 1 15 ? -10.938 -6.254 29.047 1 34.5 15 ARG B C 1
ATOM 2782 O O . ARG B 1 15 ? -10.562 -6.988 28.125 1 34.5 15 ARG B O 1
ATOM 2789 N N . LYS B 1 16 ? -11.484 -6.766 30.078 1 36.56 16 LYS B N 1
ATOM 2790 C CA . LYS B 1 16 ? -12.086 -8.086 30.25 1 36.56 16 LYS B CA 1
ATOM 2791 C C . LYS B 1 16 ? -12.977 -8.438 29.062 1 36.56 16 LYS B C 1
ATOM 2793 O O . LYS B 1 16 ? -13.867 -7.672 28.703 1 36.56 16 LYS B O 1
ATOM 2798 N N . ARG B 1 17 ? -12.508 -9.32 28.141 1 41.38 17 ARG B N 1
ATOM 2799 C CA . ARG B 1 17 ? -13.242 -9.945 27.047 1 41.38 17 ARG B CA 1
ATOM 2800 C C . ARG B 1 17 ? -14.711 -10.125 27.406 1 41.38 17 ARG B C 1
ATOM 2802 O O . ARG B 1 17 ? -15.062 -11.055 28.156 1 41.38 17 ARG B O 1
ATOM 2809 N N . THR B 1 18 ? -15.508 -9.133 27.75 1 38.41 18 THR B N 1
ATOM 2810 C CA . THR B 1 18 ? -16.906 -9.523 27.938 1 38.41 18 THR B CA 1
ATOM 2811 C C . THR B 1 18 ? -17.406 -10.328 26.734 1 38.41 18 THR B C 1
ATOM 2813 O O . THR B 1 18 ? -17.047 -10.039 25.594 1 38.41 18 THR B O 1
ATOM 2816 N N . LYS B 1 19 ? -17.891 -11.547 26.859 1 42.81 19 LYS B N 1
ATOM 2817 C CA . LYS B 1 19 ? -18.578 -12.547 26.047 1 42.81 19 LYS B CA 1
ATOM 2818 C C . LYS B 1 19 ? -19.547 -11.898 25.062 1 42.81 19 LYS B C 1
ATOM 2820 O O . LYS B 1 19 ? -20.344 -12.586 24.422 1 42.81 19 LYS B O 1
ATOM 2825 N N . TYR B 1 20 ? -19.734 -10.578 25 1 47.03 20 TYR B N 1
ATOM 2826 C CA . TYR B 1 20 ? -20.828 -9.992 24.219 1 47.03 20 TYR B CA 1
ATOM 2827 C C . TYR B 1 20 ? -20.359 -9.656 22.812 1 47.03 20 TYR B C 1
ATOM 2829 O O . TYR B 1 20 ? -19.344 -8.977 22.625 1 47.03 20 TYR B O 1
ATOM 2837 N N . THR B 1 21 ? -20.781 -10.5 21.906 1 62.75 21 THR B N 1
ATOM 2838 C CA . THR B 1 21 ? -20.641 -10.164 20.5 1 62.75 21 THR B CA 1
ATOM 2839 C C . THR B 1 21 ? -21.062 -8.719 20.234 1 62.75 21 THR B C 1
ATOM 2841 O O . THR B 1 21 ? -22.188 -8.336 20.562 1 62.75 21 THR B O 1
ATOM 2844 N N . ARG B 1 22 ? -20.234 -7.926 19.828 1 77.75 22 ARG B N 1
ATOM 2845 C CA . ARG B 1 22 ? -20.531 -6.535 19.484 1 77.75 22 ARG B CA 1
ATOM 2846 C C . ARG B 1 22 ? -21.688 -6.438 18.5 1 77.75 22 ARG B C 1
ATOM 2848 O O . ARG B 1 22 ? -21.828 -7.273 17.609 1 77.75 22 ARG B O 1
ATOM 2855 N N . SER B 1 23 ? -22.594 -5.66 18.766 1 78.56 23 SER B N 1
ATOM 2856 C CA . SER B 1 23 ? -23.812 -5.496 17.984 1 78.56 23 SER B CA 1
ATOM 2857 C C . SER B 1 23 ? -23.516 -5.438 16.484 1 78.56 23 SER B C 1
ATOM 2859 O O . SER B 1 23 ? -24.25 -6.004 15.68 1 78.56 23 SER B O 1
ATOM 2861 N N . ILE B 1 24 ? -22.453 -4.832 16.141 1 82.31 24 ILE B N 1
ATOM 2862 C CA . ILE B 1 24 ? -22.078 -4.672 14.734 1 82.31 24 ILE B CA 1
ATOM 2863 C C . ILE B 1 24 ? -21.781 -6.035 14.117 1 82.31 24 ILE B C 1
ATOM 2865 O O . ILE B 1 24 ? -22.141 -6.305 12.969 1 82.31 24 ILE B O 1
ATOM 2869 N N . LEU B 1 25 ? -21.25 -6.918 14.867 1 83.88 25 LEU B N 1
ATOM 2870 C CA . LEU B 1 25 ? -20.875 -8.242 14.375 1 83.88 25 LEU B CA 1
ATOM 2871 C C . LEU B 1 25 ? -22.094 -9.156 14.312 1 83.88 25 LEU B C 1
ATOM 2873 O O . LEU B 1 25 ? -22.141 -10.094 13.516 1 83.88 25 LEU B O 1
ATOM 2877 N N . ALA B 1 26 ? -23.016 -8.789 15.141 1 81.5 26 ALA B N 1
ATOM 2878 C CA . ALA B 1 26 ? -24.25 -9.578 15.172 1 81.5 26 ALA B CA 1
ATOM 2879 C C . ALA B 1 26 ? -25.031 -9.414 13.875 1 81.5 26 ALA B C 1
ATOM 2881 O O . ALA B 1 26 ? -25.875 -10.25 13.539 1 81.5 26 ALA B O 1
ATOM 2882 N N . GLN B 1 27 ? -24.703 -8.414 13.078 1 83.94 27 GLN B N 1
ATOM 2883 C CA . GLN B 1 27 ? -25.438 -8.117 11.852 1 83.94 27 GLN B CA 1
ATOM 2884 C C . GLN B 1 27 ? -24.781 -8.781 10.641 1 83.94 27 GLN B C 1
ATOM 2886 O O . GLN B 1 27 ? -25.172 -8.539 9.5 1 83.94 27 GLN B O 1
ATOM 2891 N N . ARG B 1 28 ? -23.891 -9.68 10.867 1 88.06 28 ARG B N 1
ATOM 2892 C CA . ARG B 1 28 ? -23.078 -10.266 9.805 1 88.06 28 ARG B CA 1
ATOM 2893 C C . ARG B 1 28 ? -23.969 -10.922 8.75 1 88.06 28 ARG B C 1
ATOM 2895 O O . ARG B 1 28 ? -23.781 -10.703 7.551 1 88.06 28 ARG B O 1
ATOM 2902 N N . ARG B 1 29 ? -24.891 -11.688 9.188 1 86.12 29 ARG B N 1
ATOM 2903 C CA . ARG B 1 29 ? -25.672 -12.5 8.281 1 86.12 29 ARG B CA 1
ATOM 2904 C C . ARG B 1 29 ? -26.625 -11.641 7.445 1 86.12 29 ARG B C 1
ATOM 2906 O O . ARG B 1 29 ? -27.109 -12.07 6.402 1 86.12 29 ARG B O 1
ATOM 2913 N N . ARG B 1 30 ? -26.766 -10.398 7.844 1 84.12 30 ARG B N 1
ATOM 2914 C CA . ARG B 1 30 ? -27.688 -9.523 7.133 1 84.12 30 ARG B CA 1
ATOM 2915 C C . ARG B 1 30 ? -26.938 -8.406 6.402 1 84.12 30 ARG B C 1
ATOM 2917 O O . ARG B 1 30 ? -27.344 -8 5.312 1 84.12 30 ARG B O 1
ATOM 2924 N N . GLN B 1 31 ? -25.859 -7.988 7 1 87.25 31 GLN B N 1
ATOM 2925 C CA . GLN B 1 31 ? -25.266 -6.758 6.496 1 87.25 31 GLN B CA 1
ATOM 2926 C C . GLN B 1 31 ? -23.828 -6.988 6.047 1 87.25 31 GLN B C 1
ATOM 2928 O O . GLN B 1 31 ? -23.203 -6.109 5.445 1 87.25 31 GLN B O 1
ATOM 2933 N N . GLY B 1 32 ? -23.297 -8.164 6.328 1 91.12 32 GLY B N 1
ATOM 2934 C CA . GLY B 1 32 ? -21.938 -8.445 5.887 1 91.12 32 GLY B CA 1
ATOM 2935 C C . GLY B 1 32 ? -21.812 -8.57 4.379 1 91.12 32 GLY B C 1
ATOM 2936 O O . GLY B 1 32 ? -22.781 -8.922 3.699 1 91.12 32 GLY B O 1
ATOM 2937 N N . ASP B 1 33 ? -20.641 -8.32 3.871 1 93.5 33 ASP B N 1
ATOM 2938 C CA . ASP B 1 33 ? -20.406 -8.328 2.432 1 93.5 33 ASP B CA 1
ATOM 2939 C C . ASP B 1 33 ? -20.781 -9.672 1.821 1 93.5 33 ASP B C 1
ATOM 2941 O O . ASP B 1 33 ? -21.328 -9.727 0.713 1 93.5 33 ASP B O 1
ATOM 2945 N N . TYR B 1 34 ? -20.469 -10.75 2.553 1 94.19 34 TYR B N 1
ATOM 2946 C CA . TYR B 1 34 ? -20.719 -12.062 1.979 1 94.19 34 TYR B CA 1
ATOM 2947 C C . TYR B 1 34 ? -22.203 -12.281 1.716 1 94.19 34 TYR B C 1
ATOM 2949 O O . TYR B 1 34 ? -22.594 -12.797 0.663 1 94.19 34 TYR B O 1
ATOM 2957 N N . ALA B 1 35 ? -23.016 -11.875 2.658 1 90.88 35 ALA B N 1
ATOM 2958 C CA . ALA B 1 35 ? -24.453 -12.109 2.588 1 90.88 35 ALA B CA 1
ATOM 2959 C C . ALA B 1 35 ? -25.125 -11.133 1.623 1 90.88 35 ALA B C 1
ATOM 2961 O O . ALA B 1 35 ? -26.234 -11.383 1.152 1 90.88 35 ALA B O 1
ATOM 2962 N N . ASN B 1 36 ? -24.469 -10.047 1.295 1 91.44 36 ASN B N 1
ATOM 2963 C CA . ASN B 1 36 ? -25.078 -9.016 0.469 1 91.44 36 ASN B CA 1
ATOM 2964 C C . ASN B 1 36 ? -24.312 -8.812 -0.835 1 91.44 36 ASN B C 1
ATOM 2966 O O . ASN B 1 36 ? -24.641 -9.414 -1.857 1 91.44 36 ASN B O 1
ATOM 2970 N N . LEU B 1 37 ? -23.25 -8.164 -0.756 1 92.06 37 LEU B N 1
ATOM 2971 C CA . LEU B 1 37 ? -22.484 -7.73 -1.929 1 92.06 37 LEU B CA 1
ATOM 2972 C C . LEU B 1 37 ? -22.031 -8.93 -2.752 1 92.06 37 LEU B C 1
ATOM 2974 O O . LEU B 1 37 ? -22.203 -8.961 -3.973 1 92.06 37 LEU B O 1
ATOM 2978 N N . VAL B 1 38 ? -21.484 -9.906 -2.074 1 94.19 38 VAL B N 1
ATOM 2979 C CA . VAL B 1 38 ? -20.906 -11.062 -2.758 1 94.19 38 VAL B CA 1
ATOM 2980 C C . VAL B 1 38 ? -22.016 -11.844 -3.455 1 94.19 38 VAL B C 1
ATOM 2982 O O . VAL B 1 38 ? -21.844 -12.328 -4.574 1 94.19 38 VAL B O 1
ATOM 2985 N N . GLN B 1 39 ? -23.188 -11.938 -2.787 1 92.25 39 GLN B N 1
ATOM 2986 C CA . GLN B 1 39 ? -24.312 -12.633 -3.404 1 92.25 39 GLN B CA 1
ATOM 2987 C C . GLN B 1 39 ? -24.828 -11.875 -4.621 1 92.25 39 GLN B C 1
ATOM 2989 O O . GLN B 1 39 ? -25.141 -12.484 -5.648 1 92.25 39 GLN B O 1
ATOM 2994 N N . GLU B 1 40 ? -24.891 -10.609 -4.496 1 91.19 40 GLU B N 1
ATOM 2995 C CA . GLU B 1 40 ? -25.359 -9.781 -5.594 1 91.19 40 GLU B CA 1
ATOM 2996 C C . GLU B 1 40 ? -24.406 -9.844 -6.789 1 91.19 40 GLU B C 1
ATOM 2998 O O . GLU B 1 40 ? -24.844 -9.82 -7.938 1 91.19 40 GLU B O 1
ATOM 3003 N N . MET B 1 41 ? -23.172 -9.93 -6.551 1 91.12 41 MET B N 1
ATOM 3004 C CA . MET B 1 41 ? -22.172 -9.906 -7.605 1 91.12 41 MET B CA 1
ATOM 3005 C C . MET B 1 41 ? -22.172 -11.203 -8.398 1 91.12 41 MET B C 1
ATOM 3007 O O . MET B 1 41 ? -21.672 -11.25 -9.523 1 91.12 41 MET B O 1
ATOM 3011 N N . ARG B 1 42 ? -22.719 -12.219 -7.801 1 90.19 42 ARG B N 1
ATOM 3012 C CA . ARG B 1 42 ? -22.828 -13.477 -8.539 1 90.19 42 ARG B CA 1
ATOM 3013 C C . ARG B 1 42 ? -23.641 -13.289 -9.82 1 90.19 42 ARG B C 1
ATOM 3015 O O . ARG B 1 42 ? -23.453 -14.031 -10.789 1 90.19 42 ARG B O 1
ATOM 3022 N N . LEU B 1 43 ? -24.453 -12.242 -9.812 1 89.25 43 LEU B N 1
ATOM 3023 C CA . LEU B 1 43 ? -25.297 -11.961 -10.977 1 89.25 43 LEU B CA 1
ATOM 3024 C C . LEU B 1 43 ? -24.672 -10.875 -11.844 1 89.25 43 LEU B C 1
ATOM 3026 O O . LEU B 1 43 ? -25.281 -10.43 -12.828 1 89.25 43 LEU B O 1
ATOM 3030 N N . ASP B 1 44 ? -23.578 -10.422 -11.516 1 90.88 44 ASP B N 1
ATOM 3031 C CA . ASP B 1 44 ? -22.844 -9.391 -12.234 1 90.88 44 ASP B CA 1
ATOM 3032 C C . ASP B 1 44 ? -21.391 -9.82 -12.461 1 90.88 44 ASP B C 1
ATOM 3034 O O . ASP B 1 44 ? -20.5 -9.477 -11.672 1 90.88 44 ASP B O 1
ATOM 3038 N N . PRO B 1 45 ? -21.125 -10.422 -13.539 1 90.06 45 PRO B N 1
ATOM 3039 C CA . PRO B 1 45 ? -19.797 -10.992 -13.789 1 90.06 45 PRO B CA 1
ATOM 3040 C C . PRO B 1 45 ? -18.688 -9.953 -13.727 1 90.06 45 PRO B C 1
ATOM 3042 O O . PRO B 1 45 ? -17.578 -10.25 -13.281 1 90.06 45 PRO B O 1
ATOM 3045 N N . GLU B 1 46 ? -18.891 -8.773 -14.164 1 91 46 GLU B N 1
ATOM 3046 C CA . GLU B 1 46 ? -17.875 -7.727 -14.156 1 91 46 GLU B CA 1
ATOM 3047 C C . GLU B 1 46 ? -17.469 -7.363 -12.734 1 91 46 GLU B C 1
ATOM 3049 O O . GLU B 1 46 ? -16.281 -7.262 -12.43 1 91 46 GLU B O 1
ATOM 3054 N N . TYR B 1 47 ? -18.438 -7.219 -11.922 1 92.19 47 TYR B N 1
ATOM 3055 C CA . TYR B 1 47 ? -18.125 -6.844 -10.547 1 92.19 47 TYR B CA 1
ATOM 3056 C C . TYR B 1 47 ? -17.531 -8.016 -9.781 1 92.19 47 TYR B C 1
ATOM 3058 O O . TYR B 1 47 ? -16.719 -7.82 -8.875 1 92.19 47 TYR B O 1
ATOM 3066 N N . HIS B 1 48 ? -18 -9.227 -10.188 1 94.44 48 HIS B N 1
ATOM 3067 C CA . HIS B 1 48 ? -17.406 -10.398 -9.562 1 94.44 48 HIS B CA 1
ATOM 3068 C C . HIS B 1 48 ? -15.906 -10.461 -9.836 1 94.44 48 HIS B C 1
ATOM 3070 O O . HIS B 1 48 ? -15.109 -10.688 -8.922 1 94.44 48 HIS B O 1
ATOM 3076 N N . ILE B 1 49 ? -15.547 -10.156 -11.016 1 94.25 49 ILE B N 1
ATOM 3077 C CA . ILE B 1 49 ? -14.141 -10.172 -11.406 1 94.25 49 ILE B CA 1
ATOM 3078 C C . ILE B 1 49 ? -13.406 -9.008 -10.75 1 94.25 49 ILE B C 1
ATOM 3080 O O . ILE B 1 49 ? -12.266 -9.164 -10.297 1 94.25 49 ILE B O 1
ATOM 3084 N N . LEU B 1 50 ? -14.047 -7.934 -10.664 1 93.25 50 LEU B N 1
ATOM 3085 C CA . LEU B 1 50 ? -13.453 -6.754 -10.039 1 93.25 50 LEU B CA 1
ATOM 3086 C C . LEU B 1 50 ? -13.18 -7.004 -8.562 1 93.25 50 LEU B C 1
ATOM 3088 O O . LEU B 1 50 ? -12.141 -6.582 -8.039 1 93.25 50 LEU B O 1
ATOM 3092 N N . TYR B 1 51 ? -14.062 -7.707 -7.93 1 95.69 51 TYR B N 1
ATOM 3093 C CA . TYR B 1 51 ? -14.023 -7.922 -6.488 1 95.69 51 TYR B CA 1
ATOM 3094 C C . TYR B 1 51 ? -13.062 -9.055 -6.129 1 95.69 51 TYR B C 1
ATOM 3096 O O . TYR B 1 51 ? -12.258 -8.922 -5.207 1 95.69 51 TYR B O 1
ATOM 3104 N N . PHE B 1 52 ? -13.055 -10.18 -6.895 1 96.62 52 PHE B N 1
ATOM 3105 C CA . PHE B 1 52 ? -12.305 -11.383 -6.527 1 96.62 52 PHE B CA 1
ATOM 3106 C C . PHE B 1 52 ? -11.148 -11.609 -7.488 1 96.62 52 PHE B C 1
ATOM 3108 O O . PHE B 1 52 ? -10.281 -12.453 -7.242 1 96.62 52 PHE B O 1
ATOM 3115 N N . ARG B 1 53 ? -11.133 -10.977 -8.602 1 95.31 53 ARG B N 1
ATOM 3116 C CA . ARG B 1 53 ? -10.141 -11.148 -9.664 1 95.31 53 ARG B CA 1
ATOM 3117 C C . ARG B 1 53 ? -10.273 -12.523 -10.32 1 95.31 53 ARG B C 1
ATOM 3119 O O . ARG B 1 53 ? -9.266 -13.125 -10.711 1 95.31 53 ARG B O 1
ATOM 3126 N N . MET B 1 54 ? -11.43 -13.047 -10.297 1 95 54 MET B N 1
ATOM 3127 C CA . MET B 1 54 ? -11.758 -14.289 -10.984 1 95 54 MET B CA 1
ATOM 3128 C C . MET B 1 54 ? -13.25 -14.375 -11.281 1 95 54 MET B C 1
ATOM 3130 O O . MET B 1 54 ? -14.055 -13.703 -10.633 1 95 54 MET B O 1
ATOM 3134 N N . SER B 1 55 ? -13.625 -15.141 -12.211 1 95 55 SER B N 1
ATOM 3135 C CA . SER B 1 55 ? -15.023 -15.336 -12.562 1 95 55 SER B CA 1
ATOM 3136 C C . SER B 1 55 ? -15.75 -16.156 -11.508 1 95 55 SER B C 1
ATOM 3138 O O . SER B 1 55 ? -15.117 -16.797 -10.672 1 95 55 SER B O 1
ATOM 3140 N N . ARG B 1 56 ? -17.062 -16.078 -11.633 1 95.5 56 ARG B N 1
ATOM 3141 C CA . ARG B 1 56 ? -17.875 -16.875 -10.727 1 95.5 56 ARG B CA 1
ATOM 3142 C C . ARG B 1 56 ? -17.578 -18.359 -10.898 1 95.5 56 ARG B C 1
ATOM 3144 O O . ARG B 1 56 ? -17.469 -19.094 -9.906 1 95.5 56 ARG B O 1
ATOM 3151 N N . GLU B 1 57 ? -17.453 -18.797 -12.094 1 95.19 57 GLU B N 1
ATOM 3152 C CA . GLU B 1 57 ? -17.188 -20.203 -12.391 1 95.19 57 GLU B CA 1
ATOM 3153 C C . GLU B 1 57 ? -15.867 -20.641 -11.781 1 95.19 57 GLU B C 1
ATOM 3155 O O . GLU B 1 57 ? -15.781 -21.719 -11.195 1 95.19 57 GLU B O 1
ATOM 3160 N N . HIS B 1 58 ? -14.906 -19.828 -11.938 1 95.44 58 HIS B N 1
ATOM 3161 C CA . HIS B 1 58 ? -13.602 -20.156 -11.375 1 95.44 58 HIS B CA 1
ATOM 3162 C C . HIS B 1 58 ? -13.641 -20.172 -9.852 1 95.44 58 HIS B C 1
ATOM 3164 O O . HIS B 1 58 ? -12.984 -21 -9.219 1 95.44 58 HIS B O 1
ATOM 3170 N N . PHE B 1 59 ? -14.383 -19.25 -9.312 1 96.81 59 PHE B N 1
ATOM 3171 C CA . PHE B 1 59 ? -14.57 -19.219 -7.867 1 96.81 59 PHE B CA 1
ATOM 3172 C C . PHE B 1 59 ? -15.195 -20.516 -7.371 1 96.81 59 PHE B C 1
ATOM 3174 O O . PHE B 1 59 ? -14.742 -21.094 -6.383 1 96.81 59 PHE B O 1
ATOM 3181 N N . GLU B 1 60 ? -16.203 -20.938 -8.039 1 96.5 60 GLU B N 1
ATOM 3182 C CA . GLU B 1 60 ? -16.906 -22.156 -7.645 1 96.5 60 GLU B CA 1
ATOM 3183 C C . GLU B 1 60 ? -16.016 -23.391 -7.793 1 96.5 60 GLU B C 1
ATOM 3185 O O . GLU B 1 60 ? -16.047 -24.281 -6.953 1 96.5 60 GLU B O 1
ATOM 3190 N N . LYS B 1 61 ? -15.289 -23.422 -8.844 1 96.38 61 LYS B N 1
ATOM 3191 C CA . LYS B 1 61 ? -14.344 -24.531 -9.031 1 96.38 61 LYS B CA 1
ATOM 3192 C C . LYS B 1 61 ? -13.305 -24.562 -7.914 1 96.38 61 LYS B C 1
ATOM 3194 O O . LYS B 1 61 ? -12.992 -25.625 -7.383 1 96.38 61 LYS B O 1
ATOM 3199 N N . LEU B 1 62 ? -12.805 -23.391 -7.59 1 97.19 62 LEU B N 1
ATOM 3200 C CA . LEU B 1 62 ? -11.836 -23.281 -6.504 1 97.19 62 LEU B CA 1
ATOM 3201 C C . LEU B 1 62 ? -12.461 -23.703 -5.176 1 97.19 62 LEU B C 1
ATOM 3203 O O . LEU B 1 62 ? -11.844 -24.422 -4.391 1 97.19 62 LEU B O 1
ATOM 3207 N N . ALA B 1 63 ? -13.648 -23.234 -4.93 1 97.38 63 ALA B N 1
ATOM 3208 C CA . ALA B 1 63 ? -14.352 -23.562 -3.693 1 97.38 63 ALA B CA 1
ATOM 3209 C C . ALA B 1 63 ? -14.531 -25.062 -3.539 1 97.38 63 ALA B C 1
ATOM 3211 O O . ALA B 1 63 ? -14.375 -25.609 -2.439 1 97.38 63 ALA B O 1
ATOM 3212 N N . ARG B 1 64 ? -14.812 -25.734 -4.602 1 96.69 64 ARG B N 1
ATOM 3213 C CA . ARG B 1 64 ? -15 -27.188 -4.566 1 96.69 64 ARG B CA 1
ATOM 3214 C C . ARG B 1 64 ? -13.711 -27.891 -4.164 1 96.69 64 ARG B C 1
ATOM 3216 O O . ARG B 1 64 ? -13.742 -28.922 -3.486 1 96.69 64 ARG B O 1
ATOM 3223 N N . LYS B 1 65 ? -12.648 -27.344 -4.527 1 95.88 65 LYS B N 1
ATOM 3224 C CA . LYS B 1 65 ? -11.359 -27.953 -4.238 1 95.88 65 LYS B CA 1
ATOM 3225 C C . LYS B 1 65 ? -10.867 -27.594 -2.842 1 95.88 65 LYS B C 1
ATOM 3227 O O . LYS B 1 65 ? -10.273 -28.406 -2.146 1 95.88 65 LYS B O 1
ATOM 3232 N N . VAL B 1 66 ? -11.125 -26.391 -2.391 1 97 66 VAL B N 1
ATOM 3233 C CA . VAL B 1 66 ? -10.477 -25.828 -1.21 1 97 66 VAL B CA 1
ATOM 3234 C C . VAL B 1 66 ? -11.383 -26 0.01 1 97 66 VAL B C 1
ATOM 3236 O O . VAL B 1 66 ? -10.898 -26.312 1.104 1 97 66 VAL B O 1
ATOM 3239 N N . CYS B 1 67 ? -12.68 -25.859 -0.1 1 96.38 67 CYS B N 1
ATOM 3240 C CA . CYS B 1 67 ? -13.609 -25.75 1.021 1 96.38 67 CYS B CA 1
ATOM 3241 C C . CYS B 1 67 ? -13.633 -27.047 1.83 1 96.38 67 CYS B C 1
ATOM 3243 O O . CYS B 1 67 ? -13.75 -27.016 3.057 1 96.38 67 CYS B O 1
ATOM 3245 N N . PRO B 1 68 ? -13.523 -28.219 1.191 1 94.94 68 PRO B N 1
ATOM 3246 C CA . PRO B 1 68 ? -13.492 -29.438 1.984 1 94.94 68 PRO B CA 1
ATOM 3247 C C . PRO B 1 68 ? -12.328 -29.484 2.967 1 94.94 68 PRO B C 1
ATOM 3249 O O . PRO B 1 68 ? -12.422 -30.109 4.02 1 94.94 68 PRO B O 1
ATOM 3252 N N . LEU B 1 69 ? -11.266 -28.797 2.693 1 94.81 69 LEU B N 1
ATOM 3253 C CA . LEU B 1 69 ? -10.078 -28.781 3.549 1 94.81 69 LEU B CA 1
ATOM 3254 C C . LEU B 1 69 ? -10.273 -27.812 4.715 1 94.81 69 LEU B C 1
ATOM 3256 O O . LEU B 1 69 ? -9.492 -27.828 5.668 1 94.81 69 LEU B O 1
ATOM 3260 N N . LEU B 1 70 ? -11.281 -26.969 4.633 1 93.62 70 LEU B N 1
ATOM 3261 C CA . LEU B 1 70 ? -11.508 -25.938 5.637 1 93.62 70 LEU B CA 1
ATOM 3262 C C . LEU B 1 70 ? -12.594 -26.375 6.621 1 93.62 70 LEU B C 1
ATOM 3264 O O . LEU B 1 70 ? -12.836 -25.688 7.617 1 93.62 70 LEU B O 1
ATOM 3268 N N . GLU B 1 71 ? -13.227 -27.375 6.34 1 84.5 71 GLU B N 1
ATOM 3269 C CA . GLU B 1 71 ? -14.352 -27.781 7.172 1 84.5 71 GLU B CA 1
ATOM 3270 C C . GLU B 1 71 ? -13.891 -28.203 8.562 1 84.5 71 GLU B C 1
ATOM 3272 O O . GLU B 1 71 ? -12.875 -28.891 8.703 1 84.5 71 GLU B O 1
ATOM 3277 N N . ARG B 1 72 ? -14.547 -27.5 9.547 1 75.12 72 ARG B N 1
ATOM 3278 C CA . ARG B 1 72 ? -14.289 -27.766 10.961 1 75.12 72 ARG B CA 1
ATOM 3279 C C . ARG B 1 72 ? -15.555 -28.234 11.672 1 75.12 72 ARG B C 1
ATOM 3281 O O . ARG B 1 72 ? -16.672 -27.969 11.211 1 75.12 72 ARG B O 1
ATOM 3288 N N . PRO B 1 73 ? -15.273 -29.031 12.664 1 68.12 73 PRO B N 1
ATOM 3289 C CA . PRO B 1 73 ? -16.469 -29.344 13.461 1 68.12 73 PRO B CA 1
ATOM 3290 C C . PRO B 1 73 ? -17.156 -28.109 14.023 1 68.12 73 PRO B C 1
ATOM 3292 O O . PRO B 1 73 ? -16.484 -27.109 14.32 1 68.12 73 PRO B O 1
ATOM 3295 N N . ARG B 1 74 ? -18.375 -28.047 13.906 1 63.44 74 ARG B N 1
ATOM 3296 C CA . ARG B 1 74 ? -19.188 -26.906 14.359 1 63.44 74 ARG B CA 1
ATOM 3297 C C . ARG B 1 74 ? -18.984 -26.656 15.852 1 63.44 74 ARG B C 1
ATOM 3299 O O . ARG B 1 74 ? -19.25 -27.531 16.672 1 63.44 74 ARG B O 1
ATOM 3306 N N . THR B 1 75 ? -18.203 -25.781 16.219 1 57.38 75 THR B N 1
ATOM 3307 C CA . THR B 1 75 ? -17.953 -25.516 17.641 1 57.38 75 THR B CA 1
ATOM 3308 C C . THR B 1 75 ? -18.859 -24.375 18.125 1 57.38 75 THR B C 1
ATOM 3310 O O . THR B 1 75 ? -18.984 -24.172 19.344 1 57.38 75 THR B O 1
ATOM 3313 N N . HIS B 1 76 ? -19.422 -23.578 17.203 1 65.44 76 HIS B N 1
ATOM 3314 C CA . HIS B 1 76 ? -20.203 -22.438 17.672 1 65.44 76 HIS B CA 1
ATOM 3315 C C . HIS B 1 76 ? -21.469 -22.266 16.859 1 65.44 76 HIS B C 1
ATOM 3317 O O . HIS B 1 76 ? -21.625 -22.906 15.805 1 65.44 76 HIS B O 1
ATOM 3323 N N . LEU B 1 77 ? -22.375 -21.562 17.422 1 56.06 77 LEU B N 1
ATOM 3324 C CA . LEU B 1 77 ? -23.734 -21.406 16.922 1 56.06 77 LEU B CA 1
ATOM 3325 C C . LEU B 1 77 ? -23.734 -20.812 15.508 1 56.06 77 LEU B C 1
ATOM 3327 O O . LEU B 1 77 ? -24.516 -21.234 14.656 1 56.06 77 LEU B O 1
ATOM 3331 N N . TYR B 1 78 ? -22.922 -19.844 15.234 1 66.38 78 TYR B N 1
ATOM 3332 C CA . TYR B 1 78 ? -22.922 -19.219 13.914 1 66.38 78 TYR B CA 1
ATOM 3333 C C . TYR B 1 78 ? -21.531 -19.219 13.305 1 66.38 78 TYR B C 1
ATOM 3335 O O . TYR B 1 78 ? -20.906 -18.156 13.172 1 66.38 78 TYR B O 1
ATOM 3343 N N . PRO B 1 79 ? -21.234 -20.422 12.922 1 80.75 79 PRO B N 1
ATOM 3344 C CA . PRO B 1 79 ? -19.875 -20.516 12.391 1 80.75 79 PRO B CA 1
ATOM 3345 C C . PRO B 1 79 ? -19.734 -19.859 11.016 1 80.75 79 PRO B C 1
ATOM 3347 O O . PRO B 1 79 ? -20.703 -19.797 10.258 1 80.75 79 PRO B O 1
ATOM 3350 N N . ILE B 1 80 ? -18.703 -19.219 10.719 1 90.19 80 ILE B N 1
ATOM 3351 C CA . ILE B 1 80 ? -18.375 -18.703 9.398 1 90.19 80 ILE B CA 1
ATOM 3352 C C . ILE B 1 80 ? -18.125 -19.859 8.438 1 90.19 80 ILE B C 1
ATOM 3354 O O . ILE B 1 80 ? -17.281 -20.719 8.703 1 90.19 80 ILE B O 1
ATOM 3358 N N . SER B 1 81 ? -18.875 -19.922 7.379 1 91.69 81 SER B N 1
ATOM 3359 C CA . SER B 1 81 ? -18.781 -21.016 6.434 1 91.69 81 SER B CA 1
ATOM 3360 C C . SER B 1 81 ? -17.422 -21.031 5.746 1 91.69 81 SER B C 1
ATOM 3362 O O . SER B 1 81 ? -16.719 -20.031 5.723 1 91.69 81 SER B O 1
ATOM 3364 N N . ALA B 1 82 ? -17.062 -22.156 5.219 1 94.81 82 ALA B N 1
ATOM 3365 C CA . ALA B 1 82 ? -15.812 -22.297 4.473 1 94.81 82 ALA B CA 1
ATOM 3366 C C . ALA B 1 82 ? -15.781 -21.359 3.271 1 94.81 82 ALA B C 1
ATOM 3368 O O . ALA B 1 82 ? -14.75 -20.75 2.979 1 94.81 82 ALA B O 1
ATOM 3369 N N . THR B 1 83 ? -16.906 -21.234 2.66 1 95.62 83 THR B N 1
ATOM 3370 C CA . THR B 1 83 ? -16.984 -20.406 1.47 1 95.62 83 THR B CA 1
ATOM 3371 C C . THR B 1 83 ? -16.828 -18.922 1.839 1 95.62 83 THR B C 1
ATOM 3373 O O . THR B 1 83 ? -16.266 -18.141 1.074 1 95.62 83 THR B O 1
ATOM 3376 N N . GLU B 1 84 ? -17.391 -18.562 2.918 1 95.81 84 GLU B N 1
ATOM 3377 C CA . GLU B 1 84 ? -17.234 -17.188 3.389 1 95.81 84 GLU B CA 1
ATOM 3378 C C . GLU B 1 84 ? -15.781 -16.891 3.736 1 95.81 84 GLU B C 1
ATOM 3380 O O . GLU B 1 84 ? -15.289 -15.789 3.455 1 95.81 84 GLU B O 1
ATOM 3385 N N . ARG B 1 85 ? -15.094 -17.812 4.344 1 97.06 85 ARG B N 1
ATOM 3386 C CA . ARG B 1 85 ? -13.672 -17.656 4.645 1 97.06 85 ARG B CA 1
ATOM 3387 C C . ARG B 1 85 ? -12.852 -17.547 3.365 1 97.06 85 ARG B C 1
ATOM 3389 O O . ARG B 1 85 ? -11.922 -16.75 3.285 1 97.06 85 ARG B O 1
ATOM 3396 N N . LEU B 1 86 ? -13.219 -18.344 2.414 1 97.88 86 LEU B N 1
ATOM 3397 C CA . LEU B 1 86 ? -12.57 -18.266 1.11 1 97.88 86 LEU B CA 1
ATOM 3398 C C . LEU B 1 86 ? -12.789 -16.906 0.473 1 97.88 86 LEU B C 1
ATOM 3400 O O . LEU B 1 86 ? -11.852 -16.297 -0.048 1 97.88 86 LEU B O 1
ATOM 3404 N N . ALA B 1 87 ? -13.992 -16.422 0.593 1 97.81 87 ALA B N 1
ATOM 3405 C CA . ALA B 1 87 ? -14.344 -15.133 0.008 1 97.81 87 ALA B CA 1
ATOM 3406 C C . ALA B 1 87 ? -13.547 -14 0.651 1 97.81 87 ALA B C 1
ATOM 3408 O O . ALA B 1 87 ? -13 -13.148 -0.046 1 97.81 87 ALA B O 1
ATOM 3409 N N . MET B 1 88 ? -13.461 -14.016 1.909 1 97 88 MET B N 1
ATOM 3410 C CA . MET B 1 88 ? -12.727 -12.992 2.637 1 97 88 MET B CA 1
ATOM 3411 C C . MET B 1 88 ? -11.25 -13 2.248 1 97 88 MET B C 1
ATOM 3413 O O . MET B 1 88 ? -10.641 -11.945 2.068 1 97 88 MET B O 1
ATOM 3417 N N . THR B 1 89 ? -10.742 -14.148 2.152 1 98.25 89 THR B N 1
ATOM 3418 C CA . THR B 1 89 ? -9.32 -14.297 1.859 1 98.25 89 THR B CA 1
ATOM 3419 C C . THR B 1 89 ? -9.008 -13.844 0.434 1 98.25 89 THR B C 1
ATOM 3421 O O . THR B 1 89 ? -8.031 -13.125 0.202 1 98.25 89 THR B O 1
ATOM 3424 N N . LEU B 1 90 ? -9.852 -14.266 -0.467 1 98.31 90 LEU B N 1
ATOM 3425 C CA . LEU B 1 90 ? -9.641 -13.859 -1.853 1 98.31 90 LEU B CA 1
ATOM 3426 C C . LEU B 1 90 ? -9.766 -12.344 -1.999 1 98.31 90 LEU B C 1
ATOM 3428 O O . LEU B 1 90 ? -9.039 -11.727 -2.779 1 98.31 90 LEU B O 1
ATOM 3432 N N . ARG B 1 91 ? -10.711 -11.758 -1.262 1 98.12 91 ARG B N 1
ATOM 3433 C CA . ARG B 1 91 ? -10.859 -10.305 -1.271 1 98.12 91 ARG B CA 1
ATOM 3434 C C . ARG B 1 91 ? -9.602 -9.625 -0.74 1 98.12 91 ARG B C 1
ATOM 3436 O O . ARG B 1 91 ? -9.148 -8.625 -1.296 1 98.12 91 ARG B O 1
ATOM 3443 N N . TYR B 1 92 ? -9.086 -10.211 0.249 1 98 92 TYR B N 1
ATOM 3444 C CA . TYR B 1 92 ? -7.855 -9.703 0.85 1 98 92 TYR B CA 1
ATOM 3445 C C . TYR B 1 92 ? -6.707 -9.734 -0.151 1 98 92 TYR B C 1
ATOM 3447 O O . TYR B 1 92 ? -6.004 -8.734 -0.328 1 98 92 TYR B O 1
ATOM 3455 N N . LEU B 1 93 ? -6.531 -10.797 -0.786 1 98.12 93 LEU B N 1
ATOM 3456 C CA . LEU B 1 93 ? -5.473 -10.945 -1.778 1 98.12 93 LEU B CA 1
ATOM 3457 C C . LEU B 1 93 ? -5.707 -10.023 -2.965 1 98.12 93 LEU B C 1
ATOM 3459 O O . LEU B 1 93 ? -4.773 -9.375 -3.447 1 98.12 93 LEU B O 1
ATOM 3463 N N . ALA B 1 94 ? -6.926 -9.977 -3.426 1 97.81 94 ALA B N 1
ATOM 3464 C CA . ALA B 1 94 ? -7.289 -9.258 -4.641 1 97.81 94 ALA B CA 1
ATOM 3465 C C . ALA B 1 94 ? -7.129 -7.75 -4.449 1 97.81 94 ALA B C 1
ATOM 3467 O O . ALA B 1 94 ? -6.676 -7.047 -5.355 1 97.81 94 ALA B O 1
ATOM 3468 N N . SER B 1 95 ? -7.52 -7.25 -3.314 1 95.88 95 SER B N 1
ATOM 3469 C CA . SER B 1 95 ? -7.621 -5.805 -3.113 1 95.88 95 SER B CA 1
ATOM 3470 C C . SER B 1 95 ? -6.359 -5.25 -2.461 1 95.88 95 SER B C 1
ATOM 3472 O O . SER B 1 95 ? -6.004 -4.09 -2.678 1 95.88 95 SER B O 1
ATOM 3474 N N . GLY B 1 96 ? -5.777 -6.062 -1.61 1 94.44 96 GLY B N 1
ATOM 3475 C CA . GLY B 1 96 ? -4.699 -5.539 -0.783 1 94.44 96 GLY B CA 1
ATOM 3476 C C . GLY B 1 96 ? -5.195 -4.703 0.383 1 94.44 96 GLY B C 1
ATOM 3477 O O . GLY B 1 96 ? -4.402 -4.059 1.07 1 94.44 96 GLY B O 1
ATOM 3478 N N . ASP B 1 97 ? -6.496 -4.703 0.636 1 95.06 97 ASP B N 1
ATOM 3479 C CA . ASP B 1 97 ? -7.051 -3.955 1.761 1 95.06 97 ASP B CA 1
ATOM 3480 C C . ASP B 1 97 ? -6.57 -4.531 3.092 1 95.06 97 ASP B C 1
ATOM 3482 O O . ASP B 1 97 ? -6.129 -5.68 3.154 1 95.06 97 ASP B O 1
ATOM 3486 N N . SER B 1 98 ? -6.672 -3.727 4.109 1 93.44 98 SER B N 1
ATOM 3487 C CA . SER B 1 98 ? -6.234 -4.18 5.426 1 93.44 98 SER B CA 1
ATOM 3488 C C . SER B 1 98 ? -7.164 -5.25 5.98 1 93.44 98 SER B C 1
ATOM 3490 O O . SER B 1 98 ? -8.336 -5.32 5.602 1 93.44 98 SER B O 1
ATOM 3492 N N . GLN B 1 99 ? -6.582 -6.035 6.891 1 94.25 99 GLN B N 1
ATOM 3493 C CA . GLN B 1 99 ? -7.418 -7.023 7.559 1 94.25 99 GLN B CA 1
ATOM 3494 C C . GLN B 1 99 ? -8.555 -6.355 8.32 1 94.25 99 GLN B C 1
ATOM 3496 O O . GLN B 1 99 ? -9.656 -6.902 8.414 1 94.25 99 GLN B O 1
ATOM 3501 N N . THR B 1 100 ? -8.297 -5.188 8.773 1 93.75 100 THR B N 1
ATOM 3502 C CA . THR B 1 100 ? -9.312 -4.418 9.477 1 93.75 100 THR B CA 1
ATOM 3503 C C . THR B 1 100 ? -10.453 -4.039 8.531 1 93.75 100 THR B C 1
ATOM 3505 O O . THR B 1 100 ? -11.625 -4.148 8.898 1 93.75 100 THR B O 1
ATOM 3508 N N . SER B 1 101 ? -10.102 -3.613 7.359 1 95.69 101 SER B N 1
ATOM 3509 C CA . SER B 1 101 ? -11.117 -3.242 6.379 1 95.69 101 SER B CA 1
ATOM 3510 C C . SER B 1 101 ? -11.977 -4.441 5.996 1 95.69 101 SER B C 1
ATOM 3512 O O . SER B 1 101 ? -13.203 -4.328 5.891 1 95.69 101 SER B O 1
ATOM 3514 N N . ILE B 1 102 ? -11.312 -5.547 5.793 1 96.56 102 ILE B N 1
ATOM 3515 C CA . ILE B 1 102 ? -12.039 -6.762 5.453 1 96.56 102 ILE B CA 1
ATOM 3516 C C . ILE B 1 102 ? -12.953 -7.16 6.613 1 96.56 102 ILE B C 1
ATOM 3518 O O . ILE B 1 102 ? -14.109 -7.535 6.406 1 96.56 102 ILE B O 1
ATOM 3522 N N . ALA B 1 103 ? -12.438 -7.074 7.844 1 95.44 103 ALA B N 1
ATOM 3523 C CA . ALA B 1 103 ? -13.188 -7.434 9.047 1 95.44 103 ALA B CA 1
ATOM 3524 C C . ALA B 1 103 ? -14.461 -6.59 9.164 1 95.44 103 ALA B C 1
ATOM 3526 O O . ALA B 1 103 ? -15.547 -7.125 9.406 1 95.44 103 ALA B O 1
ATOM 3527 N N . LEU B 1 104 ? -14.359 -5.34 8.953 1 93.81 104 LEU B N 1
ATOM 3528 C CA . LEU B 1 104 ? -15.492 -4.434 9.055 1 93.81 104 LEU B CA 1
ATOM 3529 C C . LEU B 1 104 ? -16.5 -4.691 7.938 1 93.81 104 LEU B C 1
ATOM 3531 O O . LEU B 1 104 ? -17.703 -4.707 8.172 1 93.81 104 LEU B O 1
ATOM 3535 N N . ALA B 1 105 ? -16.016 -4.945 6.75 1 94.75 105 ALA B N 1
ATOM 3536 C CA . ALA B 1 105 ? -16.875 -5.172 5.594 1 94.75 105 ALA B CA 1
ATOM 3537 C C . ALA B 1 105 ? -17.672 -6.461 5.75 1 94.75 105 ALA B C 1
ATOM 3539 O O . ALA B 1 105 ? -18.859 -6.508 5.418 1 94.75 105 ALA B O 1
ATOM 3540 N N . TYR B 1 106 ? -17 -7.469 6.27 1 95.56 106 TYR B N 1
ATOM 3541 C CA . TYR B 1 106 ? -17.641 -8.781 6.391 1 95.56 106 TYR B CA 1
ATOM 3542 C C . TYR B 1 106 ? -18.297 -8.945 7.75 1 95.56 106 TYR B C 1
ATOM 3544 O O . TYR B 1 106 ? -18.938 -9.961 8.016 1 95.56 106 TYR B O 1
ATOM 3552 N N . ARG B 1 107 ? -18.141 -7.93 8.594 1 93.19 107 ARG B N 1
ATOM 3553 C CA . ARG B 1 107 ? -18.734 -7.914 9.922 1 93.19 107 ARG B CA 1
ATOM 3554 C C . ARG B 1 107 ? -18.25 -9.094 10.758 1 93.19 107 ARG B C 1
ATOM 3556 O O . ARG B 1 107 ? -19.062 -9.789 11.391 1 93.19 107 ARG B O 1
ATOM 3563 N N . VAL B 1 108 ? -16.984 -9.312 10.797 1 93 108 VAL B N 1
ATOM 3564 C CA . VAL B 1 108 ? -16.312 -10.305 11.633 1 93 108 VAL B CA 1
ATOM 3565 C C . VAL B 1 108 ? -15.156 -9.648 12.375 1 93 108 VAL B C 1
ATOM 3567 O O . VAL B 1 108 ? -14.797 -8.5 12.102 1 93 108 VAL B O 1
ATOM 3570 N N . SER B 1 109 ? -14.68 -10.344 13.336 1 91.56 109 SER B N 1
ATOM 3571 C CA . SER B 1 109 ? -13.547 -9.789 14.078 1 91.56 109 SER B CA 1
ATOM 3572 C C . SER B 1 109 ? -12.266 -9.852 13.25 1 91.56 109 SER B C 1
ATOM 3574 O O . SER B 1 109 ? -12.141 -10.672 12.344 1 91.56 109 SER B O 1
ATOM 3576 N N . LYS B 1 110 ? -11.367 -9.016 13.586 1 92.5 110 LYS B N 1
ATOM 3577 C CA . LYS B 1 110 ? -10.07 -9.008 12.914 1 92.5 110 LYS B CA 1
ATOM 3578 C C . LYS B 1 110 ? -9.344 -10.336 13.102 1 92.5 110 LYS B C 1
ATOM 3580 O O . LYS B 1 110 ? -8.68 -10.82 12.188 1 92.5 110 LYS B O 1
ATOM 3585 N N . SER B 1 111 ? -9.438 -10.875 14.281 1 91.25 111 SER B N 1
ATOM 3586 C CA . SER B 1 111 ? -8.805 -12.156 14.562 1 91.25 111 SER B CA 1
ATOM 3587 C C . SER B 1 111 ? -9.359 -13.258 13.664 1 91.25 111 SER B C 1
ATOM 3589 O O . SER B 1 111 ? -8.617 -14.133 13.219 1 91.25 111 SER B O 1
ATOM 3591 N N . THR B 1 112 ? -10.633 -13.188 13.438 1 91.5 112 THR B N 1
ATOM 3592 C CA . THR B 1 112 ? -11.273 -14.156 12.555 1 91.5 112 THR B CA 1
ATOM 3593 C C . THR B 1 112 ? -10.727 -14.039 11.133 1 91.5 112 THR B C 1
ATOM 3595 O O . THR B 1 112 ? -10.438 -15.055 10.484 1 91.5 112 THR B O 1
ATOM 3598 N N . VAL B 1 113 ? -10.578 -12.828 10.664 1 95.12 113 VAL B N 1
ATOM 3599 C CA . VAL B 1 113 ? -10.023 -12.594 9.336 1 95.12 113 VAL B CA 1
ATOM 3600 C C . VAL B 1 113 ? -8.594 -13.117 9.273 1 95.12 113 VAL B C 1
ATOM 3602 O O . VAL B 1 113 ? -8.219 -13.812 8.32 1 95.12 113 VAL B O 1
ATOM 3605 N N . CYS B 1 114 ? -7.832 -12.797 10.258 1 94.44 114 CYS B N 1
ATOM 3606 C CA . CYS B 1 114 ? -6.438 -13.211 10.328 1 94.44 114 CYS B CA 1
ATOM 3607 C C . CYS B 1 114 ? -6.316 -14.734 10.242 1 94.44 114 CYS B C 1
ATOM 3609 O O . CYS B 1 114 ? -5.523 -15.25 9.453 1 94.44 114 CYS B O 1
ATOM 3611 N N . ASN B 1 115 ? -7.109 -15.398 10.984 1 93.62 115 ASN B N 1
ATOM 3612 C CA . ASN B 1 115 ? -7.102 -16.859 10.992 1 93.62 115 ASN B CA 1
ATOM 3613 C C . ASN B 1 115 ? -7.582 -17.422 9.664 1 93.62 115 ASN B C 1
ATOM 3615 O O . ASN B 1 115 ? -7.02 -18.406 9.164 1 93.62 115 ASN B O 1
ATOM 3619 N N . ALA B 1 116 ? -8.609 -16.859 9.156 1 95.56 116 ALA B N 1
ATOM 3620 C CA . ALA B 1 116 ? -9.156 -17.328 7.887 1 95.56 116 ALA B CA 1
ATOM 3621 C C . ALA B 1 116 ? -8.109 -17.234 6.777 1 95.56 116 ALA B C 1
ATOM 3623 O O . ALA B 1 116 ? -7.965 -18.156 5.969 1 95.56 116 ALA B O 1
ATOM 3624 N N . ILE B 1 117 ? -7.43 -16.125 6.73 1 97.12 117 ILE B N 1
ATOM 3625 C CA . ILE B 1 117 ? -6.426 -15.906 5.699 1 97.12 117 ILE B CA 1
ATOM 3626 C C . ILE B 1 117 ? -5.359 -17 5.77 1 97.12 117 ILE B C 1
ATOM 3628 O O . ILE B 1 117 ? -4.992 -17.578 4.75 1 97.12 117 ILE B O 1
ATOM 3632 N N . SER B 1 118 ? -4.887 -17.281 6.922 1 96.38 118 SER B N 1
ATOM 3633 C CA . SER B 1 118 ? -3.861 -18.312 7.098 1 96.38 118 SER B CA 1
ATOM 3634 C C . SER B 1 118 ? -4.379 -19.688 6.684 1 96.38 118 SER B C 1
ATOM 3636 O O . SER B 1 118 ? -3.727 -20.391 5.914 1 96.38 118 SER B O 1
ATOM 3638 N N . GLU B 1 119 ? -5.508 -20.031 7.148 1 96.44 119 GLU B N 1
ATOM 3639 C CA . GLU B 1 119 ? -6.102 -21.328 6.883 1 96.44 119 GLU B CA 1
ATOM 3640 C C . GLU B 1 119 ? -6.398 -21.516 5.398 1 96.44 119 GLU B C 1
ATOM 3642 O O . GLU B 1 119 ? -6.094 -22.562 4.82 1 96.44 119 GLU B O 1
ATOM 3647 N N . VAL B 1 120 ? -6.965 -20.547 4.875 1 98.25 120 VAL B N 1
ATOM 3648 C CA . VAL B 1 120 ? -7.395 -20.625 3.482 1 98.25 120 VAL B CA 1
ATOM 3649 C C . VAL B 1 120 ? -6.172 -20.641 2.564 1 98.25 120 VAL B C 1
ATOM 3651 O O . VAL B 1 120 ? -6.121 -21.406 1.599 1 98.25 120 VAL B O 1
ATOM 3654 N N . CYS B 1 121 ? -5.211 -19.781 2.805 1 98.25 121 CYS B N 1
ATOM 3655 C CA . CYS B 1 121 ? -4.004 -19.781 1.989 1 98.25 121 CYS B CA 1
ATOM 3656 C C . CYS B 1 121 ? -3.32 -21.141 2.02 1 98.25 121 CYS B C 1
ATOM 3658 O O . CYS B 1 121 ? -2.877 -21.641 0.983 1 98.25 121 CYS B O 1
ATOM 3660 N N . ASN B 1 122 ? -3.258 -21.719 3.16 1 97.38 122 ASN B N 1
ATOM 3661 C CA . ASN B 1 122 ? -2.682 -23.062 3.281 1 97.38 122 ASN B CA 1
ATOM 3662 C C . ASN B 1 122 ? -3.492 -24.094 2.504 1 97.38 122 ASN B C 1
ATOM 3664 O O . ASN B 1 122 ? -2.926 -24.953 1.839 1 97.38 122 ASN B O 1
ATOM 3668 N N . ALA B 1 123 ? -4.746 -23.984 2.627 1 97.88 123 ALA B N 1
ATOM 3669 C CA . ALA B 1 123 ? -5.625 -24.906 1.913 1 97.88 123 ALA B CA 1
ATOM 3670 C C . ALA B 1 123 ? -5.477 -24.75 0.403 1 97.88 123 ALA B C 1
ATOM 3672 O O . ALA B 1 123 ? -5.469 -25.75 -0.334 1 97.88 123 ALA B O 1
ATOM 3673 N N . ILE B 1 124 ? -5.375 -23.531 -0.039 1 97.88 124 ILE B N 1
ATOM 3674 C CA . ILE B 1 124 ? -5.18 -23.266 -1.46 1 97.88 124 ILE B CA 1
ATOM 3675 C C . ILE B 1 124 ? -3.873 -23.891 -1.931 1 97.88 124 ILE B C 1
ATOM 3677 O O . ILE B 1 124 ? -3.844 -24.594 -2.947 1 97.88 124 ILE B O 1
ATOM 3681 N N . TRP B 1 125 ? -2.875 -23.719 -1.187 1 96.94 125 TRP B N 1
ATOM 3682 C CA . TRP B 1 125 ? -1.57 -24.266 -1.531 1 96.94 125 TRP B CA 1
ATOM 3683 C C . TRP B 1 125 ? -1.626 -25.797 -1.589 1 96.94 125 TRP B C 1
ATOM 3685 O O . TRP B 1 125 ? -1.202 -26.406 -2.576 1 96.94 125 TRP B O 1
ATOM 3695 N N . ARG B 1 126 ? -2.211 -26.375 -0.67 1 95.44 126 ARG B N 1
ATOM 3696 C CA . ARG B 1 126 ? -2.277 -27.844 -0.583 1 95.44 126 ARG B CA 1
ATOM 3697 C C . ARG B 1 126 ? -3.113 -28.406 -1.722 1 95.44 126 ARG B C 1
ATOM 3699 O O . ARG B 1 126 ? -2.83 -29.516 -2.211 1 95.44 126 ARG B O 1
ATOM 3706 N N . SER B 1 127 ? -4.07 -27.688 -2.098 1 95.38 127 SER B N 1
ATOM 3707 C CA . SER B 1 127 ? -5 -28.188 -3.102 1 95.38 127 SER B CA 1
ATOM 3708 C C . SER B 1 127 ? -4.461 -27.984 -4.512 1 95.38 127 SER B C 1
ATOM 3710 O O . SER B 1 127 ? -4.723 -28.781 -5.41 1 95.38 127 SER B O 1
ATOM 3712 N N . LEU B 1 128 ? -3.699 -26.906 -4.672 1 95.31 128 LEU B N 1
ATOM 3713 C CA . LEU B 1 128 ? -3.418 -26.5 -6.043 1 95.31 128 LEU B CA 1
ATOM 3714 C C . LEU B 1 128 ? -1.956 -26.75 -6.398 1 95.31 128 LEU B C 1
ATOM 3716 O O . LEU B 1 128 ? -1.609 -26.875 -7.574 1 95.31 128 LEU B O 1
ATOM 3720 N N . ASN B 1 129 ? -1.05 -26.781 -5.492 1 92.5 129 ASN B N 1
ATOM 3721 C CA . ASN B 1 129 ? 0.38 -26.781 -5.781 1 92.5 129 ASN B CA 1
ATOM 3722 C C . ASN B 1 129 ? 0.787 -27.984 -6.617 1 92.5 129 ASN B C 1
ATOM 3724 O O . ASN B 1 129 ? 1.607 -27.875 -7.527 1 92.5 129 ASN B O 1
ATOM 3728 N N . THR B 1 130 ? 0.193 -29.141 -6.402 1 90.62 130 THR B N 1
ATOM 3729 C CA . THR B 1 130 ? 0.598 -30.375 -7.078 1 90.62 130 THR B CA 1
ATOM 3730 C C . THR B 1 130 ? 0.117 -30.375 -8.523 1 90.62 130 THR B C 1
ATOM 3732 O O . THR B 1 130 ? 0.716 -31.031 -9.383 1 90.62 130 THR B O 1
ATOM 3735 N N . GLU B 1 131 ? -0.862 -29.594 -8.703 1 91.06 131 GLU B N 1
ATOM 3736 C CA . GLU B 1 131 ? -1.444 -29.578 -10.047 1 91.06 131 GLU B CA 1
ATOM 3737 C C . GLU B 1 131 ? -0.917 -28.391 -10.859 1 91.06 131 GLU B C 1
ATOM 3739 O O . GLU B 1 131 ? -0.667 -28.531 -12.062 1 91.06 131 GLU B O 1
ATOM 3744 N N . TYR B 1 132 ? -0.709 -27.297 -10.203 1 91.69 132 TYR B N 1
ATOM 3745 C CA . TYR B 1 132 ? -0.488 -26.094 -10.977 1 91.69 132 TYR B CA 1
ATOM 3746 C C . TYR B 1 132 ? 0.914 -25.531 -10.742 1 91.69 132 TYR B C 1
ATOM 3748 O O . TYR B 1 132 ? 1.388 -24.688 -11.492 1 91.69 132 TYR B O 1
ATOM 3756 N N . LEU B 1 133 ? 1.54 -25.906 -9.742 1 91.06 133 LEU B N 1
ATOM 3757 C CA . LEU B 1 133 ? 2.898 -25.453 -9.453 1 91.06 133 LEU B CA 1
ATOM 3758 C C . LEU B 1 133 ? 3.842 -26.641 -9.297 1 91.06 133 LEU B C 1
ATOM 3760 O O . LEU B 1 133 ? 4.41 -26.859 -8.227 1 91.06 133 LEU B O 1
ATOM 3764 N N . LYS B 1 134 ? 3.934 -27.375 -10.359 1 86.25 134 LYS B N 1
ATOM 3765 C CA . LYS B 1 134 ? 4.777 -28.562 -10.375 1 86.25 134 LYS B CA 1
ATOM 3766 C C . LYS B 1 134 ? 5.93 -28.406 -11.367 1 86.25 134 LYS B C 1
ATOM 3768 O O . LYS B 1 134 ? 5.715 -28.062 -12.531 1 86.25 134 LYS B O 1
ATOM 3773 N N . ALA B 1 135 ? 7.055 -28.641 -10.773 1 89.75 135 ALA B N 1
ATOM 3774 C CA . ALA B 1 135 ? 8.219 -28.641 -11.656 1 89.75 135 ALA B CA 1
ATOM 3775 C C . ALA B 1 135 ? 8.125 -29.781 -12.68 1 89.75 135 ALA B C 1
ATOM 3777 O O . ALA B 1 135 ? 7.629 -30.859 -12.367 1 89.75 135 ALA B O 1
ATOM 3778 N N . PRO B 1 136 ? 8.57 -29.516 -13.867 1 92.75 136 PRO B N 1
ATOM 3779 C CA . PRO B 1 136 ? 8.617 -30.625 -14.828 1 92.75 136 PRO B CA 1
ATOM 3780 C C . PRO B 1 136 ? 9.406 -31.828 -14.312 1 92.75 136 PRO B C 1
ATOM 3782 O O . PRO B 1 136 ? 10.438 -31.656 -13.656 1 92.75 136 PRO B O 1
ATOM 3785 N N . THR B 1 137 ? 8.859 -32.969 -14.586 1 89.88 137 THR B N 1
ATOM 3786 C CA . THR B 1 137 ? 9.5 -34.188 -14.07 1 89.88 137 THR B CA 1
ATOM 3787 C C . THR B 1 137 ? 9.984 -35.062 -15.219 1 89.88 137 THR B C 1
ATOM 3789 O O . THR B 1 137 ? 10.781 -35.969 -15.008 1 89.88 137 THR B O 1
ATOM 3792 N N . THR B 1 138 ? 9.523 -34.781 -16.422 1 92.62 138 THR B N 1
ATOM 3793 C CA . THR B 1 138 ? 9.906 -35.594 -17.578 1 92.62 138 THR B CA 1
ATOM 3794 C C . THR B 1 138 ? 10.602 -34.75 -18.625 1 92.62 138 THR B C 1
ATOM 3796 O O . THR B 1 138 ? 10.422 -33.531 -18.672 1 92.62 138 THR B O 1
ATOM 3799 N N . GLY B 1 139 ? 11.312 -35.406 -19.391 1 93.62 139 GLY B N 1
ATOM 3800 C CA . GLY B 1 139 ? 11.977 -34.719 -20.5 1 93.62 139 GLY B CA 1
ATOM 3801 C C . GLY B 1 139 ? 11.008 -34.031 -21.438 1 93.62 139 GLY B C 1
ATOM 3802 O O . GLY B 1 139 ? 11.266 -32.938 -21.891 1 93.62 139 GLY B O 1
ATOM 3803 N N . GLN B 1 140 ? 9.938 -34.719 -21.656 1 95 140 GLN B N 1
ATOM 3804 C CA . GLN B 1 140 ? 8.953 -34.156 -22.578 1 95 140 GLN B CA 1
ATOM 3805 C C . GLN B 1 140 ? 8.367 -32.844 -22.047 1 95 140 GLN B C 1
ATOM 3807 O O . GLN B 1 140 ? 8.125 -31.922 -22.828 1 95 140 GLN B O 1
ATOM 3812 N N . GLU B 1 141 ? 8.125 -32.781 -20.766 1 95.31 141 GLU B N 1
ATOM 3813 C CA . GLU B 1 141 ? 7.605 -31.547 -20.172 1 95.31 141 GLU B CA 1
ATOM 3814 C C . GLU B 1 141 ? 8.578 -30.391 -20.344 1 95.31 141 GLU B C 1
ATOM 3816 O O . GLU B 1 141 ? 8.172 -29.266 -20.625 1 95.31 141 GLU B O 1
ATOM 3821 N N . TRP B 1 142 ? 9.836 -30.688 -20.219 1 96.75 142 TRP B N 1
ATOM 3822 C CA . TRP B 1 142 ? 10.867 -29.672 -20.422 1 96.75 142 TRP B CA 1
ATOM 3823 C C . TRP B 1 142 ? 10.906 -29.203 -21.875 1 96.75 142 TRP B C 1
ATOM 3825 O O . TRP B 1 142 ? 11.031 -28.016 -22.156 1 96.75 142 TRP B O 1
ATOM 3835 N N . LEU B 1 143 ? 10.797 -30.141 -22.734 1 96.06 143 LEU B N 1
ATOM 3836 C CA . LEU B 1 143 ? 10.844 -29.828 -24.156 1 96.06 143 LEU B CA 1
ATOM 3837 C C . LEU B 1 143 ? 9.641 -28.984 -24.562 1 96.06 143 LEU B C 1
ATOM 3839 O O . LEU B 1 143 ? 9.742 -28.125 -25.438 1 96.06 143 LEU B O 1
ATOM 3843 N N . ASN B 1 144 ? 8.523 -29.25 -23.906 1 96.5 144 ASN B N 1
ATOM 3844 C CA . ASN B 1 144 ? 7.352 -28.422 -24.156 1 96.5 144 ASN B CA 1
ATOM 3845 C C . ASN B 1 144 ? 7.609 -26.969 -23.797 1 96.5 144 ASN B C 1
ATOM 3847 O O . ASN B 1 144 ? 7.207 -26.062 -24.516 1 96.5 144 ASN B O 1
ATOM 3851 N N . ILE B 1 145 ? 8.188 -26.734 -22.672 1 97.25 145 ILE B N 1
ATOM 3852 C CA . ILE B 1 145 ? 8.531 -25.375 -22.25 1 97.25 145 ILE B CA 1
ATOM 3853 C C . ILE B 1 145 ? 9.516 -24.766 -23.25 1 97.25 145 ILE B C 1
ATOM 3855 O O . ILE B 1 145 ? 9.375 -23.594 -23.625 1 97.25 145 ILE B O 1
ATOM 3859 N N . GLU B 1 146 ? 10.508 -25.547 -23.625 1 97.56 146 GLU B N 1
ATOM 3860 C CA . GLU B 1 146 ? 11.508 -25.094 -24.594 1 97.56 146 GLU B CA 1
ATOM 3861 C C . GLU B 1 146 ? 10.852 -24.641 -25.891 1 97.56 146 GLU B C 1
ATOM 3863 O O . GLU B 1 146 ? 11.25 -23.625 -26.469 1 97.56 146 GLU B O 1
ATOM 3868 N N . GLU B 1 147 ? 9.93 -25.375 -26.312 1 96.69 147 GLU B N 1
ATOM 3869 C CA . GLU B 1 147 ? 9.227 -25.016 -27.547 1 96.69 147 GLU B CA 1
ATOM 3870 C C . GLU B 1 147 ? 8.57 -23.656 -27.438 1 96.69 147 GLU B C 1
ATOM 3872 O O . GLU B 1 147 ? 8.547 -22.891 -28.406 1 96.69 147 GLU B O 1
ATOM 3877 N N . GLY B 1 148 ? 8.055 -23.406 -26.281 1 97.12 148 GLY B N 1
ATOM 3878 C CA . GLY B 1 148 ? 7.465 -22.109 -26.047 1 97.12 148 GLY B CA 1
ATOM 3879 C C . GLY B 1 148 ? 8.477 -20.969 -26.125 1 97.12 148 GLY B C 1
ATOM 3880 O O . GLY B 1 148 ? 8.227 -19.953 -26.781 1 97.12 148 GLY B O 1
ATOM 3881 N N . PHE B 1 149 ? 9.586 -21.109 -25.531 1 97.62 149 PHE B N 1
ATOM 3882 C CA . PHE B 1 149 ? 10.617 -20.078 -25.531 1 97.62 149 PHE B CA 1
ATOM 3883 C C . PHE B 1 149 ? 11.203 -19.906 -26.938 1 97.62 149 PHE B C 1
ATOM 3885 O O . PHE B 1 149 ? 11.445 -18.781 -27.375 1 97.62 149 PHE B O 1
ATOM 3892 N N . SER B 1 150 ? 11.422 -21.031 -27.594 1 95.69 150 SER B N 1
ATOM 3893 C CA . SER B 1 150 ? 11.961 -21 -28.938 1 95.69 150 SER B CA 1
ATOM 3894 C C . SER B 1 150 ? 10.992 -20.344 -29.906 1 95.69 150 SER B C 1
ATOM 3896 O O . SER B 1 150 ? 11.391 -19.484 -30.719 1 95.69 150 SER B O 1
ATOM 3898 N N . GLY B 1 151 ? 9.82 -20.703 -29.812 1 95 151 GLY B N 1
ATOM 3899 C CA . GLY B 1 151 ? 8.812 -20.203 -30.734 1 95 151 GLY B CA 1
ATOM 3900 C C . GLY B 1 151 ? 8.375 -18.781 -30.453 1 95 151 GLY B C 1
ATOM 3901 O O . GLY B 1 151 ? 8.305 -17.953 -31.359 1 95 151 GLY B O 1
ATOM 3902 N N . THR B 1 152 ? 8.109 -18.453 -29.234 1 95.25 152 THR B N 1
ATOM 3903 C CA . THR B 1 152 ? 7.508 -17.188 -28.875 1 95.25 152 THR B CA 1
ATOM 3904 C C . THR B 1 152 ? 8.578 -16.141 -28.594 1 95.25 152 THR B C 1
ATOM 3906 O O . THR B 1 152 ? 8.414 -14.961 -28.938 1 95.25 152 THR B O 1
ATOM 3909 N N . TRP B 1 153 ? 9.688 -16.562 -28.031 1 94.44 153 TRP B N 1
ATOM 3910 C CA . TRP B 1 153 ? 10.648 -15.578 -27.562 1 94.44 153 TRP B CA 1
ATOM 3911 C C . TRP B 1 153 ? 11.977 -15.711 -28.297 1 94.44 153 TRP B C 1
ATOM 3913 O O . TRP B 1 153 ? 12.945 -15.008 -27.984 1 94.44 153 TRP B O 1
ATOM 3923 N N . ASN B 1 154 ? 12.086 -16.656 -29.188 1 93.88 154 ASN B N 1
ATOM 3924 C CA . ASN B 1 154 ? 13.219 -16.844 -30.094 1 93.88 154 ASN B CA 1
ATOM 3925 C C . ASN B 1 154 ? 14.508 -17.125 -29.328 1 93.88 154 ASN B C 1
ATOM 3927 O O . ASN B 1 154 ? 15.539 -16.516 -29.594 1 93.88 154 ASN B O 1
ATOM 3931 N N . PHE B 1 155 ? 14.453 -17.938 -28.344 1 96.69 155 PHE B N 1
ATOM 3932 C CA . PHE B 1 155 ? 15.617 -18.375 -27.594 1 96.69 155 PHE B CA 1
ATOM 3933 C C . PHE B 1 155 ? 15.617 -19.891 -27.422 1 96.69 155 PHE B C 1
ATOM 3935 O O . PHE B 1 155 ? 15.172 -20.406 -26.391 1 96.69 155 PHE B O 1
ATOM 3942 N N . PRO B 1 156 ? 16.203 -20.484 -28.359 1 95.44 156 PRO B N 1
ATOM 3943 C CA . PRO B 1 156 ? 16.219 -21.953 -28.344 1 95.44 156 PRO B CA 1
ATOM 3944 C C . PRO B 1 156 ? 16.922 -22.516 -27.125 1 95.44 156 PRO B C 1
ATOM 3946 O O . PRO B 1 156 ? 17.844 -21.906 -26.594 1 95.44 156 PRO B O 1
ATOM 3949 N N . HIS B 1 157 ? 16.438 -23.625 -26.656 1 96.75 157 HIS B N 1
ATOM 3950 C CA . HIS B 1 157 ? 17 -24.422 -25.562 1 96.75 157 HIS B CA 1
ATOM 3951 C C . HIS B 1 157 ? 16.75 -23.75 -24.219 1 96.75 157 HIS B C 1
ATOM 3953 O O . HIS B 1 157 ? 17.328 -24.156 -23.203 1 96.75 157 HIS B O 1
ATOM 3959 N N . CYS B 1 158 ? 15.969 -22.766 -24.219 1 98 158 CYS B N 1
ATOM 3960 C CA . CYS B 1 158 ? 15.555 -22.172 -22.953 1 98 158 CYS B CA 1
ATOM 3961 C C . CYS B 1 158 ? 14.414 -22.953 -22.328 1 98 158 CYS B C 1
ATOM 3963 O O . CYS B 1 158 ? 13.422 -23.266 -23 1 98 158 CYS B O 1
ATOM 3965 N N . ILE B 1 159 ? 14.578 -23.25 -21.062 1 97.75 159 ILE B N 1
ATOM 3966 C CA . ILE B 1 159 ? 13.555 -24.062 -20.422 1 97.75 159 ILE B CA 1
ATOM 3967 C C . ILE B 1 159 ? 12.961 -23.328 -19.234 1 97.75 159 ILE B C 1
ATOM 3969 O O . ILE B 1 159 ? 12.203 -23.891 -18.453 1 97.75 159 ILE B O 1
ATOM 3973 N N . GLY B 1 160 ? 13.25 -22.094 -19.016 1 98.12 160 GLY B N 1
ATOM 3974 C CA . GLY B 1 160 ? 12.68 -21.281 -17.953 1 98.12 160 GLY B CA 1
ATOM 3975 C C . GLY B 1 160 ? 13.422 -19.984 -17.734 1 98.12 160 GLY B C 1
ATOM 3976 O O . GLY B 1 160 ? 14.641 -19.906 -17.922 1 98.12 160 GLY B O 1
ATOM 3977 N N . ALA B 1 161 ? 12.719 -19 -17.359 1 98.5 161 ALA B N 1
ATOM 3978 C CA . ALA B 1 161 ? 13.305 -17.734 -16.938 1 98.5 161 ALA B CA 1
ATOM 3979 C C . ALA B 1 161 ? 13.273 -17.594 -15.414 1 98.5 161 ALA B C 1
ATOM 3981 O O . ALA B 1 161 ? 12.25 -17.859 -14.789 1 98.5 161 ALA B O 1
ATOM 3982 N N . ILE B 1 162 ? 14.391 -17.188 -14.82 1 97.62 162 ILE B N 1
ATOM 3983 C CA . ILE B 1 162 ? 14.508 -17.172 -13.367 1 97.62 162 ILE B CA 1
ATOM 3984 C C . ILE B 1 162 ? 14.797 -15.75 -12.883 1 97.62 162 ILE B C 1
ATOM 3986 O O . ILE B 1 162 ? 15.531 -15 -13.539 1 97.62 162 ILE B O 1
ATOM 3990 N N . ASP B 1 163 ? 14.227 -15.352 -11.812 1 96.44 163 ASP B N 1
ATOM 3991 C CA . ASP B 1 163 ? 14.508 -14.07 -11.172 1 96.44 163 ASP B CA 1
ATOM 3992 C C . ASP B 1 163 ? 14.023 -14.07 -9.727 1 96.44 163 ASP B C 1
ATOM 3994 O O . ASP B 1 163 ? 13.25 -14.93 -9.32 1 96.44 163 ASP B O 1
ATOM 3998 N N . GLY B 1 164 ? 14.594 -13.188 -8.961 1 93.5 164 GLY B N 1
ATOM 3999 C CA . GLY B 1 164 ? 14.133 -12.945 -7.605 1 93.5 164 GLY B CA 1
ATOM 4000 C C . GLY B 1 164 ? 13.281 -11.703 -7.477 1 93.5 164 GLY B C 1
ATOM 4001 O O . GLY B 1 164 ? 13.523 -10.695 -8.148 1 93.5 164 GLY B O 1
ATOM 4002 N N . LYS B 1 165 ? 12.258 -11.82 -6.672 1 92.88 165 LYS B N 1
ATOM 4003 C CA . LYS B 1 165 ? 11.391 -10.68 -6.387 1 92.88 165 LYS B CA 1
ATOM 4004 C C . LYS B 1 165 ? 11.273 -10.438 -4.883 1 92.88 165 LYS B C 1
ATOM 4006 O O . LYS B 1 165 ? 11.016 -11.375 -4.121 1 92.88 165 LYS B O 1
ATOM 4011 N N . HIS B 1 166 ? 11.477 -9.188 -4.48 1 89.44 166 HIS B N 1
ATOM 4012 C CA . HIS B 1 166 ? 11.305 -8.82 -3.082 1 89.44 166 HIS B CA 1
ATOM 4013 C C . HIS B 1 166 ? 9.836 -8.539 -2.766 1 89.44 166 HIS B C 1
ATOM 4015 O O . HIS B 1 166 ? 9.188 -7.754 -3.455 1 89.44 166 HIS B O 1
ATOM 4021 N N . VAL B 1 167 ? 9.312 -9.234 -1.844 1 90.62 167 VAL B N 1
ATOM 4022 C CA . VAL B 1 167 ? 7.984 -8.984 -1.305 1 90.62 167 VAL B CA 1
ATOM 4023 C C . VAL B 1 167 ? 8.094 -8.195 0 1 90.62 167 VAL B C 1
ATOM 4025 O O . VAL B 1 167 ? 8.562 -8.727 1.013 1 90.62 167 VAL B O 1
ATOM 4028 N N . THR B 1 168 ? 7.617 -6.953 -0.085 1 87.56 168 THR B N 1
ATOM 4029 C CA . THR B 1 168 ? 7.762 -6.062 1.062 1 87.56 168 THR B CA 1
ATOM 4030 C C . THR B 1 168 ? 6.797 -6.457 2.178 1 87.56 168 THR B C 1
ATOM 4032 O O . THR B 1 168 ? 5.629 -6.762 1.917 1 87.56 168 THR B O 1
ATOM 4035 N N . ILE B 1 169 ? 7.328 -6.512 3.414 1 85.44 169 ILE B N 1
ATOM 4036 C CA . ILE B 1 169 ? 6.504 -6.863 4.566 1 85.44 169 ILE B CA 1
ATOM 4037 C C . ILE B 1 169 ? 6.684 -5.816 5.664 1 85.44 169 ILE B C 1
ATOM 4039 O O . ILE B 1 169 ? 7.574 -4.965 5.582 1 85.44 169 ILE B O 1
ATOM 4043 N N . GLN B 1 170 ? 5.695 -5.773 6.527 1 77.75 170 GLN B N 1
ATOM 4044 C CA . GLN B 1 170 ? 5.836 -4.91 7.695 1 77.75 170 GLN B CA 1
ATOM 4045 C C . GLN B 1 170 ? 7.047 -5.312 8.531 1 77.75 170 GLN B C 1
ATOM 4047 O O . GLN B 1 170 ? 7.391 -6.496 8.609 1 77.75 170 GLN B O 1
ATOM 4052 N N . SER B 1 171 ? 7.664 -4.215 9.047 1 67.94 171 SER B N 1
ATOM 4053 C CA . SER B 1 171 ? 8.805 -4.516 9.906 1 67.94 171 SER B CA 1
ATOM 4054 C C . SER B 1 171 ? 8.445 -5.547 10.969 1 67.94 171 SER B C 1
ATOM 4056 O O . SER B 1 171 ? 7.516 -5.344 11.75 1 67.94 171 SER B O 1
ATOM 4058 N N . PRO B 1 172 ? 9.055 -6.676 10.758 1 56.53 172 PRO B N 1
ATOM 4059 C CA . PRO B 1 172 ? 8.75 -7.703 11.758 1 56.53 172 PRO B CA 1
ATOM 4060 C C . PRO B 1 172 ? 9.141 -7.289 13.172 1 56.53 172 PRO B C 1
ATOM 4062 O O . PRO B 1 172 ? 10.07 -6.492 13.352 1 56.53 172 PRO B O 1
ATOM 4065 N N . ALA B 1 173 ? 8.32 -7.688 13.984 1 54.66 173 ALA B N 1
ATOM 4066 C CA . ALA B 1 173 ? 8.68 -7.457 15.375 1 54.66 173 ALA B CA 1
ATOM 4067 C C . ALA B 1 173 ? 10.039 -8.078 15.703 1 54.66 173 ALA B C 1
ATOM 4069 O O . ALA B 1 173 ? 10.32 -9.203 15.305 1 54.66 173 ALA B O 1
ATOM 4070 N N . ASN B 1 174 ? 10.906 -7.387 16.328 1 50.81 174 ASN B N 1
ATOM 4071 C CA . ASN B 1 174 ? 12.141 -7.898 16.922 1 50.81 174 ASN B CA 1
ATOM 4072 C C . ASN B 1 174 ? 13.125 -8.352 15.844 1 50.81 174 ASN B C 1
ATOM 4074 O O . ASN B 1 174 ? 13.898 -9.289 16.062 1 50.81 174 ASN B O 1
ATOM 4078 N N . SER B 1 175 ? 12.859 -8.062 14.578 1 51.88 175 SER B N 1
ATOM 4079 C CA . SER B 1 175 ? 13.664 -8.734 13.562 1 51.88 175 SER B CA 1
ATOM 4080 C C . SER B 1 175 ? 14.938 -7.957 13.258 1 51.88 175 SER B C 1
ATOM 4082 O O . SER B 1 175 ? 15.859 -8.484 12.641 1 51.88 175 SER B O 1
ATOM 4084 N N . GLY B 1 176 ? 15.273 -6.957 14.125 1 50.19 176 GLY B N 1
ATOM 4085 C CA . GLY B 1 176 ? 16.484 -6.23 13.805 1 50.19 176 GLY B CA 1
ATOM 4086 C C . GLY B 1 176 ? 16.625 -5.918 12.328 1 50.19 176 GLY B C 1
ATOM 4087 O O . GLY B 1 176 ? 15.664 -5.5 11.68 1 50.19 176 GLY B O 1
ATOM 4088 N N . SER B 1 177 ? 17.875 -6.156 11.617 1 55.19 177 SER B N 1
ATOM 4089 C CA . SER B 1 177 ? 18.266 -5.805 10.258 1 55.19 177 SER B CA 1
ATOM 4090 C C . SER B 1 177 ? 18.031 -6.969 9.297 1 55.19 177 SER B C 1
ATOM 4092 O O . SER B 1 177 ? 18.219 -6.824 8.086 1 55.19 177 SER B O 1
ATOM 4094 N N . ASN B 1 178 ? 17.641 -8.094 9.789 1 48.16 178 ASN B N 1
ATOM 4095 C CA . ASN B 1 178 ? 17.625 -9.289 8.953 1 48.16 178 ASN B CA 1
ATOM 4096 C C . ASN B 1 178 ? 16.719 -9.117 7.734 1 48.16 178 ASN B C 1
ATOM 4098 O O . ASN B 1 178 ? 17.047 -9.578 6.641 1 48.16 178 ASN B O 1
ATOM 4102 N N . PHE B 1 179 ? 15.703 -8.344 7.949 1 47.25 179 PHE B N 1
ATOM 4103 C CA . PHE B 1 179 ? 14.742 -8.25 6.855 1 47.25 179 PHE B CA 1
ATOM 4104 C C . PHE B 1 179 ? 14.789 -6.867 6.211 1 47.25 179 PHE B C 1
ATOM 4106 O O . PHE B 1 179 ? 13.961 -6.547 5.359 1 47.25 179 PHE B O 1
ATOM 4113 N N . PHE B 1 180 ? 15.82 -6.273 6.676 1 50.78 180 PHE B N 1
ATOM 4114 C CA . PHE B 1 180 ? 15.992 -4.922 6.16 1 50.78 180 PHE B CA 1
ATOM 4115 C C . PHE B 1 180 ? 16.719 -4.941 4.824 1 50.78 180 PHE B C 1
ATOM 4117 O O . PHE B 1 180 ? 17.812 -5.52 4.715 1 50.78 180 PHE B O 1
ATOM 4124 N N . ASN B 1 181 ? 16.031 -4.5 3.781 1 47.22 181 ASN B N 1
ATOM 4125 C CA . ASN B 1 181 ? 16.625 -4.562 2.453 1 47.22 181 ASN B CA 1
ATOM 4126 C C . ASN B 1 181 ? 17.375 -3.275 2.107 1 47.22 181 ASN B C 1
ATOM 4128 O O . ASN B 1 181 ? 17.344 -2.314 2.879 1 47.22 181 ASN B O 1
ATOM 4132 N N . TYR B 1 182 ? 18.188 -3.354 1.109 1 41.72 182 TYR B N 1
ATOM 4133 C CA . TYR B 1 182 ? 18.984 -2.223 0.657 1 41.72 182 TYR B CA 1
ATOM 4134 C C . TYR B 1 182 ? 18.109 -1.012 0.367 1 41.72 182 TYR B C 1
ATOM 4136 O O . TYR B 1 182 ? 18.609 0.118 0.307 1 41.72 182 TYR B O 1
ATOM 4144 N N . LYS B 1 183 ? 16.875 -1.346 0.279 1 50.38 183 LYS B N 1
ATOM 4145 C CA . LYS B 1 183 ? 15.953 -0.258 -0.06 1 50.38 183 LYS B CA 1
ATOM 4146 C C . LYS B 1 183 ? 15.305 0.326 1.192 1 50.38 183 LYS B C 1
ATOM 4148 O O . LYS B 1 183 ? 14.367 1.122 1.1 1 50.38 183 LYS B O 1
ATOM 4153 N N . LYS B 1 184 ? 15.797 -0.066 2.346 1 56.44 184 LYS B N 1
ATOM 4154 C CA . LYS B 1 184 ? 15.375 0.467 3.639 1 56.44 184 LYS B CA 1
ATOM 4155 C C . LYS B 1 184 ? 13.953 0.025 3.979 1 56.44 184 LYS B C 1
ATOM 4157 O O . LYS B 1 184 ? 13.156 0.82 4.477 1 56.44 184 LYS B O 1
ATOM 4162 N N . SER B 1 185 ? 13.719 -1.189 3.406 1 67.06 185 SER B N 1
ATOM 4163 C CA . SER B 1 185 ? 12.445 -1.802 3.76 1 67.06 185 SER B CA 1
ATOM 4164 C C . SER B 1 185 ? 12.625 -3.264 4.152 1 67.06 185 SER B C 1
ATOM 4166 O O . SER B 1 185 ? 13.695 -3.842 3.951 1 67.06 185 SER B O 1
ATOM 4168 N N . PHE B 1 186 ? 11.719 -3.857 4.816 1 79.38 186 PHE B N 1
ATOM 4169 C CA . PHE B 1 186 ? 11.711 -5.27 5.176 1 79.38 186 PHE B CA 1
ATOM 4170 C C . PHE B 1 186 ? 11.008 -6.098 4.109 1 79.38 186 PHE B C 1
ATOM 4172 O O . PHE B 1 186 ? 9.938 -5.723 3.629 1 79.38 186 PHE B O 1
ATOM 4179 N N . SER B 1 187 ? 11.758 -7.18 3.684 1 87.62 187 SER B N 1
ATOM 4180 C CA . SER B 1 187 ? 11.141 -7.977 2.625 1 87.62 187 SER B CA 1
ATOM 4181 C C . SER B 1 187 ? 11.531 -9.445 2.742 1 87.62 187 SER B C 1
ATOM 4183 O O . SER B 1 187 ? 12.508 -9.781 3.418 1 87.62 187 SER B O 1
ATOM 4185 N N . ILE B 1 188 ? 10.734 -10.328 2.234 1 89.19 188 ILE B N 1
ATOM 4186 C CA . ILE B 1 188 ? 11.109 -11.703 1.911 1 89.19 188 ILE B CA 1
ATOM 4187 C C . ILE B 1 188 ? 11.312 -11.844 0.405 1 89.19 188 ILE B C 1
ATOM 4189 O O . ILE B 1 188 ? 10.742 -11.078 -0.378 1 89.19 188 ILE B O 1
ATOM 4193 N N . VAL B 1 189 ? 12.164 -12.789 0.033 1 91 189 VAL B N 1
ATOM 4194 C CA . VAL B 1 189 ? 12.484 -12.906 -1.385 1 91 189 VAL B CA 1
ATOM 4195 C C . VAL B 1 189 ? 11.758 -14.109 -1.979 1 91 189 VAL B C 1
ATOM 4197 O O . VAL B 1 189 ? 11.719 -15.18 -1.37 1 91 189 VAL B O 1
ATOM 4200 N N . LEU B 1 190 ? 11.133 -13.898 -3.062 1 95.06 190 LEU B N 1
ATOM 4201 C CA . LEU B 1 190 ? 10.562 -14.938 -3.904 1 95.06 190 LEU B CA 1
ATOM 4202 C C . LEU B 1 190 ? 11.453 -15.219 -5.109 1 95.06 190 LEU B C 1
ATOM 4204 O O . LEU B 1 190 ? 11.562 -14.383 -6.012 1 95.06 190 LEU B O 1
ATOM 4208 N N . LEU B 1 191 ? 12.195 -16.312 -5.043 1 95.88 191 LEU B N 1
ATOM 4209 C CA . LEU B 1 191 ? 12.891 -16.828 -6.219 1 95.88 191 LEU B CA 1
ATOM 4210 C C . LEU B 1 191 ? 11.969 -17.719 -7.047 1 95.88 191 LEU B C 1
ATOM 4212 O O . LEU B 1 191 ? 11.375 -18.656 -6.516 1 95.88 191 LEU B O 1
ATOM 4216 N N . ALA B 1 192 ? 11.82 -17.406 -8.336 1 97.19 192 ALA B N 1
ATOM 4217 C CA . ALA B 1 192 ? 10.852 -18.172 -9.125 1 97.19 192 ALA B CA 1
ATOM 4218 C C . ALA B 1 192 ? 11.375 -18.422 -10.539 1 97.19 192 ALA B C 1
ATOM 4220 O O . ALA B 1 192 ? 12.195 -17.641 -11.047 1 97.19 192 ALA B O 1
ATOM 4221 N N . VAL B 1 193 ? 10.992 -19.5 -11.117 1 97.75 193 VAL B N 1
ATOM 4222 C CA . VAL B 1 193 ? 11.164 -19.844 -12.523 1 97.75 193 VAL B CA 1
ATOM 4223 C C . VAL B 1 193 ? 9.805 -19.891 -13.219 1 97.75 193 VAL B C 1
ATOM 4225 O O . VAL B 1 193 ? 8.836 -20.422 -12.656 1 97.75 193 VAL B O 1
ATOM 4228 N N . CYS B 1 194 ? 9.695 -19.312 -14.367 1 97.94 194 CYS B N 1
ATOM 4229 C CA . CYS B 1 194 ? 8.43 -19.406 -15.094 1 97.94 194 CYS B CA 1
ATOM 4230 C C . CYS B 1 194 ? 8.641 -19.953 -16.5 1 97.94 194 CYS B C 1
ATOM 4232 O O . CYS B 1 194 ? 9.773 -19.953 -17 1 97.94 194 CYS B O 1
ATOM 4234 N N . ASP B 1 195 ? 7.664 -20.438 -17.094 1 97.69 195 ASP B N 1
ATOM 4235 C CA . ASP B 1 195 ? 7.711 -20.922 -18.469 1 97.69 195 ASP B CA 1
ATOM 4236 C C . ASP B 1 195 ? 7.414 -19.797 -19.469 1 97.69 195 ASP B C 1
ATOM 4238 O O . ASP B 1 195 ? 7.379 -18.625 -19.094 1 97.69 195 ASP B O 1
ATOM 4242 N N . ALA B 1 196 ? 7.285 -20.172 -20.703 1 97.56 196 ALA B N 1
ATOM 4243 C CA . ALA B 1 196 ? 7.152 -19.203 -21.766 1 97.56 196 ALA B CA 1
ATOM 4244 C C . ALA B 1 196 ? 5.785 -18.531 -21.734 1 97.56 196 ALA B C 1
ATOM 4246 O O . ALA B 1 196 ? 5.57 -17.5 -22.375 1 97.56 196 ALA B O 1
ATOM 4247 N N . ASP B 1 197 ? 4.848 -19.062 -20.938 1 96.31 197 ASP B N 1
ATOM 4248 C CA . ASP B 1 197 ? 3.477 -18.562 -20.875 1 96.31 197 ASP B CA 1
ATOM 4249 C C . ASP B 1 197 ? 3.193 -17.891 -19.531 1 96.31 197 ASP B C 1
ATOM 4251 O O . ASP B 1 197 ? 2.047 -17.859 -19.078 1 96.31 197 ASP B O 1
ATOM 4255 N N . TYR B 1 198 ? 4.207 -17.531 -18.828 1 96.81 198 TYR B N 1
ATOM 4256 C CA . TYR B 1 198 ? 4.133 -16.734 -17.609 1 96.81 198 TYR B CA 1
ATOM 4257 C C . TYR B 1 198 ? 3.615 -17.562 -16.453 1 96.81 198 TYR B C 1
ATOM 4259 O O . TYR B 1 198 ? 3.078 -17.016 -15.477 1 96.81 198 TYR B O 1
ATOM 4267 N N . ASN B 1 199 ? 3.643 -18.906 -16.578 1 97.25 199 ASN B N 1
ATOM 4268 C CA . ASN B 1 199 ? 3.307 -19.766 -15.453 1 97.25 199 ASN B CA 1
ATOM 4269 C C . ASN B 1 199 ? 4.539 -20.109 -14.617 1 97.25 199 ASN B C 1
ATOM 4271 O O . ASN B 1 199 ? 5.582 -20.469 -15.172 1 97.25 199 ASN B O 1
ATOM 4275 N N . PHE B 1 200 ? 4.367 -19.984 -13.344 1 97.69 200 PHE B N 1
ATOM 4276 C CA . PHE B 1 200 ? 5.473 -20.328 -12.461 1 97.69 200 PHE B CA 1
ATOM 4277 C C . PHE B 1 200 ? 5.633 -21.844 -12.375 1 97.69 200 PHE B C 1
ATOM 4279 O O . PHE B 1 200 ? 4.652 -22.562 -12.18 1 97.69 200 PHE B O 1
ATOM 4286 N N . THR B 1 201 ? 6.852 -22.312 -12.547 1 96.56 201 THR B N 1
ATOM 4287 C CA . THR B 1 201 ? 7.086 -23.75 -12.562 1 96.56 201 THR B CA 1
ATOM 4288 C C . THR B 1 201 ? 7.836 -24.188 -11.312 1 96.56 201 THR B C 1
ATOM 4290 O O . THR B 1 201 ? 7.664 -25.312 -10.844 1 96.56 201 THR B O 1
ATOM 4293 N N . MET B 1 202 ? 8.672 -23.391 -10.82 1 96.25 202 MET B N 1
ATOM 4294 C CA . MET B 1 202 ? 9.406 -23.625 -9.578 1 96.25 202 MET B CA 1
ATOM 4295 C C . MET B 1 202 ? 9.5 -22.344 -8.758 1 96.25 202 MET B C 1
ATOM 4297 O O . MET B 1 202 ? 9.68 -21.266 -9.312 1 96.25 202 MET B O 1
ATOM 4301 N N . ILE B 1 203 ? 9.383 -22.562 -7.438 1 96.06 203 ILE B N 1
ATOM 4302 C CA . ILE B 1 203 ? 9.477 -21.391 -6.578 1 96.06 203 ILE B CA 1
ATOM 4303 C C . ILE B 1 203 ? 10.25 -21.734 -5.312 1 96.06 203 ILE B C 1
ATOM 4305 O O . ILE B 1 203 ? 10.32 -22.891 -4.914 1 96.06 203 ILE B O 1
ATOM 4309 N N . ASP B 1 204 ? 10.852 -20.766 -4.785 1 94.69 204 ASP B N 1
ATOM 4310 C CA . ASP B 1 204 ? 11.477 -20.766 -3.465 1 94.69 204 ASP B CA 1
ATOM 4311 C C . ASP B 1 204 ? 11.242 -19.438 -2.75 1 94.69 204 ASP B C 1
ATOM 4313 O O . ASP B 1 204 ? 11.695 -18.375 -3.213 1 94.69 204 ASP B O 1
ATOM 4317 N N . VAL B 1 205 ? 10.477 -19.531 -1.665 1 93.19 205 VAL B N 1
ATOM 4318 C CA . VAL B 1 205 ? 10.062 -18.281 -1.018 1 93.19 205 VAL B CA 1
ATOM 4319 C C . VAL B 1 205 ? 10.484 -18.297 0.452 1 93.19 205 VAL B C 1
ATOM 4321 O O . VAL B 1 205 ? 10.383 -19.328 1.118 1 93.19 205 VAL B O 1
ATOM 4324 N N . GLY B 1 206 ? 10.961 -17.094 0.975 1 86 206 GLY B N 1
ATOM 4325 C CA . GLY B 1 206 ? 11.117 -17 2.418 1 86 206 GLY B CA 1
ATOM 4326 C C . GLY B 1 206 ? 12.469 -16.453 2.836 1 86 206 GLY B C 1
ATOM 4327 O O . GLY B 1 206 ? 12.648 -16.031 3.98 1 86 206 GLY B O 1
ATOM 4328 N N . CYS B 1 207 ? 13.367 -16.438 1.93 1 84.44 207 CYS B N 1
ATOM 4329 C CA . CYS B 1 207 ? 14.688 -15.914 2.283 1 84.44 207 CYS B CA 1
ATOM 4330 C C . CYS B 1 207 ? 14.617 -14.438 2.635 1 84.44 207 CYS B C 1
ATOM 4332 O O . CYS B 1 207 ? 13.867 -13.68 2.014 1 84.44 207 CYS B O 1
ATOM 4334 N N . PRO B 1 208 ? 15.414 -14.102 3.666 1 79.25 208 PRO B N 1
ATOM 4335 C CA . PRO B 1 208 ? 15.43 -12.68 4.035 1 79.25 208 PRO B CA 1
ATOM 4336 C C . PRO B 1 208 ? 15.914 -11.781 2.898 1 79.25 208 PRO B C 1
ATOM 4338 O O . PRO B 1 208 ? 16.797 -12.172 2.135 1 79.25 208 PRO B O 1
ATOM 4341 N N . GLY B 1 209 ? 15.453 -10.578 2.826 1 74.88 209 GLY B N 1
ATOM 4342 C CA . GLY B 1 209 ? 15.672 -9.617 1.753 1 74.88 209 GLY B CA 1
ATOM 4343 C C . GLY B 1 209 ? 17.094 -9.102 1.697 1 74.88 209 GLY B C 1
ATOM 4344 O O . GLY B 1 209 ? 17.484 -8.453 0.725 1 74.88 209 GLY B O 1
ATOM 4345 N N . ARG B 1 210 ? 17.875 -9.406 2.572 1 71.38 210 ARG B N 1
ATOM 4346 C CA . ARG B 1 210 ? 19.234 -8.883 2.598 1 71.38 210 ARG B CA 1
ATOM 4347 C C . ARG B 1 210 ? 20.125 -9.633 1.621 1 71.38 210 ARG B C 1
ATOM 4349 O O . ARG B 1 210 ? 21.203 -9.148 1.267 1 71.38 210 ARG B O 1
ATOM 4356 N N . PHE B 1 211 ? 19.734 -10.75 1.156 1 74.56 211 PHE B N 1
ATOM 4357 C CA . PHE B 1 211 ? 20.578 -11.586 0.318 1 74.56 211 PHE B CA 1
ATOM 4358 C C . PHE B 1 211 ? 20.375 -11.273 -1.157 1 74.56 211 PHE B C 1
ATOM 4360 O O . PHE B 1 211 ? 19.266 -10.906 -1.567 1 74.56 211 PHE B O 1
ATOM 4367 N N . SER B 1 212 ? 21.422 -11.414 -1.925 1 77.44 212 SER B N 1
ATOM 4368 C CA . SER B 1 212 ? 21.359 -11.211 -3.367 1 77.44 212 SER B CA 1
ATOM 4369 C C . SER B 1 212 ? 20.688 -12.391 -4.062 1 77.44 212 SER B C 1
ATOM 4371 O O . SER B 1 212 ? 20.609 -13.484 -3.502 1 77.44 212 SER B O 1
ATOM 4373 N N . ASP B 1 213 ? 20.312 -12.172 -5.258 1 79.94 213 ASP B N 1
ATOM 4374 C CA . ASP B 1 213 ? 19.672 -13.211 -6.047 1 79.94 213 ASP B CA 1
ATOM 4375 C C . ASP B 1 213 ? 20.594 -14.414 -6.23 1 79.94 213 ASP B C 1
ATOM 4377 O O . ASP B 1 213 ? 20.156 -15.562 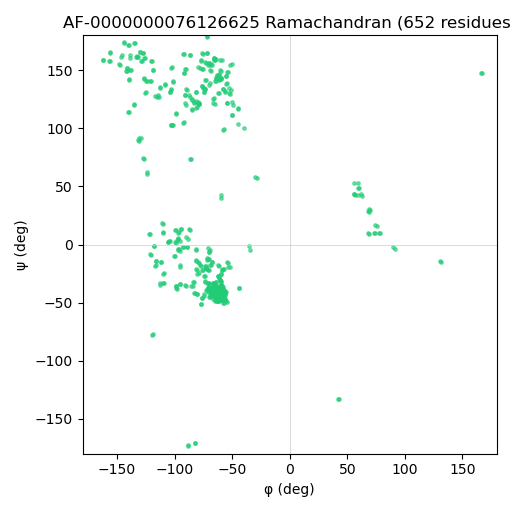-6.129 1 79.94 213 ASP B O 1
ATOM 4381 N N . GLY B 1 214 ? 21.859 -14.117 -6.535 1 81.62 214 GLY B N 1
ATOM 4382 C CA . GLY B 1 214 ? 22.828 -15.195 -6.695 1 81.62 214 GLY B CA 1
ATOM 4383 C C . GLY B 1 214 ? 23 -16.031 -5.438 1 81.62 214 GLY B C 1
ATOM 4384 O O . GLY B 1 214 ? 23.031 -17.266 -5.5 1 81.62 214 GLY B O 1
ATOM 4385 N N . GLY B 1 215 ? 23.125 -15.336 -4.352 1 82.31 215 GLY B N 1
ATOM 4386 C CA . GLY B 1 215 ? 23.25 -16.031 -3.074 1 82.31 215 GLY B CA 1
ATOM 4387 C C . GLY B 1 215 ? 22.031 -16.844 -2.717 1 82.31 215 GLY B C 1
ATOM 4388 O O . GLY B 1 215 ? 22.156 -17.984 -2.254 1 82.31 215 GLY B O 1
ATOM 4389 N N . ILE B 1 216 ? 20.938 -16.344 -2.973 1 86.31 216 ILE B N 1
ATOM 4390 C CA . ILE B 1 216 ? 19.688 -17.031 -2.689 1 86.31 216 ILE B CA 1
ATOM 4391 C C . ILE B 1 216 ? 19.562 -18.25 -3.594 1 86.31 216 ILE B C 1
ATOM 4393 O O . ILE B 1 216 ? 19.156 -19.328 -3.141 1 86.31 216 ILE B O 1
ATOM 4397 N N . PHE B 1 217 ? 19.922 -18.109 -4.828 1 90.94 217 PHE B N 1
ATOM 4398 C CA . PHE B 1 217 ? 19.828 -19.203 -5.793 1 90.94 217 PHE B CA 1
ATOM 4399 C C . PHE B 1 217 ? 20.672 -20.391 -5.355 1 90.94 217 PHE B C 1
ATOM 4401 O O . PHE B 1 217 ? 20.188 -21.531 -5.324 1 90.94 217 PHE B O 1
ATOM 4408 N N . SER B 1 218 ? 21.906 -20.141 -4.973 1 88.94 218 SER B N 1
ATOM 4409 C CA . SER B 1 218 ? 22.828 -21.219 -4.621 1 88.94 218 SER B CA 1
ATOM 4410 C C . SER B 1 218 ? 22.312 -22 -3.422 1 88.94 218 SER B C 1
ATOM 4412 O O . SER B 1 218 ? 22.562 -23.219 -3.322 1 88.94 218 SER B O 1
ATOM 4414 N N . ASN B 1 219 ? 21.562 -21.375 -2.605 1 89.12 219 ASN B N 1
ATOM 4415 C CA . ASN B 1 219 ? 21.078 -22.031 -1.387 1 89.12 219 ASN B CA 1
ATOM 4416 C C . ASN B 1 219 ? 19.625 -22.438 -1.509 1 89.12 219 ASN B C 1
ATOM 4418 O O . ASN B 1 219 ? 19.062 -23.047 -0.589 1 89.12 219 ASN B O 1
ATOM 4422 N N . SER B 1 220 ? 19.125 -22.203 -2.604 1 92 220 SER B N 1
ATOM 4423 C CA . SER B 1 220 ? 17.703 -22.5 -2.816 1 92 220 SER B CA 1
ATOM 4424 C C . SER B 1 220 ? 17.516 -23.953 -3.254 1 92 220 SER B C 1
ATOM 4426 O O . SER B 1 220 ? 18.469 -24.609 -3.695 1 92 220 SER B O 1
ATOM 4428 N N . LYS B 1 221 ? 16.328 -24.406 -3.133 1 90.12 221 LYS B N 1
ATOM 4429 C CA . LYS B 1 221 ? 15.977 -25.734 -3.621 1 90.12 221 LYS B CA 1
ATOM 4430 C C . LYS B 1 221 ? 16.141 -25.828 -5.137 1 90.12 221 LYS B C 1
ATOM 4432 O O . LYS B 1 221 ? 16.547 -26.859 -5.664 1 90.12 221 LYS B O 1
ATOM 4437 N N . ILE B 1 222 ? 15.828 -24.797 -5.793 1 91.94 222 ILE B N 1
ATOM 4438 C CA . ILE B 1 222 ? 15.953 -24.766 -7.246 1 91.94 222 ILE B CA 1
ATOM 4439 C C . ILE B 1 222 ? 17.422 -24.953 -7.645 1 91.94 222 ILE B C 1
ATOM 4441 O O . ILE B 1 222 ? 17.734 -25.781 -8.5 1 91.94 222 ILE B O 1
ATOM 4445 N N . GLY B 1 223 ? 18.234 -24.188 -6.977 1 91.5 223 GLY B N 1
ATOM 4446 C CA . GLY B 1 223 ? 19.656 -24.281 -7.262 1 91.5 223 GLY B CA 1
ATOM 4447 C C . GLY B 1 223 ? 20.25 -25.625 -6.926 1 91.5 223 GLY B C 1
ATOM 4448 O O . GLY B 1 223 ? 21 -26.203 -7.723 1 91.5 223 GLY B O 1
ATOM 4449 N N . GLN B 1 224 ? 19.938 -26.141 -5.855 1 92.69 224 GLN B N 1
ATOM 4450 C CA . GLN B 1 224 ? 20.453 -27.422 -5.406 1 92.69 224 GLN B CA 1
ATOM 4451 C C . GLN B 1 224 ? 20 -28.562 -6.316 1 92.69 224 GLN B C 1
ATOM 4453 O O . GLN B 1 224 ? 20.797 -29.422 -6.703 1 92.69 224 GLN B O 1
ATOM 4458 N N . ARG B 1 225 ? 18.781 -28.562 -6.664 1 92.38 225 ARG B N 1
ATOM 4459 C CA . ARG B 1 225 ? 18.25 -29.594 -7.539 1 92.38 225 ARG B CA 1
ATOM 4460 C C . ARG B 1 225 ? 18.875 -29.516 -8.93 1 92.38 225 ARG B C 1
ATOM 4462 O O . ARG B 1 225 ? 19.062 -30.531 -9.594 1 92.38 225 ARG B O 1
ATOM 4469 N N . SER B 1 226 ? 19.141 -28.344 -9.328 1 91.69 226 SER B N 1
ATOM 4470 C CA . SER B 1 226 ? 19.812 -28.156 -10.617 1 91.69 226 SER B CA 1
ATOM 4471 C C . SER B 1 226 ? 21.25 -28.641 -10.578 1 91.69 226 SER B C 1
ATOM 4473 O O . SER B 1 226 ? 21.703 -29.344 -11.492 1 91.69 226 SER B O 1
ATOM 4475 N N . GLU B 1 227 ? 21.891 -28.328 -9.5 1 91.38 227 GLU B N 1
ATOM 4476 C CA . GLU B 1 227 ? 23.281 -28.719 -9.336 1 91.38 227 GLU B CA 1
ATOM 4477 C C . GLU B 1 227 ? 23.438 -30.234 -9.227 1 91.38 227 GLU B C 1
ATOM 4479 O O . GLU B 1 227 ? 24.391 -30.797 -9.766 1 91.38 227 GLU B O 1
ATOM 4484 N N . ASN B 1 228 ? 22.531 -30.812 -8.609 1 92.19 228 ASN B N 1
ATOM 4485 C CA . ASN B 1 228 ? 22.578 -32.25 -8.375 1 92.19 228 ASN B CA 1
ATOM 4486 C C . ASN B 1 228 ? 21.938 -33.031 -9.516 1 92.19 228 ASN B C 1
ATOM 4488 O O . ASN B 1 228 ? 21.734 -34.25 -9.406 1 92.19 228 ASN B O 1
ATOM 4492 N N . GLU B 1 229 ? 21.531 -32.406 -10.539 1 90.44 229 GLU B N 1
ATOM 4493 C CA . GLU B 1 229 ? 20.922 -33.031 -11.727 1 90.44 229 GLU B CA 1
ATOM 4494 C C . GLU B 1 229 ? 19.672 -33.812 -11.352 1 90.44 229 GLU B C 1
ATOM 4496 O O . GLU B 1 229 ? 19.5 -34.969 -11.82 1 90.44 229 GLU B O 1
ATOM 4501 N N . GLU B 1 230 ? 18.891 -33.219 -10.516 1 91.69 230 GLU B N 1
ATOM 4502 C CA . GLU B 1 230 ? 17.688 -33.906 -10.023 1 91.69 230 GLU B CA 1
ATOM 4503 C C . GLU B 1 230 ? 16.453 -33.469 -10.805 1 91.69 230 GLU B C 1
ATOM 4505 O O . GLU B 1 230 ? 15.352 -33.906 -10.539 1 91.69 230 GLU B O 1
ATOM 4510 N N . LEU B 1 231 ? 16.594 -32.656 -11.805 1 91.88 231 LEU B N 1
ATOM 4511 C CA . LEU B 1 231 ? 15.469 -32.062 -12.523 1 91.88 231 LEU B CA 1
ATOM 4512 C C . LEU B 1 231 ? 15.172 -32.875 -13.789 1 91.88 231 LEU B C 1
ATOM 4514 O O . LEU B 1 231 ? 14.188 -32.594 -14.484 1 91.88 231 LEU B O 1
ATOM 4518 N N . ASN B 1 232 ? 15.953 -33.844 -14.094 1 92 232 ASN B N 1
ATOM 4519 C CA . ASN B 1 232 ? 15.758 -34.688 -15.273 1 92 232 ASN B CA 1
ATOM 4520 C C . ASN B 1 232 ? 15.688 -33.875 -16.547 1 92 232 ASN B C 1
ATOM 4522 O O . ASN B 1 232 ? 14.789 -34.062 -17.375 1 92 232 ASN B O 1
ATOM 4526 N N . ILE B 1 233 ? 16.562 -32.906 -16.688 1 93.19 233 ILE B N 1
ATOM 4527 C CA . ILE B 1 233 ? 16.672 -32.094 -17.891 1 93.19 233 ILE B CA 1
ATOM 4528 C C . ILE B 1 233 ? 17.219 -32.938 -19.047 1 93.19 233 ILE B C 1
ATOM 4530 O O . ILE B 1 233 ? 18.141 -33.719 -18.859 1 93.19 233 ILE B O 1
ATOM 4534 N N . PRO B 1 234 ? 16.672 -32.75 -20.203 1 93.94 234 PRO B N 1
ATOM 4535 C CA . PRO B 1 234 ? 17.156 -33.531 -21.344 1 93.94 234 PRO B CA 1
ATOM 4536 C C . PRO B 1 234 ? 18.641 -33.281 -21.641 1 93.94 234 PRO B C 1
ATOM 4538 O O . PRO B 1 234 ? 19.172 -32.25 -21.281 1 93.94 234 PRO B O 1
ATOM 4541 N N . ALA B 1 235 ? 19.219 -34.25 -22.328 1 93.19 235 ALA B N 1
ATOM 4542 C CA . ALA B 1 235 ? 20.609 -34.125 -22.719 1 93.19 235 ALA B CA 1
ATOM 4543 C C . ALA B 1 235 ? 20.797 -33.031 -23.781 1 93.19 235 ALA B C 1
ATOM 4545 O O . ALA B 1 235 ? 19.859 -32.719 -24.531 1 93.19 235 ALA B O 1
ATOM 4546 N N . PRO B 1 236 ? 21.969 -32.469 -23.719 1 94 236 PRO B N 1
ATOM 4547 C CA . PRO B 1 236 ? 22.25 -31.469 -24.766 1 94 236 PRO B CA 1
ATOM 4548 C C . PRO B 1 236 ? 22.047 -32.031 -26.172 1 94 236 PRO B C 1
ATOM 4550 O O . PRO B 1 236 ? 22.188 -33.219 -26.406 1 94 236 PRO B O 1
ATOM 4553 N N . CYS B 1 237 ? 21.656 -31.141 -27.016 1 91.5 237 CYS B N 1
ATOM 4554 C CA . CYS B 1 237 ? 21.469 -31.5 -28.406 1 91.5 237 CYS B CA 1
ATOM 4555 C C . CYS B 1 237 ? 21.875 -30.359 -29.328 1 91.5 237 CYS B C 1
ATOM 4557 O O . CYS B 1 237 ? 22.172 -29.266 -28.859 1 91.5 237 CYS B O 1
ATOM 4559 N N . CYS B 1 238 ? 21.875 -30.641 -30.625 1 90.81 238 CYS B N 1
ATOM 4560 C CA . CYS B 1 238 ? 22.281 -29.641 -31.594 1 90.81 238 CYS B CA 1
ATOM 4561 C C . CYS B 1 238 ? 21.203 -28.578 -31.797 1 90.81 238 CYS B C 1
ATOM 4563 O O . CYS B 1 238 ? 20.016 -28.906 -31.828 1 90.81 238 CYS B O 1
ATOM 4565 N N . LEU B 1 239 ? 21.688 -27.312 -31.812 1 88.94 239 LEU B N 1
ATOM 4566 C CA . LEU B 1 239 ? 20.766 -26.25 -32.156 1 88.94 239 LEU B CA 1
ATOM 4567 C C . LEU B 1 239 ? 20.266 -26.422 -33.594 1 88.94 239 LEU B C 1
ATOM 4569 O O . LEU B 1 239 ? 21 -26.859 -34.469 1 88.94 239 LEU B O 1
ATOM 4573 N N . SER B 1 240 ? 19.047 -26.047 -33.781 1 80.38 240 SER B N 1
ATOM 4574 C CA . SER B 1 240 ? 18.469 -26.203 -35.094 1 80.38 240 SER B CA 1
ATOM 4575 C C . SER B 1 240 ? 19.344 -25.516 -36.156 1 80.38 240 SER B C 1
ATOM 4577 O O . SER B 1 240 ? 19.641 -24.328 -36.031 1 80.38 240 SER B O 1
ATOM 4579 N N . GLY B 1 241 ? 19.781 -26.203 -37.094 1 80.5 241 GLY B N 1
ATOM 4580 C CA . GLY B 1 241 ? 20.516 -25.641 -38.219 1 80.5 241 GLY B CA 1
ATOM 4581 C C . GLY B 1 241 ? 22.016 -25.594 -37.969 1 80.5 241 GLY B C 1
ATOM 4582 O O . GLY B 1 241 ? 22.75 -25 -38.781 1 80.5 241 GLY B O 1
ATOM 4583 N N . THR B 1 242 ? 22.406 -26.016 -36.781 1 84.19 242 THR B N 1
ATOM 4584 C CA . THR B 1 242 ? 23.828 -26 -36.469 1 84.19 242 THR B CA 1
ATOM 4585 C C . THR B 1 242 ? 24.297 -27.359 -35.969 1 84.19 242 THR B C 1
ATOM 4587 O O . THR B 1 242 ? 23.484 -28.234 -35.688 1 84.19 242 THR B O 1
ATOM 4590 N N . ASP B 1 243 ? 25.672 -27.531 -35.969 1 87.81 243 ASP B N 1
ATOM 4591 C CA . ASP B 1 243 ? 26.281 -28.766 -35.438 1 87.81 243 ASP B CA 1
ATOM 4592 C C . ASP B 1 243 ? 26.797 -28.547 -34.031 1 87.81 243 ASP B C 1
ATOM 4594 O O . ASP B 1 243 ? 27.469 -29.406 -33.469 1 87.81 243 ASP B O 1
ATOM 4598 N N . ASN B 1 244 ? 26.375 -27.438 -33.5 1 87.69 244 ASN B N 1
ATOM 4599 C CA . ASN B 1 244 ? 26.828 -27.125 -32.156 1 87.69 244 ASN B CA 1
ATOM 4600 C C . ASN B 1 244 ? 25.891 -27.688 -31.078 1 87.69 244 ASN B C 1
ATOM 4602 O O . ASN B 1 244 ? 24.703 -27.375 -31.078 1 87.69 244 ASN B O 1
ATOM 4606 N N . THR B 1 245 ? 26.422 -28.516 -30.266 1 91.38 245 THR B N 1
ATOM 4607 C CA . THR B 1 245 ? 25.656 -29.094 -29.172 1 91.38 245 THR B CA 1
ATOM 4608 C C . THR B 1 245 ? 25.547 -28.109 -28 1 91.38 245 THR B C 1
ATOM 4610 O O . THR B 1 245 ? 26.562 -27.609 -27.531 1 91.38 245 THR B O 1
ATOM 4613 N N . CYS B 1 246 ? 24.344 -27.859 -27.688 1 93.38 246 CYS B N 1
ATOM 4614 C CA . CYS B 1 246 ? 24.094 -26.922 -26.594 1 93.38 246 CYS B CA 1
ATOM 4615 C C . CYS B 1 246 ? 23.172 -27.531 -25.547 1 93.38 246 CYS B C 1
ATOM 4617 O O . CYS B 1 246 ? 22.234 -28.25 -25.875 1 93.38 246 CYS B O 1
ATOM 4619 N N . PRO B 1 247 ? 23.406 -27.25 -24.297 1 95.5 247 PRO B N 1
ATOM 4620 C CA . PRO B 1 247 ? 22.516 -27.734 -23.234 1 95.5 247 PRO B CA 1
ATOM 4621 C C . PRO B 1 247 ? 21.234 -26.922 -23.141 1 95.5 247 PRO B C 1
ATOM 4623 O O . PRO B 1 247 ? 21.109 -25.859 -23.781 1 95.5 247 PRO B O 1
ATOM 4626 N N . TYR B 1 248 ? 20.203 -27.562 -22.547 1 96.56 248 TYR B N 1
ATOM 4627 C CA . TYR B 1 248 ? 19.016 -26.812 -22.141 1 96.56 248 TYR B CA 1
ATOM 4628 C C . TYR B 1 248 ? 19.297 -25.984 -20.891 1 96.56 248 TYR B C 1
ATOM 4630 O O . TYR B 1 248 ? 19.953 -26.453 -19.953 1 96.56 248 TYR B O 1
ATOM 4638 N N . VAL B 1 249 ? 18.844 -24.672 -20.891 1 97.31 249 VAL B N 1
ATOM 4639 C CA . VAL B 1 249 ? 19.328 -23.781 -19.859 1 97.31 249 VAL B CA 1
ATOM 4640 C C . VAL B 1 249 ? 18.188 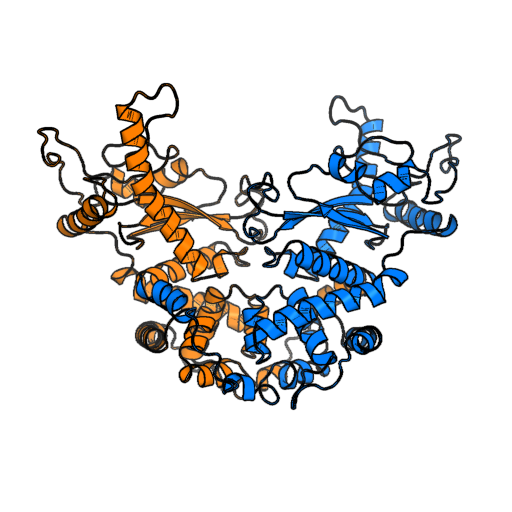-22.922 -19.328 1 97.31 249 VAL B C 1
ATOM 4642 O O . VAL B 1 249 ? 17.234 -22.625 -20.062 1 97.31 249 VAL B O 1
ATOM 4645 N N . PHE B 1 250 ? 18.297 -22.562 -18.078 1 97.56 250 PHE B N 1
ATOM 4646 C CA . PHE B 1 250 ? 17.562 -21.422 -17.547 1 97.56 250 PHE B CA 1
ATOM 4647 C C . PHE B 1 250 ? 18.219 -20.109 -17.938 1 97.56 250 PHE B C 1
ATOM 4649 O O . PHE B 1 250 ? 19.438 -20.062 -18.125 1 97.56 250 PHE B O 1
ATOM 4656 N N . VAL B 1 251 ? 17.406 -19.094 -18.031 1 98.12 251 VAL B N 1
ATOM 4657 C CA . VAL B 1 251 ? 17.969 -17.781 -18.344 1 98.12 251 VAL B CA 1
ATOM 4658 C C . VAL B 1 251 ? 17.781 -16.844 -17.141 1 98.12 251 VAL B C 1
ATOM 4660 O O . VAL B 1 251 ? 16.688 -16.766 -16.578 1 98.12 251 VAL B O 1
ATOM 4663 N N . GLY B 1 252 ? 18.781 -16.219 -16.656 1 96.75 252 GLY B N 1
ATOM 4664 C CA . GLY B 1 252 ? 18.781 -15.258 -15.555 1 96.75 252 GLY B CA 1
ATOM 4665 C C . GLY B 1 252 ? 19.594 -14.016 -15.844 1 96.75 252 GLY B C 1
ATOM 4666 O O . GLY B 1 252 ? 20.234 -13.914 -16.906 1 96.75 252 GLY B O 1
ATOM 4667 N N . ASP B 1 253 ? 19.547 -13.07 -15.008 1 93.88 253 ASP B N 1
ATOM 4668 C CA . ASP B 1 253 ? 20.328 -11.852 -15.195 1 93.88 253 ASP B CA 1
ATOM 4669 C C . ASP B 1 253 ? 21.766 -12.047 -14.719 1 93.88 253 ASP B C 1
ATOM 4671 O O . ASP B 1 253 ? 22.203 -13.18 -14.492 1 93.88 253 ASP B O 1
ATOM 4675 N N . GLU B 1 254 ? 22.547 -11 -14.641 1 92.12 254 GLU B N 1
ATOM 4676 C CA . GLU B 1 254 ? 23.969 -11.055 -14.344 1 92.12 254 GLU B CA 1
ATOM 4677 C C . GLU B 1 254 ? 24.219 -11.484 -12.898 1 92.12 254 GLU B C 1
ATOM 4679 O O . GLU B 1 254 ? 25.328 -11.914 -12.555 1 92.12 254 GLU B O 1
ATOM 4684 N N . ALA B 1 255 ? 23.219 -11.375 -12.125 1 89.56 255 ALA B N 1
ATOM 4685 C CA . ALA B 1 255 ? 23.375 -11.734 -10.719 1 89.56 255 ALA B CA 1
ATOM 4686 C C . ALA B 1 255 ? 23.469 -13.242 -10.539 1 89.56 255 ALA B C 1
ATOM 4688 O O . ALA B 1 255 ? 23.938 -13.719 -9.5 1 89.56 255 ALA B O 1
ATOM 4689 N N . PHE B 1 256 ? 23.047 -14.008 -11.523 1 93.5 256 PHE B N 1
ATOM 4690 C CA . PHE B 1 256 ? 23.094 -15.469 -11.461 1 93.5 256 PHE B CA 1
ATOM 4691 C C . PHE B 1 256 ? 24.422 -15.984 -12.031 1 93.5 256 PHE B C 1
ATOM 4693 O O . PHE B 1 256 ? 25.016 -15.352 -12.898 1 93.5 256 PHE B O 1
ATOM 4700 N N . PRO B 1 257 ? 24.859 -17.062 -11.578 1 92.88 257 PRO B N 1
ATOM 4701 C CA . PRO B 1 257 ? 26.109 -17.625 -12.109 1 92.88 257 PRO B CA 1
ATOM 4702 C C . PRO B 1 257 ? 25.922 -18.281 -13.477 1 92.88 257 PRO B C 1
ATOM 4704 O O . PRO B 1 257 ? 24.828 -18.75 -13.805 1 92.88 257 PRO B O 1
ATOM 4707 N N . LEU B 1 258 ? 27.031 -18.25 -14.242 1 94 258 LEU B N 1
ATOM 4708 C CA . LEU B 1 258 ? 27.047 -19.016 -15.484 1 94 258 LEU B CA 1
ATOM 4709 C C . LEU B 1 258 ? 27.312 -20.5 -15.211 1 94 258 LEU B C 1
ATOM 4711 O O . LEU B 1 258 ? 28.312 -20.844 -14.578 1 94 258 LEU B O 1
ATOM 4715 N N . LYS B 1 259 ? 26.391 -21.312 -15.609 1 94.38 259 LYS B N 1
ATOM 4716 C CA . LYS B 1 259 ? 26.5 -22.766 -15.453 1 94.38 259 LYS B CA 1
ATOM 4717 C C . LYS B 1 259 ? 25.969 -23.484 -16.688 1 94.38 259 LYS B C 1
ATOM 4719 O O . LYS B 1 259 ? 25.422 -22.859 -17.594 1 94.38 259 LYS B O 1
ATOM 4724 N N . GLN B 1 260 ? 26.172 -24.797 -16.719 1 93.5 260 GLN B N 1
ATOM 4725 C CA . GLN B 1 260 ? 25.688 -25.594 -17.844 1 93.5 260 GLN B CA 1
ATOM 4726 C C . GLN B 1 260 ? 24.172 -25.516 -17.969 1 93.5 260 GLN B C 1
ATOM 4728 O O . GLN B 1 260 ? 23.625 -25.594 -19.078 1 93.5 260 GLN B O 1
ATOM 4733 N N . TYR B 1 261 ? 23.547 -25.297 -16.812 1 94.81 261 TYR B N 1
ATOM 4734 C CA . TYR B 1 261 ? 22.078 -25.25 -16.812 1 94.81 261 TYR B CA 1
ATOM 4735 C C . TYR B 1 261 ? 21.562 -23.828 -16.672 1 94.81 261 TYR B C 1
ATOM 4737 O O . TYR B 1 261 ? 20.359 -23.594 -16.562 1 94.81 261 TYR B O 1
ATOM 4745 N N . MET B 1 262 ? 22.484 -22.812 -16.609 1 96.12 262 MET B N 1
ATOM 4746 C CA . MET B 1 262 ? 22.125 -21.422 -16.359 1 96.12 262 MET B CA 1
ATOM 4747 C C . MET B 1 262 ? 22.875 -20.5 -17.312 1 96.12 262 MET B C 1
ATOM 4749 O O . MET B 1 262 ? 24.094 -20.5 -17.359 1 96.12 262 MET B O 1
ATOM 4753 N N . MET B 1 263 ? 22.125 -19.766 -18.078 1 96.38 263 MET B N 1
ATOM 4754 C CA . MET B 1 263 ? 22.703 -18.812 -19.031 1 96.38 263 MET B CA 1
ATOM 4755 C C . MET B 1 263 ? 22.469 -17.375 -18.562 1 96.38 263 MET B C 1
ATOM 4757 O O . MET B 1 263 ? 21.375 -17.047 -18.109 1 96.38 263 MET B O 1
ATOM 4761 N N . ARG B 1 264 ? 23.344 -16.531 -18.641 1 95.69 264 ARG B N 1
ATOM 4762 C CA . ARG B 1 264 ? 23.297 -15.109 -18.312 1 95.69 264 ARG B CA 1
ATOM 4763 C C . ARG B 1 264 ? 23.922 -14.273 -19.438 1 95.69 264 ARG B C 1
ATOM 4765 O O . ARG B 1 264 ? 24.641 -14.805 -20.281 1 95.69 264 ARG B O 1
ATOM 4772 N N . PRO B 1 265 ? 23.656 -13.031 -19.469 1 95.38 265 PRO B N 1
ATOM 4773 C CA . PRO B 1 265 ? 24.203 -12.203 -20.547 1 95.38 265 PRO B CA 1
ATOM 4774 C C . PRO B 1 265 ? 25.719 -11.992 -20.406 1 95.38 265 PRO B C 1
ATOM 4776 O O . PRO B 1 265 ? 26.266 -12.125 -19.312 1 95.38 265 PRO B O 1
ATOM 4779 N N . TYR B 1 266 ? 26.312 -11.727 -21.641 1 93.44 266 TYR B N 1
ATOM 4780 C CA . TYR B 1 266 ? 27.703 -11.258 -21.609 1 93.44 266 TYR B CA 1
ATOM 4781 C C . TYR B 1 266 ? 27.812 -9.93 -20.875 1 93.44 266 TYR B C 1
ATOM 4783 O O . TYR B 1 266 ? 26.906 -9.094 -20.953 1 93.44 266 TYR B O 1
ATOM 4791 N N . PRO B 1 267 ? 28.891 -9.812 -20.141 1 88.81 267 PRO B N 1
ATOM 4792 C CA . PRO B 1 267 ? 29.094 -8.516 -19.484 1 88.81 267 PRO B CA 1
ATOM 4793 C C . PRO B 1 267 ? 29.078 -7.344 -20.469 1 88.81 267 PRO B C 1
ATOM 4795 O O . PRO B 1 267 ? 29.469 -7.496 -21.625 1 88.81 267 PRO B O 1
ATOM 4798 N N . ARG B 1 268 ? 28.547 -6.23 -20.031 1 81 268 ARG B N 1
ATOM 4799 C CA . ARG B 1 268 ? 28.297 -5.066 -20.875 1 81 268 ARG B CA 1
ATOM 4800 C C . ARG B 1 268 ? 29.609 -4.406 -21.312 1 81 268 ARG B C 1
ATOM 4802 O O . ARG B 1 268 ? 29.609 -3.564 -22.203 1 81 268 ARG B O 1
ATOM 4809 N N . THR B 1 269 ? 30.656 -4.879 -20.828 1 80.81 269 THR B N 1
ATOM 4810 C CA . THR B 1 269 ? 31.922 -4.266 -21.219 1 80.81 269 THR B CA 1
ATOM 4811 C C . THR B 1 269 ? 32.438 -4.887 -22.516 1 80.81 269 THR B C 1
ATOM 4813 O O . THR B 1 269 ? 32.531 -6.109 -22.641 1 80.81 269 THR B O 1
ATOM 4816 N N . GLN B 1 270 ? 32.781 -4.098 -23.625 1 81.75 270 GLN B N 1
ATOM 4817 C CA . GLN B 1 270 ? 33.469 -4.434 -24.891 1 81.75 270 GLN B CA 1
ATOM 4818 C C . GLN B 1 270 ? 32.688 -5.5 -25.641 1 81.75 270 GLN B C 1
ATOM 4820 O O . GLN B 1 270 ? 33.25 -6.523 -26.047 1 81.75 270 GLN B O 1
ATOM 4825 N N . LEU B 1 271 ? 31.438 -5.285 -25.859 1 84.69 271 LEU B N 1
ATOM 4826 C CA . LEU B 1 271 ? 30.578 -6.234 -26.562 1 84.69 271 LEU B CA 1
ATOM 4827 C C . LEU B 1 271 ? 30.75 -6.109 -28.062 1 84.69 271 LEU B C 1
ATOM 4829 O O . LEU B 1 271 ? 30.672 -5.004 -28.609 1 84.69 271 LEU B O 1
ATOM 4833 N N . ASP B 1 272 ? 31.219 -7.223 -28.688 1 88.56 272 ASP B N 1
ATOM 4834 C CA . ASP B 1 272 ? 31.141 -7.258 -30.141 1 88.56 272 ASP B CA 1
ATOM 4835 C C . ASP B 1 272 ? 29.703 -7.43 -30.625 1 88.56 272 ASP B C 1
ATOM 4837 O O . ASP B 1 272 ? 28.781 -7.508 -29.797 1 88.56 272 ASP B O 1
ATOM 4841 N N . TYR B 1 273 ? 29.516 -7.445 -31.859 1 90 273 TYR B N 1
ATOM 4842 C CA . TYR B 1 273 ? 28.188 -7.434 -32.438 1 90 273 TYR B CA 1
ATOM 4843 C C . TYR B 1 273 ? 27.438 -8.711 -32.125 1 90 273 TYR B C 1
ATOM 4845 O O . TYR B 1 273 ? 26.25 -8.672 -31.75 1 90 273 TYR B O 1
ATOM 4853 N N . THR B 1 274 ? 28.078 -9.805 -32.219 1 89.38 274 THR B N 1
ATOM 4854 C CA . THR B 1 274 ? 27.438 -11.094 -31.969 1 89.38 274 THR B CA 1
ATOM 4855 C C . THR B 1 274 ? 27.016 -11.219 -30.516 1 89.38 274 THR B C 1
ATOM 4857 O O . THR B 1 274 ? 25.922 -11.711 -30.219 1 89.38 274 THR B O 1
ATOM 4860 N N . LYS B 1 275 ? 27.828 -10.703 -29.688 1 92.19 275 LYS B N 1
ATOM 4861 C CA . LYS B 1 275 ? 27.531 -10.75 -28.266 1 92.19 275 LYS B CA 1
ATOM 4862 C C . LYS B 1 275 ? 26.359 -9.828 -27.906 1 92.19 275 LYS B C 1
ATOM 4864 O O . LYS B 1 275 ? 25.547 -10.148 -27.031 1 92.19 275 LYS B O 1
ATOM 4869 N N . ARG B 1 276 ? 26.281 -8.789 -28.609 1 92.75 276 ARG B N 1
ATOM 4870 C CA . ARG B 1 276 ? 25.172 -7.859 -28.406 1 92.75 276 ARG B CA 1
ATOM 4871 C C . ARG B 1 276 ? 23.844 -8.484 -28.812 1 92.75 276 ARG B C 1
ATOM 4873 O O . ARG B 1 276 ? 22.828 -8.32 -28.125 1 92.75 276 ARG B O 1
ATOM 4880 N N . ILE B 1 277 ? 23.922 -9.133 -29.906 1 92.06 277 ILE B N 1
ATOM 4881 C CA . ILE B 1 277 ? 22.719 -9.797 -30.391 1 92.06 277 ILE B CA 1
ATOM 4882 C C . ILE B 1 277 ? 22.297 -10.883 -29.406 1 92.06 277 ILE B C 1
ATOM 4884 O O . ILE B 1 277 ? 21.109 -11.016 -29.094 1 92.06 277 ILE B O 1
ATOM 4888 N N . PHE B 1 278 ? 23.297 -11.586 -28.984 1 93.44 278 PHE B N 1
ATOM 4889 C CA . PHE B 1 278 ? 23.016 -12.633 -28 1 93.44 278 PHE B CA 1
ATOM 4890 C C . PHE B 1 278 ? 22.359 -12.047 -26.75 1 93.44 278 PHE B C 1
ATOM 4892 O O . PHE B 1 278 ? 21.344 -12.547 -26.281 1 93.44 278 PHE B O 1
ATOM 4899 N N . ASN B 1 279 ? 22.969 -11 -26.219 1 94.62 279 ASN B N 1
ATOM 4900 C CA . ASN B 1 279 ? 22.438 -10.359 -25.016 1 94.62 279 ASN B CA 1
ATOM 4901 C C . ASN B 1 279 ? 21.016 -9.859 -25.234 1 94.62 279 ASN B C 1
ATOM 4903 O O . ASN B 1 279 ? 20.188 -9.93 -24.328 1 94.62 279 ASN B O 1
ATOM 4907 N N . TYR B 1 280 ? 20.766 -9.406 -26.391 1 93.5 280 TYR B N 1
ATOM 4908 C CA . TYR B 1 280 ? 19.422 -8.938 -26.719 1 93.5 280 TYR B CA 1
ATOM 4909 C C . TYR B 1 280 ? 18.422 -10.086 -26.688 1 93.5 280 TYR B C 1
ATOM 4911 O O . TYR B 1 280 ? 17.344 -9.961 -26.109 1 93.5 280 TYR B O 1
ATOM 4919 N N . ARG B 1 281 ? 18.734 -11.148 -27.312 1 94.19 281 ARG B N 1
ATOM 4920 C CA . ARG B 1 281 ? 17.844 -12.305 -27.359 1 94.19 281 ARG B CA 1
ATOM 4921 C C . ARG B 1 281 ? 17.625 -12.883 -25.969 1 94.19 281 ARG B C 1
ATOM 4923 O O . ARG B 1 281 ? 16.5 -13.25 -25.625 1 94.19 281 ARG B O 1
ATOM 4930 N N . LEU B 1 282 ? 18.656 -12.961 -25.25 1 96.31 282 LEU B N 1
ATOM 4931 C CA . LEU B 1 282 ? 18.562 -13.469 -23.875 1 96.31 282 LEU B CA 1
ATOM 4932 C C . LEU B 1 282 ? 17.656 -12.578 -23.031 1 96.31 282 LEU B C 1
ATOM 4934 O O . LEU B 1 282 ? 16.844 -13.07 -22.25 1 96.31 282 LEU B O 1
ATOM 4938 N N . SER B 1 283 ? 17.812 -11.328 -23.188 1 95.69 283 SER B N 1
ATOM 4939 C CA . SER B 1 283 ? 17.016 -10.375 -22.438 1 95.69 283 SER B CA 1
ATOM 4940 C C . SER B 1 283 ? 15.523 -10.539 -22.734 1 95.69 283 SER B C 1
ATOM 4942 O O . SER B 1 283 ? 14.688 -10.414 -21.844 1 95.69 283 SER B O 1
ATOM 4944 N N . ARG B 1 284 ? 15.234 -10.773 -23.906 1 95.62 284 ARG B N 1
ATOM 4945 C CA . ARG B 1 284 ? 13.844 -10.977 -24.312 1 95.62 284 ARG B CA 1
ATOM 4946 C C . ARG B 1 284 ? 13.242 -12.195 -23.625 1 95.62 284 ARG B C 1
ATOM 4948 O O . ARG B 1 284 ? 12.109 -12.141 -23.125 1 95.62 284 ARG B O 1
ATOM 4955 N N . ALA B 1 285 ? 13.992 -13.234 -23.594 1 97.19 285 ALA B N 1
ATOM 4956 C CA . ALA B 1 285 ? 13.539 -14.453 -22.938 1 97.19 285 ALA B CA 1
ATOM 4957 C C . ALA B 1 285 ? 13.453 -14.25 -21.422 1 97.19 285 ALA B C 1
ATOM 4959 O O . ALA B 1 285 ? 12.5 -14.711 -20.781 1 97.19 285 ALA B O 1
ATOM 4960 N N . ARG B 1 286 ? 14.391 -13.586 -20.906 1 96.88 286 ARG B N 1
ATOM 4961 C CA . ARG B 1 286 ? 14.461 -13.352 -19.469 1 96.88 286 ARG B CA 1
ATOM 4962 C C . ARG B 1 286 ? 13.297 -12.484 -19 1 96.88 286 ARG B C 1
ATOM 4964 O O . ARG B 1 286 ? 12.781 -12.68 -17.891 1 96.88 286 ARG B O 1
ATOM 4971 N N . ARG B 1 287 ? 12.844 -11.547 -19.734 1 96.56 287 ARG B N 1
ATOM 4972 C CA . ARG B 1 287 ? 11.812 -10.57 -19.375 1 96.56 287 ARG B CA 1
ATOM 4973 C C . ARG B 1 287 ? 10.492 -11.266 -19.062 1 96.56 287 ARG B C 1
ATOM 4975 O O . ARG B 1 287 ? 9.602 -10.68 -18.453 1 96.56 287 ARG B O 1
ATOM 4982 N N . VAL B 1 288 ? 10.367 -12.523 -19.516 1 97.38 288 VAL B N 1
ATOM 4983 C CA . VAL B 1 288 ? 9.133 -13.273 -19.297 1 97.38 288 VAL B CA 1
ATOM 4984 C C . VAL B 1 288 ? 8.844 -13.383 -17.812 1 97.38 288 VAL B C 1
ATOM 4986 O O . VAL B 1 288 ? 7.695 -13.234 -17.375 1 97.38 288 VAL B O 1
ATOM 4989 N N . ILE B 1 289 ? 9.852 -13.578 -17.016 1 97.75 289 ILE B N 1
ATOM 4990 C CA . ILE B 1 289 ? 9.664 -13.727 -15.578 1 97.75 289 ILE B CA 1
ATOM 4991 C C . ILE B 1 289 ? 9.273 -12.391 -14.961 1 97.75 289 ILE B C 1
ATOM 4993 O O . ILE B 1 289 ? 8.469 -12.336 -14.031 1 97.75 289 ILE B O 1
ATOM 4997 N N . GLU B 1 290 ? 9.828 -11.32 -15.422 1 95.69 290 GLU B N 1
ATOM 4998 C CA . GLU B 1 290 ? 9.438 -9.992 -14.953 1 95.69 290 GLU B CA 1
ATOM 4999 C C . GLU B 1 290 ? 7.965 -9.719 -15.242 1 95.69 290 GLU B C 1
ATOM 5001 O O . GLU B 1 290 ? 7.254 -9.164 -14.398 1 95.69 290 GLU B O 1
ATOM 5006 N N . ASN B 1 291 ? 7.609 -10.109 -16.406 1 96.06 291 ASN B N 1
ATOM 5007 C CA . ASN B 1 291 ? 6.207 -9.969 -16.781 1 96.06 291 ASN B CA 1
ATOM 5008 C C . ASN B 1 291 ? 5.301 -10.844 -15.93 1 96.06 291 ASN B C 1
ATOM 5010 O O . ASN B 1 291 ? 4.207 -10.43 -15.547 1 96.06 291 ASN B O 1
ATOM 5014 N N . ALA B 1 292 ? 5.746 -12.031 -15.703 1 97.06 292 ALA B N 1
ATOM 5015 C CA . ALA B 1 292 ? 4.973 -12.922 -14.844 1 97.06 292 ALA B CA 1
ATOM 5016 C C . ALA B 1 292 ? 4.75 -12.305 -13.469 1 97.06 292 ALA B C 1
ATOM 5018 O O . ALA B 1 292 ? 3.635 -12.344 -12.938 1 97.06 292 ALA B O 1
ATOM 5019 N N . PHE B 1 293 ? 5.793 -11.703 -12.867 1 96.81 293 PHE B N 1
ATOM 5020 C CA . PHE B 1 293 ? 5.668 -11.016 -11.586 1 96.81 293 PHE B CA 1
ATOM 5021 C C . PHE B 1 293 ? 4.695 -9.844 -11.703 1 96.81 293 PHE B C 1
ATOM 5023 O O . PHE B 1 293 ? 3.912 -9.594 -10.781 1 96.81 293 PHE B O 1
ATOM 5030 N N . GLY B 1 294 ? 4.777 -9.141 -12.781 1 94.44 294 GLY B N 1
ATOM 5031 C CA . GLY B 1 294 ? 3.869 -8.031 -13.016 1 94.44 294 GLY B CA 1
ATOM 5032 C C . GLY B 1 294 ? 2.412 -8.453 -13.078 1 94.44 294 GLY B C 1
ATOM 5033 O O . GLY B 1 294 ? 1.547 -7.797 -12.492 1 94.44 294 GLY B O 1
ATOM 5034 N N . ILE B 1 295 ? 2.184 -9.523 -13.773 1 96.06 295 ILE B N 1
ATOM 5035 C CA . ILE B 1 295 ? 0.83 -10.055 -13.898 1 96.06 295 ILE B CA 1
ATOM 5036 C C . ILE B 1 295 ? 0.324 -10.5 -12.531 1 96.06 295 ILE B C 1
ATOM 5038 O O . ILE B 1 295 ? -0.812 -10.211 -12.148 1 96.06 295 ILE B O 1
ATOM 5042 N N . LEU B 1 296 ? 1.157 -11.172 -11.844 1 96.75 296 LEU B N 1
ATOM 5043 C CA . LEU B 1 296 ? 0.824 -11.609 -10.492 1 96.75 296 LEU B CA 1
ATOM 5044 C C . LEU B 1 296 ? 0.41 -10.43 -9.625 1 96.75 296 LEU B C 1
ATOM 5046 O O . LEU B 1 296 ? -0.641 -10.469 -8.977 1 96.75 296 LEU B O 1
ATOM 5050 N N . ALA B 1 297 ? 1.18 -9.391 -9.625 1 94.75 297 ALA B N 1
ATOM 5051 C CA . ALA B 1 297 ? 0.939 -8.234 -8.773 1 94.75 297 ALA B CA 1
ATOM 5052 C C . ALA B 1 297 ? -0.293 -7.461 -9.234 1 94.75 297 ALA B C 1
ATOM 5054 O O . ALA B 1 297 ? -1.002 -6.867 -8.414 1 94.75 297 ALA B O 1
ATOM 5055 N N . SER B 1 298 ? -0.496 -7.441 -10.508 1 93.25 298 SER B N 1
ATOM 5056 C CA . SER B 1 298 ? -1.657 -6.742 -11.047 1 93.25 298 SER B CA 1
ATOM 5057 C C . SER B 1 298 ? -2.953 -7.453 -10.672 1 93.25 298 SER B C 1
ATOM 5059 O O . SER B 1 298 ? -3.973 -6.805 -10.422 1 93.25 298 SER B O 1
ATOM 5061 N N . ARG B 1 299 ? -2.879 -8.719 -10.672 1 95.56 299 ARG B N 1
ATOM 5062 C CA . ARG B 1 299 ? -4.062 -9.5 -10.328 1 95.56 299 ARG B CA 1
ATOM 5063 C C . ARG B 1 299 ? -4.297 -9.5 -8.82 1 95.56 299 ARG B C 1
ATOM 5065 O O . ARG B 1 299 ? -5.406 -9.211 -8.359 1 95.56 299 ARG B O 1
ATOM 5072 N N . TRP B 1 300 ? -3.264 -9.828 -8.117 1 97.19 300 TRP B N 1
ATOM 5073 C CA . TRP B 1 300 ? -3.334 -9.852 -6.66 1 97.19 300 TRP B CA 1
ATOM 5074 C C . TRP B 1 300 ? -2.646 -8.625 -6.062 1 97.19 300 TRP B C 1
ATOM 5076 O O . TRP B 1 300 ? -1.438 -8.641 -5.824 1 97.19 300 TRP B O 1
ATOM 5086 N N . ARG B 1 301 ? -3.393 -7.711 -5.656 1 94.62 301 ARG B N 1
ATOM 5087 C CA . ARG B 1 301 ? -2.906 -6.371 -5.34 1 94.62 301 ARG B CA 1
ATOM 5088 C C . ARG B 1 301 ? -2.295 -6.324 -3.943 1 94.62 301 ARG B C 1
ATOM 5090 O O . ARG B 1 301 ? -1.731 -5.305 -3.541 1 94.62 301 ARG B O 1
ATOM 5097 N N . ILE B 1 302 ? -2.395 -7.441 -3.232 1 95.81 302 ILE B N 1
ATOM 5098 C CA . ILE B 1 302 ? -1.699 -7.562 -1.956 1 95.81 302 ILE B CA 1
ATOM 5099 C C . ILE B 1 302 ? -0.202 -7.34 -2.16 1 95.81 302 ILE B C 1
ATOM 5101 O O . ILE B 1 302 ? 0.504 -6.941 -1.231 1 95.81 302 ILE B O 1
ATOM 5105 N N . PHE B 1 303 ? 0.278 -7.508 -3.408 1 94.38 303 PHE B N 1
ATOM 5106 C CA . PHE B 1 303 ? 1.705 -7.41 -3.691 1 94.38 303 PHE B CA 1
ATOM 5107 C C . PHE B 1 303 ? 2.092 -5.973 -4.023 1 94.38 303 PHE B C 1
ATOM 5109 O O . PHE B 1 303 ? 3.271 -5.668 -4.211 1 94.38 303 PHE B O 1
ATOM 5116 N N . ARG B 1 304 ? 1.141 -5.098 -4.051 1 89.38 304 ARG B N 1
ATOM 5117 C CA . ARG B 1 304 ? 1.422 -3.711 -4.418 1 89.38 304 ARG B CA 1
ATOM 5118 C C . ARG B 1 304 ? 1.603 -2.844 -3.176 1 89.38 304 ARG B C 1
ATOM 5120 O O . ARG B 1 304 ? 1.674 -1.616 -3.275 1 89.38 304 ARG B O 1
ATOM 5127 N N . ARG B 1 305 ? 1.587 -3.467 -2.051 1 88.19 305 ARG B N 1
ATOM 5128 C CA . ARG B 1 305 ? 1.803 -2.791 -0.775 1 88.19 305 ARG B CA 1
ATOM 5129 C C . ARG B 1 305 ? 2.543 -3.695 0.206 1 88.19 305 ARG B C 1
ATOM 5131 O O . ARG B 1 305 ? 2.59 -4.914 0.02 1 88.19 305 ARG B O 1
ATOM 5138 N N . PRO B 1 306 ? 3.072 -3.059 1.205 1 87.38 306 PRO B N 1
ATOM 5139 C CA . PRO B 1 306 ? 3.666 -3.922 2.23 1 87.38 306 PRO B CA 1
ATOM 5140 C C . PRO B 1 306 ? 2.639 -4.828 2.902 1 87.38 306 PRO B C 1
ATOM 5142 O O . PRO B 1 306 ? 1.57 -4.363 3.309 1 87.38 306 PRO B O 1
ATOM 5145 N N . ILE B 1 307 ? 3.004 -6.078 2.949 1 90.62 307 ILE B N 1
ATOM 5146 C CA . ILE B 1 307 ? 2.127 -7.035 3.609 1 90.62 307 ILE B CA 1
ATOM 5147 C C . ILE B 1 307 ? 2.295 -6.934 5.125 1 90.62 307 ILE B C 1
ATOM 5149 O O . ILE B 1 307 ? 3.402 -7.086 5.641 1 90.62 307 ILE B O 1
ATOM 5153 N N . LEU B 1 308 ? 1.19 -6.629 5.75 1 87.5 308 LEU B N 1
ATOM 5154 C CA . LEU B 1 308 ? 1.21 -6.504 7.203 1 87.5 308 LEU B CA 1
ATOM 5155 C C . LEU B 1 308 ? 1.003 -7.855 7.871 1 87.5 308 LEU B C 1
ATOM 5157 O O . LEU B 1 308 ? -0.037 -8.094 8.484 1 87.5 308 LEU B O 1
ATOM 5161 N N . ALA B 1 309 ? 1.94 -8.664 7.848 1 88.69 309 ALA B N 1
ATOM 5162 C CA . ALA B 1 309 ? 1.915 -10.008 8.414 1 88.69 309 ALA B CA 1
ATOM 5163 C C . ALA B 1 309 ? 3.324 -10.492 8.742 1 88.69 309 ALA B C 1
ATOM 5165 O O . ALA B 1 309 ? 4.309 -9.867 8.352 1 88.69 309 ALA B O 1
ATOM 5166 N N . THR B 1 310 ? 3.395 -11.484 9.469 1 87.56 310 THR B N 1
ATOM 5167 C CA . THR B 1 310 ? 4.676 -12.102 9.781 1 87.56 310 THR B CA 1
ATOM 5168 C C . THR B 1 310 ? 5.301 -12.711 8.523 1 87.56 310 THR B C 1
ATOM 5170 O O . THR B 1 310 ? 4.605 -12.969 7.543 1 87.56 310 THR B O 1
ATOM 5173 N N . PRO B 1 311 ? 6.617 -12.93 8.562 1 88.19 311 PRO B N 1
ATOM 5174 C CA . PRO B 1 311 ? 7.27 -13.555 7.406 1 88.19 311 PRO B CA 1
ATOM 5175 C C . PRO B 1 311 ? 6.648 -14.898 7.039 1 88.19 311 PRO B C 1
ATOM 5177 O O . PRO B 1 311 ? 6.492 -15.203 5.855 1 88.19 311 PRO B O 1
ATOM 5180 N N . GLU B 1 312 ? 6.324 -15.672 8.047 1 90.31 312 GLU B N 1
ATOM 5181 C CA . GLU B 1 312 ? 5.742 -17 7.801 1 90.31 312 GLU B CA 1
ATOM 5182 C C . GLU B 1 312 ? 4.387 -16.875 7.113 1 90.31 312 GLU B C 1
ATOM 5184 O O . GLU B 1 312 ? 4.113 -17.594 6.145 1 90.31 312 GLU B O 1
ATOM 5189 N N . LYS B 1 313 ? 3.576 -16.031 7.602 1 92.19 313 LYS B N 1
ATOM 5190 C CA . LYS B 1 313 ? 2.271 -15.82 6.984 1 92.19 313 LYS B CA 1
ATOM 5191 C C . LYS B 1 313 ? 2.414 -15.234 5.582 1 92.19 313 LYS B C 1
ATOM 5193 O O . LYS B 1 313 ? 1.648 -15.578 4.68 1 92.19 313 LYS B O 1
ATOM 5198 N N . SER B 1 314 ? 3.367 -14.359 5.461 1 94 314 SER B N 1
ATOM 5199 C CA . SER B 1 314 ? 3.631 -13.781 4.148 1 94 314 SER B CA 1
ATOM 5200 C C . SER B 1 314 ? 4.027 -14.852 3.141 1 94 314 SER B C 1
ATOM 5202 O O . SER B 1 314 ? 3.623 -14.805 1.978 1 94 314 SER B O 1
ATOM 5204 N N . LYS B 1 315 ? 4.82 -15.812 3.641 1 94.75 315 LYS B N 1
ATOM 5205 C CA . LYS B 1 315 ? 5.195 -16.938 2.793 1 94.75 315 LYS B CA 1
ATOM 5206 C C . LYS B 1 315 ? 3.963 -17.703 2.318 1 94.75 315 LYS B C 1
ATOM 5208 O O . LYS B 1 315 ? 3.863 -18.062 1.143 1 94.75 315 LYS B O 1
ATOM 5213 N N . GLU B 1 316 ? 3.062 -17.922 3.197 1 96.06 316 GLU B N 1
ATOM 5214 C CA . GLU B 1 316 ? 1.825 -18.641 2.877 1 96.06 316 GLU B CA 1
ATOM 5215 C C . GLU B 1 316 ? 1.008 -17.875 1.838 1 96.06 316 GLU B C 1
ATOM 5217 O O . GLU B 1 316 ? 0.451 -18.469 0.916 1 96.06 316 GLU B O 1
ATOM 5222 N N . ILE B 1 317 ? 0.939 -16.625 2.023 1 97.69 317 ILE B N 1
ATOM 5223 C CA . ILE B 1 317 ? 0.187 -15.75 1.125 1 97.69 317 ILE B CA 1
ATOM 5224 C C . ILE B 1 317 ? 0.789 -15.812 -0.277 1 97.69 317 ILE B C 1
ATOM 5226 O O . ILE B 1 317 ? 0.063 -15.961 -1.264 1 97.69 317 ILE B O 1
ATOM 5230 N N . VAL B 1 318 ? 2.102 -15.773 -0.354 1 97.62 318 VAL B N 1
ATOM 5231 C CA . VAL B 1 318 ? 2.799 -15.781 -1.636 1 97.62 318 VAL B CA 1
ATOM 5232 C C . VAL B 1 318 ? 2.547 -17.109 -2.346 1 97.62 318 VAL B C 1
ATOM 5234 O O . VAL B 1 318 ? 2.193 -17.141 -3.527 1 97.62 318 VAL B O 1
ATOM 5237 N N . LYS B 1 319 ? 2.707 -18.156 -1.6 1 97.25 319 LYS B N 1
ATOM 5238 C CA . LYS B 1 319 ? 2.512 -19.484 -2.168 1 97.25 319 LYS B CA 1
ATOM 5239 C C . LYS B 1 319 ? 1.093 -19.656 -2.707 1 97.25 319 LYS B C 1
ATOM 5241 O O . LYS B 1 319 ? 0.897 -20.172 -3.811 1 97.25 319 LYS B O 1
ATOM 5246 N N . ALA B 1 320 ? 0.141 -19.234 -1.962 1 98 320 ALA B N 1
ATOM 5247 C CA . ALA B 1 320 ? -1.256 -19.328 -2.381 1 98 320 ALA B CA 1
ATOM 5248 C C . ALA B 1 320 ? -1.508 -18.5 -3.639 1 98 320 ALA B C 1
ATOM 5250 O O . ALA B 1 320 ? -2.143 -18.969 -4.582 1 98 320 ALA B O 1
ATOM 5251 N N . ALA B 1 321 ? -1.017 -17.297 -3.635 1 98 321 ALA B N 1
ATOM 5252 C CA . ALA B 1 321 ? -1.239 -16.391 -4.766 1 98 321 ALA B CA 1
ATOM 5253 C C . ALA B 1 321 ? -0.618 -16.953 -6.043 1 98 321 ALA B C 1
ATOM 5255 O O . ALA B 1 321 ? -1.202 -16.844 -7.121 1 98 321 ALA B O 1
ATOM 5256 N N . LEU B 1 322 ? 0.566 -17.547 -5.926 1 97.81 322 LEU B N 1
ATOM 5257 C CA . LEU B 1 322 ? 1.229 -18.125 -7.086 1 97.81 322 LEU B CA 1
ATOM 5258 C C . LEU B 1 322 ? 0.431 -19.297 -7.641 1 97.81 322 LEU B C 1
ATOM 5260 O O . LEU B 1 322 ? 0.317 -19.469 -8.859 1 97.81 322 LEU B O 1
ATOM 5264 N N . SER B 1 323 ? -0.077 -20.109 -6.746 1 96.94 323 SER B N 1
ATOM 5265 C CA . SER B 1 323 ? -0.911 -21.219 -7.164 1 96.94 323 SER B CA 1
ATOM 5266 C C . SER B 1 323 ? -2.164 -20.75 -7.887 1 96.94 323 SER B C 1
ATOM 5268 O O . SER B 1 323 ? -2.574 -21.328 -8.891 1 96.94 323 SER B O 1
ATOM 5270 N N . LEU B 1 324 ? -2.736 -19.703 -7.352 1 97.19 324 LEU B N 1
ATOM 5271 C CA . LEU B 1 324 ? -3.93 -19.125 -7.965 1 97.19 324 LEU B CA 1
ATOM 5272 C C . LEU B 1 324 ? -3.605 -18.531 -9.328 1 97.19 324 LEU B C 1
ATOM 5274 O O . LEU B 1 324 ? -4.418 -18.609 -10.258 1 97.19 324 LEU B O 1
ATOM 5278 N N . HIS B 1 325 ? -2.492 -17.938 -9.438 1 96.69 325 HIS B N 1
ATOM 5279 C CA . HIS B 1 325 ? -2.039 -17.359 -10.703 1 96.69 325 HIS B CA 1
ATOM 5280 C C . HIS B 1 325 ? -1.979 -18.422 -11.797 1 96.69 325 HIS B C 1
ATOM 5282 O O . HIS B 1 325 ? -2.451 -18.203 -12.914 1 96.69 325 HIS B O 1
ATOM 5288 N N . ASN B 1 326 ? -1.428 -19.562 -11.477 1 95.81 326 ASN B N 1
ATOM 5289 C CA . ASN B 1 326 ? -1.256 -20.625 -12.453 1 95.81 326 ASN B CA 1
ATOM 5290 C C . ASN B 1 326 ? -2.58 -21.312 -12.758 1 95.81 326 ASN B C 1
ATOM 5292 O O . ASN B 1 326 ? -2.719 -21.969 -13.805 1 95.81 326 ASN B O 1
ATOM 5296 N N . SER B 1 327 ? -3.523 -21.328 -11.867 1 90.44 327 SER B N 1
ATOM 5297 C CA . SER B 1 327 ? -4.766 -22.078 -12.023 1 90.44 327 SER B CA 1
ATOM 5298 C C . SER B 1 327 ? -5.758 -21.312 -12.906 1 90.44 327 SER B C 1
ATOM 5300 O O . SER B 1 327 ? -6.723 -21.906 -13.398 1 90.44 327 SER B O 1
ATOM 5302 N N . ALA B 1 328 ? -5.656 -20.031 -13.062 1 75.62 328 ALA B N 1
ATOM 5303 C CA . ALA B 1 328 ? -6.656 -19.25 -13.781 1 75.62 328 ALA B CA 1
ATOM 5304 C C . ALA B 1 328 ? -6.168 -18.891 -15.188 1 75.62 328 ALA B C 1
ATOM 5306 O O . ALA B 1 328 ? -4.965 -18.734 -15.406 1 75.62 328 ALA B O 1
#

pLDDT: mean 87.05, std 15.8, range [30.25, 98.5]

Secondary structure (DSSP, 8-state):
-HHHHHHHHHHTS-----S---HHHHTHHHHSTIIIIIHHHTT-HHHHHHHHSS-HHHHHHHHHHHGGGT-----SSSPPPHHHHHHHHHHHHHH---HHHHHHHHT--HHHHHHHHHHHHHHHHHHHHHHHS----SHHHHHHHHHHHHHHH--TTEEEEEEEEEEEE---TT-TTTTB-TTSSEEEEEEEEE-TTS-EEEEEEEEETTS-HHHHHHHSHHHHHHHTT-S-PPPPEEPTTSS-EE--EEE--TTSPPBTTEE-PPPSTT--HHHHHHHHHHHHHHHHHHHHHHHHHHH-GGGGS-B-S-HHHHHHHHHHHHHHHHH-/-HHHHHHHHHHTS-----S---HHHHTHHHHSTIIIIIHHHTT-HHHHHHHHSS-HHHHHHHHHHHGGGT-----SSSPPPHHHHHHHHHHHHHH---HHHHHHHHT--HHHHHHHHHHHHHHHHHHHHHHHS----SHHHHHHHHHHHHHHH--TTEEEEEEEEEEEE---TT-TTTTB-TTSSEEEEEEEEE-TTS-EEEEEEEEETTS-HHHHHHHSHHHHHHHTT-S-PPPPEEPTTSS-EE--EEE--TTSPPBTTEE-PPPSTT--HHHHHHHHHHHHHHHHHHHHHHHHHHH-GGGGS-B-S-HHHHHHHHHHHHHHHHH-

Sequence (656 aa):
MTGIWLLYNRLRSRRKRTKYTRSILAQRRRQGDYANLVQEMRLDPEYHILYFRMSREHFEKLARKVCPLLERPRTHLYPISATERLAMTLRYLASGDSQTSIALAYRVSKSTVCNAISEVCNAIWRSLNTEYLKAPTTGQEWLNIEEGFSGTWNFPHCIGAIDGKHVTIQSPANSGSNFFNYKKSFSIVLLAVCDADYNFTMIDVGCPGRFSDGGIFSNSKIGQRSENEELNIPAPCCLSGTDNTCPYVFVGDEAFPLKQYMMRPYPRTQLDYTKRIFNYRLSRARRVIENAFGILASRWRIFRRPILATPEKSKEIVKAALSLHNSAMTGIWLLYNRLRSRRKRTKYTRSILAQRRRQGDYANLVQEMRLDPEYHILYFRMSREHFEKLARKVCPLLERPRTHLYPISATERLAMTLRYLASGDSQTSIALAYRVSKSTVCNAISEVCNAIWRSLNTEYLKAPTTGQEWLNIEEGFSGTWNFPHCIGAIDGKHVTIQSPANSGSNFFNYKKSFSIVLLAVCDADYNFTMIDVGCPGRFSDGGIFSNSKIGQRSENEELNIPAPCCLSGTDNTCPYVFVGDEAFPLKQYMMRPYPRTQLDYTKRIFNYRLSRARRVIENAFGILASRWRIFRRPILATPEKSKEIVKAALSLHNSA

Solvent-accessible surface area (backbone atoms only — not comparable to full-atom values): 34329 Å² total; per-residue (Å²): 86,71,52,57,58,47,44,56,56,58,66,63,49,84,65,75,81,64,89,66,76,53,70,70,44,71,38,18,80,69,66,5,34,63,62,37,57,54,54,57,24,72,80,31,63,69,54,28,27,70,52,47,61,42,48,66,68,55,49,52,55,47,44,68,62,28,31,73,73,56,66,65,80,82,83,55,93,78,65,81,49,44,65,55,36,45,49,53,34,39,34,35,39,27,58,40,44,50,60,60,58,52,10,63,47,43,23,46,52,48,67,56,43,55,50,30,36,55,54,43,25,48,33,42,32,70,61,31,29,79,76,39,44,48,59,59,72,42,46,65,54,42,50,54,31,15,49,38,21,29,68,76,42,62,31,72,45,26,55,27,14,42,52,66,42,78,45,44,29,40,76,55,81,89,46,80,64,56,28,38,20,96,80,77,40,25,21,33,26,37,37,37,27,16,35,65,81,47,34,53,29,44,77,46,71,59,49,50,30,59,57,50,60,34,61,47,38,65,72,26,68,68,37,45,34,56,73,67,63,67,51,47,72,60,75,59,43,58,42,90,96,47,90,52,69,42,54,49,20,31,29,35,53,77,64,40,69,81,47,79,54,27,42,45,56,70,66,85,69,88,61,51,71,69,51,46,52,48,34,51,36,49,47,56,41,31,45,40,34,58,49,29,53,50,51,49,32,67,50,32,25,35,68,69,35,59,35,85,47,50,71,68,56,46,41,38,48,51,50,20,51,52,26,52,56,44,67,74,86,69,52,57,58,47,44,56,56,57,65,64,51,85,65,77,81,65,90,67,76,52,71,71,44,71,38,20,80,70,67,6,34,63,61,37,56,54,54,57,24,70,78,32,63,67,55,28,26,70,51,47,62,41,46,65,67,56,48,52,55,48,45,67,60,30,32,74,71,54,66,65,81,81,82,54,95,80,64,80,48,45,64,54,36,46,50,54,32,39,33,36,40,26,59,40,42,49,60,59,57,52,10,62,47,42,22,47,51,48,67,57,44,56,51,30,37,54,54,43,24,49,32,42,31,71,60,31,28,79,76,37,44,46,60,58,74,41,45,65,53,43,50,53,31,16,49,37,21,29,69,76,41,60,31,73,45,25,55,28,13,41,52,65,41,77,44,46,28,40,76,54,80,90,45,80,64,56,28,39,21,97,82,79,40,26,21,32,26,37,36,38,27,16,35,64,81,47,34,53,30,44,76,47,70,59,49,49,30,60,58,51,60,34,61,48,38,67,73,28,68,67,37,43,34,56,74,66,64,67,50,48,71,59,75,59,43,59,43,90,96,48,91,50,69,41,54,49,20,31,29,34,52,76,64,41,68,80,49,78,53,26,43,44,55,71,67,86,70,87,62,52,71,68,52,47,53,48,33,50,36,49,47,56,42,32,46,39,34,59,48,30,54,50,52,47,33,67,50,30,25,34,68,69,36,60,35,84,48,51,70,70,56,46,40,38,48,51,49,20,51,53,27,51,56,44,69,76

Organism: Mytilus edulis (NCBI:txid6550)

Radius of gyration: 28.29 Å; Cα contacts (8 Å, |Δi|>4): 1070; chains: 2; bounding box: 69×75×70 Å